Protein AF-A0A5D6YB92-F1 (afdb_monomer_lite)

Structure (mmCIF, N/CA/C/O backbone):
data_AF-A0A5D6YB92-F1
#
_entry.id   AF-A0A5D6YB92-F1
#
loop_
_atom_site.group_PDB
_atom_site.id
_atom_site.type_symbol
_atom_site.label_atom_id
_atom_site.label_alt_id
_atom_site.label_comp_id
_atom_site.label_asym_id
_atom_site.label_entity_id
_atom_site.label_seq_id
_atom_site.pdbx_PDB_ins_code
_atom_site.Cartn_x
_atom_site.Cartn_y
_atom_site.Cartn_z
_atom_site.occupancy
_atom_site.B_iso_or_equiv
_atom_site.auth_seq_id
_atom_site.auth_comp_id
_atom_site.auth_asym_id
_atom_site.auth_atom_id
_atom_site.pdbx_PDB_model_num
ATOM 1 N N . MET A 1 1 ? -19.979 48.975 42.101 1.00 33.28 1 MET A N 1
ATOM 2 C CA . MET A 1 1 ? -19.046 49.931 41.466 1.00 33.28 1 MET A CA 1
ATOM 3 C C . MET A 1 1 ? -17.731 49.217 41.198 1.00 33.28 1 MET A C 1
ATOM 5 O O . MET A 1 1 ? -17.312 48.410 42.012 1.00 33.28 1 MET A O 1
ATOM 9 N N . HIS A 1 2 ? -17.197 49.434 40.001 1.00 32.84 2 HIS A N 1
ATOM 10 C CA . HIS A 1 2 ? -16.216 48.621 39.282 1.00 32.84 2 HIS A CA 1
ATOM 11 C C . HIS A 1 2 ? -14.925 48.273 40.039 1.00 32.84 2 HIS A C 1
ATOM 13 O O . HIS A 1 2 ? -14.210 49.169 40.472 1.00 32.84 2 HIS A O 1
ATOM 19 N N . HIS A 1 3 ? -14.543 46.991 40.016 1.00 29.27 3 HIS A N 1
ATOM 20 C CA . HIS A 1 3 ? -13.142 46.583 40.130 1.00 29.27 3 HIS A CA 1
ATOM 21 C C . HIS A 1 3 ? -12.729 45.758 38.905 1.00 29.27 3 HIS A C 1
ATOM 23 O O . HIS A 1 3 ? -13.091 44.598 38.737 1.00 29.27 3 HIS A O 1
ATOM 29 N N . LEU A 1 4 ? -11.978 46.429 38.031 1.00 31.05 4 LEU A N 1
ATOM 30 C CA . LEU A 1 4 ? -11.206 45.879 36.923 1.00 31.05 4 LEU A CA 1
ATOM 31 C C . LEU A 1 4 ? -9.976 45.149 37.480 1.00 31.05 4 LEU A C 1
ATOM 33 O O . LEU A 1 4 ? -9.083 45.793 38.030 1.00 31.05 4 LEU A O 1
ATOM 37 N N . LEU A 1 5 ? -9.891 43.834 37.282 1.00 30.42 5 LEU A N 1
ATOM 38 C CA . LEU A 1 5 ? -8.661 43.066 37.479 1.00 30.42 5 LEU A CA 1
ATOM 39 C C . LEU A 1 5 ? -8.076 42.703 36.111 1.00 30.42 5 LEU A C 1
ATOM 41 O O . LEU A 1 5 ? -8.604 41.886 35.363 1.00 30.42 5 LEU A O 1
ATOM 45 N N . LYS A 1 6 ? -6.986 43.403 35.780 1.00 30.27 6 LYS A N 1
ATOM 46 C CA . LYS A 1 6 ? -6.134 43.188 34.609 1.00 30.27 6 LYS A CA 1
ATOM 47 C C . LYS A 1 6 ? -5.392 41.858 34.752 1.00 30.27 6 LYS A C 1
ATOM 49 O O . LYS A 1 6 ? -4.572 41.709 35.653 1.00 30.27 6 LYS A O 1
ATOM 54 N N . ILE A 1 7 ? -5.615 40.943 33.815 1.00 27.52 7 ILE A N 1
ATOM 55 C CA . ILE A 1 7 ? -4.796 39.743 33.620 1.00 27.52 7 ILE A CA 1
ATOM 56 C C . ILE A 1 7 ? -3.554 40.151 32.813 1.00 27.52 7 ILE A C 1
ATOM 58 O O . ILE A 1 7 ? -3.664 40.618 31.679 1.00 27.52 7 ILE A O 1
ATOM 62 N N . ARG A 1 8 ? -2.365 40.020 33.414 1.00 27.73 8 ARG A N 1
ATOM 63 C CA . ARG A 1 8 ? -1.066 40.137 32.732 1.00 27.73 8 ARG A CA 1
ATOM 64 C C . ARG A 1 8 ? -0.670 38.767 32.183 1.00 27.73 8 ARG A C 1
ATOM 66 O O . ARG A 1 8 ? -0.572 37.806 32.937 1.00 27.73 8 ARG A O 1
ATOM 73 N N . ALA A 1 9 ? -0.422 38.714 30.878 1.00 28.08 9 ALA A N 1
ATOM 74 C CA . ALA A 1 9 ? 0.137 37.563 30.183 1.00 28.08 9 ALA A CA 1
ATOM 75 C C . ALA A 1 9 ? 1.601 37.328 30.598 1.00 28.08 9 ALA A C 1
ATOM 77 O O . ALA A 1 9 ? 2.413 38.255 30.583 1.00 28.08 9 ALA A O 1
ATOM 78 N N . PHE A 1 10 ? 1.923 36.084 30.951 1.00 27.12 10 PHE A N 1
ATOM 79 C CA . PHE A 1 10 ? 3.283 35.589 31.149 1.00 27.12 10 PHE A CA 1
ATOM 80 C C . PHE A 1 10 ? 3.826 35.096 29.800 1.00 27.12 10 PHE A C 1
ATOM 82 O O . PHE A 1 10 ? 3.267 34.180 29.202 1.00 27.12 10 PHE A O 1
ATOM 89 N N . ALA A 1 11 ? 4.913 35.702 29.326 1.00 28.14 11 ALA A N 1
ATOM 90 C CA . ALA A 1 11 ? 5.728 35.195 28.226 1.00 28.14 11 ALA A CA 1
ATOM 91 C C . ALA A 1 11 ? 7.007 34.576 28.819 1.00 28.14 11 ALA A C 1
ATOM 93 O O . ALA A 1 11 ? 7.645 35.234 29.644 1.00 28.14 11 ALA A O 1
ATOM 94 N N . PRO A 1 12 ? 7.409 33.347 28.449 1.00 33.25 12 PRO A N 1
ATOM 95 C CA . PRO A 1 12 ? 8.676 32.797 28.904 1.00 33.25 12 PRO A CA 1
ATOM 96 C C . PRO A 1 12 ? 9.845 33.325 28.060 1.00 33.25 12 PRO A C 1
ATOM 98 O O . PRO A 1 12 ? 9.917 33.139 26.846 1.00 33.25 12 PRO A O 1
ATOM 101 N N . THR A 1 13 ? 10.777 33.978 28.750 1.00 27.92 13 THR A N 1
ATOM 102 C CA . THR A 1 13 ? 12.072 34.453 28.259 1.00 27.92 13 THR A CA 1
ATOM 103 C C . THR A 1 13 ? 13.011 33.266 28.021 1.00 27.92 13 THR A C 1
ATOM 105 O O . THR A 1 13 ? 13.392 32.576 28.964 1.00 27.92 13 THR A O 1
ATOM 108 N N . VAL A 1 14 ? 13.419 33.032 26.771 1.00 31.03 14 VAL A N 1
ATOM 109 C CA . VAL A 1 14 ? 14.484 32.074 26.430 1.00 31.03 14 VAL A CA 1
ATOM 110 C C . VAL A 1 14 ? 15.836 32.767 26.587 1.00 31.03 14 VAL A C 1
ATOM 112 O O . VAL A 1 14 ? 16.148 33.726 25.883 1.00 31.03 14 VAL A O 1
ATOM 115 N N . ALA A 1 15 ? 16.631 32.283 27.540 1.00 29.89 15 ALA A N 1
ATOM 116 C CA . ALA A 1 15 ? 17.977 32.757 27.822 1.00 29.89 15 ALA A CA 1
ATOM 117 C C . ALA A 1 15 ? 18.975 32.278 26.752 1.00 29.89 15 ALA A C 1
ATOM 119 O O . ALA A 1 15 ? 19.185 31.082 26.553 1.00 29.89 15 ALA A O 1
ATOM 120 N N . THR A 1 16 ? 19.635 33.226 26.091 1.00 31.61 16 THR A N 1
ATOM 121 C CA . THR A 1 16 ? 20.783 32.995 25.208 1.00 31.61 16 THR A CA 1
ATOM 122 C C . THR A 1 16 ? 22.060 32.838 26.035 1.00 31.61 16 THR A C 1
ATOM 124 O O . THR A 1 16 ? 22.584 33.814 26.573 1.00 31.61 16 THR A O 1
ATOM 127 N N . ALA A 1 17 ? 22.584 31.614 26.126 1.00 30.95 17 ALA A N 1
ATOM 128 C CA . ALA A 1 17 ? 23.875 31.334 26.748 1.00 30.95 17 ALA A CA 1
ATOM 129 C C . ALA A 1 17 ? 25.024 31.532 25.741 1.00 30.95 17 ALA A C 1
ATOM 131 O O . ALA A 1 17 ? 25.275 30.705 24.867 1.00 30.95 17 ALA A O 1
ATOM 132 N N . SER A 1 18 ? 25.735 32.649 25.895 1.00 29.27 18 SER A N 1
ATOM 133 C CA . SER A 1 18 ? 27.003 32.969 25.233 1.00 29.27 18 SER A CA 1
ATOM 134 C C . SER A 1 18 ? 28.140 32.117 25.821 1.00 29.27 18 SER A C 1
ATOM 136 O O . SER A 1 18 ? 28.524 32.315 26.975 1.00 29.27 18 SER A O 1
ATOM 138 N N . LYS A 1 19 ? 28.725 31.203 25.034 1.00 33.53 19 LYS A N 1
ATOM 139 C CA . LYS A 1 19 ? 29.966 30.497 25.398 1.00 33.53 19 LYS A CA 1
ATOM 140 C C . LYS A 1 19 ? 31.186 31.235 24.850 1.00 33.53 19 LYS A C 1
ATOM 142 O O . LYS A 1 19 ? 31.377 31.359 23.643 1.00 33.53 19 LYS A O 1
ATOM 147 N N . ARG A 1 20 ? 32.003 31.718 25.789 1.00 32.09 20 ARG A N 1
ATOM 148 C CA . ARG A 1 20 ? 33.309 32.344 25.577 1.00 32.09 20 ARG A CA 1
ATOM 149 C C . ARG A 1 20 ? 34.333 31.354 25.021 1.00 32.09 20 ARG A C 1
ATOM 151 O O . ARG A 1 20 ? 34.437 30.217 25.469 1.00 32.09 20 ARG A O 1
ATOM 158 N N . SER A 1 21 ? 35.120 31.897 24.102 1.00 32.88 21 SER A N 1
ATOM 159 C CA . SER A 1 21 ? 36.403 31.430 23.585 1.00 32.88 21 SER A CA 1
ATOM 160 C C . SER A 1 21 ? 37.400 31.075 24.697 1.00 32.88 21 SER A C 1
ATOM 162 O O . SER A 1 21 ? 37.706 31.922 25.538 1.00 32.88 21 SER A O 1
ATOM 164 N N . SER A 1 22 ? 38.010 29.894 24.607 1.00 33.44 22 SER A N 1
ATOM 165 C CA . SER A 1 22 ? 39.361 29.647 25.111 1.00 33.44 22 SER A CA 1
ATOM 166 C C . SER A 1 22 ? 40.194 28.974 24.018 1.00 33.44 22 SER A C 1
ATOM 168 O O . SER A 1 22 ? 39.778 28.032 23.347 1.00 33.44 22 SER A O 1
ATOM 170 N N . ARG A 1 23 ? 41.361 29.571 23.796 1.00 31.78 23 ARG A N 1
ATOM 171 C CA . ARG A 1 23 ? 42.332 29.308 22.740 1.00 31.78 23 ARG A CA 1
ATOM 172 C C . ARG A 1 23 ? 43.436 28.467 23.380 1.00 31.78 23 ARG A C 1
ATOM 174 O O . ARG A 1 23 ? 44.082 28.949 24.304 1.00 31.78 23 ARG A O 1
ATOM 181 N N . ALA A 1 24 ? 43.647 27.244 22.909 1.00 32.22 24 ALA A N 1
ATOM 182 C CA . ALA A 1 24 ? 44.823 26.449 23.246 1.00 32.22 24 ALA A CA 1
ATOM 183 C C . ALA A 1 24 ? 45.403 25.879 21.950 1.00 32.22 24 ALA A C 1
ATOM 185 O O . ALA A 1 24 ? 44.712 25.215 21.181 1.00 32.22 24 ALA A O 1
ATOM 186 N N . ALA A 1 25 ? 46.656 26.240 21.690 1.00 33.16 25 ALA A N 1
ATOM 187 C CA . ALA A 1 25 ? 47.432 25.836 20.534 1.00 33.16 25 ALA A CA 1
ATOM 188 C C . ALA A 1 25 ? 48.014 24.435 20.750 1.00 33.16 25 ALA A C 1
ATOM 190 O O . ALA A 1 25 ? 48.689 24.212 21.751 1.00 33.16 25 ALA A O 1
ATOM 191 N N . LEU A 1 26 ? 47.805 23.536 19.787 1.00 31.77 26 LEU A N 1
ATOM 192 C CA . LEU A 1 26 ? 48.601 22.327 19.587 1.00 31.77 26 LEU A CA 1
ATOM 193 C C . LEU A 1 26 ? 48.827 22.124 18.080 1.00 31.77 26 LEU A C 1
ATOM 195 O O . LEU A 1 26 ? 48.019 22.520 17.242 1.00 31.77 26 LEU A O 1
ATOM 199 N N . THR A 1 27 ? 50.005 21.599 17.784 1.00 33.66 27 THR A N 1
ATOM 200 C CA . THR A 1 27 ? 50.770 21.596 16.533 1.00 33.66 27 THR A CA 1
ATOM 201 C C . THR A 1 27 ? 50.223 20.683 15.418 1.00 33.66 27 THR A C 1
ATOM 203 O O . THR A 1 27 ? 49.410 19.799 15.685 1.00 33.66 27 THR A O 1
ATOM 206 N N . PRO A 1 28 ? 50.668 20.871 14.153 1.00 34.72 28 PRO A N 1
ATOM 207 C CA . PRO A 1 28 ? 50.115 20.199 12.982 1.00 34.72 28 PRO A CA 1
ATOM 208 C C . PRO A 1 28 ? 50.954 18.979 12.572 1.00 34.72 28 PRO A C 1
ATOM 210 O O . PRO A 1 28 ? 52.122 19.121 12.218 1.00 34.72 28 PRO A O 1
ATOM 213 N N . ALA A 1 29 ? 50.363 17.783 12.542 1.00 27.64 29 ALA A N 1
ATOM 214 C CA . ALA A 1 29 ? 50.931 16.651 11.809 1.00 27.64 29 ALA A CA 1
ATOM 215 C C . ALA A 1 29 ? 49.851 15.623 11.432 1.00 27.64 29 ALA A C 1
ATOM 217 O O . ALA A 1 29 ? 49.089 15.164 12.274 1.00 27.64 29 ALA A O 1
ATOM 218 N N . ALA A 1 30 ? 49.854 15.250 10.150 1.00 29.44 30 ALA A N 1
ATOM 219 C CA . ALA A 1 30 ? 49.153 14.119 9.537 1.00 29.44 30 ALA A CA 1
ATOM 220 C C . ALA A 1 30 ? 47.618 14.214 9.379 1.00 29.44 30 ALA A C 1
ATOM 222 O O . ALA A 1 30 ? 46.857 13.369 9.846 1.00 29.44 30 ALA A O 1
ATOM 223 N N . HIS A 1 31 ? 47.171 15.158 8.544 1.00 28.14 31 HIS A N 1
ATOM 224 C CA . HIS A 1 31 ? 45.963 14.958 7.738 1.00 28.14 31 HIS A CA 1
ATOM 225 C C . HIS A 1 31 ? 46.176 13.770 6.785 1.00 28.14 31 HIS A C 1
ATOM 227 O O . HIS A 1 31 ? 46.683 13.928 5.675 1.00 28.14 31 HIS A O 1
ATOM 233 N N . ARG A 1 32 ? 45.775 12.565 7.199 1.00 25.86 32 ARG A N 1
ATOM 234 C CA . ARG A 1 32 ? 45.549 11.463 6.260 1.00 25.86 32 ARG A CA 1
ATOM 235 C C . ARG A 1 32 ? 44.182 11.696 5.627 1.00 25.86 32 ARG A C 1
ATOM 237 O O . ARG A 1 32 ? 43.145 11.466 6.242 1.00 25.86 32 ARG A O 1
ATOM 244 N N . ALA A 1 33 ? 44.199 12.248 4.419 1.00 28.14 33 ALA A N 1
ATOM 245 C CA . ALA A 1 33 ? 43.015 12.466 3.609 1.00 28.14 33 ALA A CA 1
ATOM 246 C C . ALA A 1 33 ? 42.283 11.133 3.380 1.00 28.14 33 ALA A C 1
ATOM 248 O O . ALA A 1 33 ? 42.715 10.309 2.577 1.00 28.14 33 ALA A O 1
ATOM 249 N N . PHE A 1 34 ? 41.149 10.935 4.051 1.00 24.70 34 PHE A N 1
ATOM 250 C CA . PHE A 1 34 ? 40.120 10.023 3.566 1.00 24.70 34 PHE A CA 1
ATOM 251 C C . PHE A 1 34 ? 39.493 10.664 2.322 1.00 24.70 34 PHE A C 1
ATOM 253 O O . PHE A 1 34 ? 38.492 11.371 2.392 1.00 24.70 34 PHE A O 1
ATOM 260 N N . ARG A 1 35 ? 40.119 10.452 1.161 1.00 25.50 35 ARG A N 1
ATOM 261 C CA . ARG A 1 35 ? 39.416 10.524 -0.122 1.00 25.50 35 ARG A CA 1
ATOM 262 C C . ARG A 1 35 ? 38.588 9.247 -0.231 1.00 25.50 35 ARG A C 1
ATOM 264 O O . ARG A 1 35 ? 39.077 8.237 -0.725 1.00 25.50 35 ARG A O 1
ATOM 271 N N . SER A 1 36 ? 37.346 9.276 0.244 1.00 23.30 36 SER A N 1
ATOM 272 C CA . SER A 1 36 ? 36.347 8.335 -0.254 1.00 23.30 36 SER A CA 1
ATOM 273 C C . SER A 1 36 ? 35.934 8.814 -1.646 1.00 23.30 36 SER A C 1
ATOM 275 O O . SER A 1 36 ? 35.133 9.731 -1.817 1.00 23.30 36 SER A O 1
ATOM 277 N N . THR A 1 37 ? 36.543 8.244 -2.681 1.00 26.25 37 THR A N 1
ATOM 278 C CA . THR A 1 37 ? 35.993 8.314 -4.034 1.00 26.25 37 THR A CA 1
ATOM 279 C C . THR A 1 37 ? 34.676 7.549 -4.003 1.00 26.25 37 THR A C 1
ATOM 281 O O . THR A 1 37 ? 34.669 6.323 -3.990 1.00 26.25 37 THR A O 1
ATOM 284 N N . VAL A 1 38 ? 33.554 8.267 -3.924 1.00 28.75 38 VAL A N 1
ATOM 285 C CA . VAL A 1 38 ? 32.231 7.687 -4.160 1.00 28.75 38 VAL A CA 1
ATOM 286 C C . VAL A 1 38 ? 32.221 7.247 -5.620 1.00 28.75 38 VAL A C 1
ATOM 288 O O . VAL A 1 38 ? 32.067 8.076 -6.514 1.00 28.75 38 VAL A O 1
ATOM 291 N N . GLN A 1 39 ? 32.461 5.960 -5.872 1.00 36.59 39 GLN A N 1
ATOM 292 C CA . GLN A 1 39 ? 32.213 5.383 -7.185 1.00 36.59 39 GLN A CA 1
ATOM 293 C C . GLN A 1 39 ? 30.698 5.367 -7.382 1.00 36.59 39 GLN A C 1
ATOM 295 O O . GLN A 1 39 ? 29.976 4.560 -6.803 1.00 36.59 39 GLN A O 1
ATOM 300 N N . GLN A 1 40 ? 30.202 6.346 -8.132 1.00 45.66 40 GLN A N 1
ATOM 301 C CA . GLN A 1 40 ? 28.852 6.315 -8.667 1.00 45.66 40 GLN A CA 1
ATOM 302 C C . GLN A 1 40 ? 28.778 5.099 -9.600 1.00 45.66 40 GLN A C 1
ATOM 304 O O . GLN A 1 40 ? 29.592 4.997 -10.516 1.00 45.66 40 GLN A O 1
ATOM 309 N N . GLY A 1 41 ? 27.875 4.155 -9.311 1.00 53.25 41 GLY A N 1
ATOM 310 C CA . GLY A 1 41 ? 27.734 2.916 -10.080 1.00 53.25 41 GLY A CA 1
ATOM 311 C C . GLY A 1 41 ? 27.608 3.199 -11.576 1.00 53.25 41 GLY A C 1
ATOM 312 O O . GLY A 1 41 ? 26.923 4.150 -11.972 1.00 53.25 41 GLY A O 1
ATOM 313 N N . ALA A 1 42 ? 28.311 2.423 -12.400 1.00 70.50 42 ALA A N 1
ATOM 314 C CA . ALA A 1 42 ? 28.321 2.642 -13.836 1.00 70.50 42 ALA A CA 1
ATOM 315 C C . ALA A 1 42 ? 26.968 2.224 -14.428 1.00 70.50 42 ALA A C 1
ATOM 317 O O . ALA A 1 42 ? 26.436 1.156 -14.131 1.00 70.50 42 ALA A O 1
ATOM 318 N N . ILE A 1 43 ? 26.397 3.087 -15.267 1.00 74.06 43 ILE A N 1
ATOM 319 C CA . ILE A 1 43 ? 25.197 2.776 -16.043 1.00 74.06 43 ILE A CA 1
ATOM 320 C C . ILE A 1 43 ? 25.657 2.450 -17.457 1.00 74.06 43 ILE A C 1
ATOM 322 O O . ILE A 1 43 ? 26.169 3.324 -18.160 1.00 74.06 43 ILE A O 1
ATOM 326 N N . ARG A 1 44 ? 25.462 1.207 -17.892 1.00 74.38 44 ARG A N 1
ATOM 327 C CA . ARG A 1 44 ? 25.712 0.808 -19.280 1.00 74.38 44 ARG A CA 1
ATOM 328 C C . ARG A 1 44 ? 24.390 0.777 -20.031 1.00 74.38 44 ARG A C 1
ATOM 330 O O . ARG A 1 44 ? 23.513 0.002 -19.674 1.00 74.38 44 ARG A O 1
ATOM 337 N N . ALA A 1 45 ? 24.243 1.616 -21.052 1.00 72.44 45 ALA A N 1
ATOM 338 C CA . ALA A 1 45 ? 23.062 1.620 -21.911 1.00 72.44 45 ALA A CA 1
ATOM 339 C C . ALA A 1 45 ? 23.339 0.864 -23.217 1.00 72.44 45 ALA A C 1
ATOM 341 O O . ALA A 1 45 ? 24.394 1.046 -23.827 1.00 72.44 45 ALA A O 1
ATOM 342 N N . SER A 1 46 ? 22.377 0.067 -23.674 1.00 73.19 46 SER A N 1
ATOM 343 C CA . SER A 1 46 ? 22.355 -0.509 -25.021 1.00 73.19 46 SER A CA 1
ATOM 344 C C . SER A 1 46 ? 20.989 -0.316 -25.669 1.00 73.19 46 SER A C 1
ATOM 346 O O . SER A 1 46 ? 19.975 -0.182 -24.988 1.00 73.19 46 SER A O 1
ATOM 348 N N . GLN A 1 47 ? 20.958 -0.260 -26.998 1.00 75.94 47 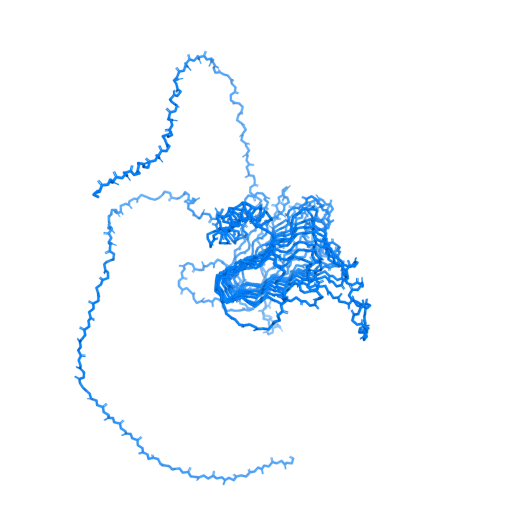GLN A N 1
ATOM 349 C CA . GLN A 1 47 ? 19.733 -0.066 -27.765 1.00 75.94 47 GLN A CA 1
ATOM 350 C C . GLN A 1 47 ? 19.691 -1.079 -28.905 1.00 75.94 47 GLN A C 1
ATOM 352 O O . GLN A 1 47 ? 20.670 -1.218 -29.642 1.00 75.94 47 GLN A O 1
ATOM 357 N N . ARG A 1 48 ? 18.567 -1.788 -29.041 1.00 70.44 48 ARG A N 1
ATOM 358 C CA . ARG A 1 48 ? 18.323 -2.741 -30.127 1.00 70.44 48 ARG A CA 1
ATOM 359 C C . ARG A 1 48 ? 17.202 -2.197 -31.009 1.00 70.44 48 ARG A C 1
ATOM 361 O O . ARG A 1 48 ? 16.131 -1.834 -30.526 1.00 70.44 48 ARG A O 1
ATOM 368 N N . TYR A 1 49 ? 17.470 -2.124 -32.309 1.00 66.94 49 TYR A N 1
ATOM 369 C CA . TYR A 1 49 ? 16.483 -1.740 -33.314 1.00 66.94 49 TYR A CA 1
ATOM 370 C C . TYR A 1 49 ? 15.963 -3.001 -34.014 1.00 66.94 49 TYR A C 1
ATOM 372 O O . TYR A 1 49 ? 16.776 -3.864 -34.364 1.00 66.94 49 TYR A O 1
ATOM 380 N N . PRO A 1 50 ? 14.644 -3.126 -34.240 1.00 59.44 50 PRO A N 1
ATOM 381 C CA . PRO A 1 50 ? 14.098 -4.250 -34.987 1.00 59.44 50 PRO A CA 1
ATOM 382 C C . PRO A 1 50 ? 14.663 -4.255 -36.413 1.00 59.44 50 PRO A C 1
ATOM 384 O O . PRO A 1 50 ? 14.819 -3.200 -37.039 1.00 59.44 50 PRO A O 1
ATOM 387 N N . ARG A 1 51 ? 14.973 -5.447 -36.943 1.00 54.81 51 ARG A N 1
ATOM 388 C CA . ARG A 1 51 ? 15.376 -5.587 -38.349 1.00 54.81 51 ARG A CA 1
ATOM 389 C C . ARG A 1 51 ? 14.201 -5.187 -39.257 1.00 54.81 51 ARG A C 1
ATOM 391 O O . ARG A 1 51 ? 13.067 -5.568 -38.975 1.00 54.81 51 ARG A O 1
ATOM 398 N N . PRO A 1 52 ? 14.445 -4.433 -40.340 1.00 50.56 52 PRO A N 1
ATOM 399 C CA . PRO A 1 52 ? 13.388 -3.732 -41.066 1.00 50.56 52 PRO A CA 1
ATOM 400 C C . PRO A 1 52 ? 12.377 -4.599 -41.847 1.00 50.56 52 PRO A C 1
ATOM 402 O O . PRO A 1 52 ? 11.409 -4.025 -42.342 1.00 50.56 52 PRO A O 1
ATOM 405 N N . GLU A 1 53 ? 12.527 -5.923 -41.956 1.00 51.72 53 GLU A N 1
ATOM 406 C CA . GLU A 1 53 ? 11.938 -6.664 -43.089 1.00 51.72 53 GLU A CA 1
ATOM 407 C C . GLU A 1 53 ? 10.740 -7.603 -42.853 1.00 51.72 53 GLU A C 1
ATOM 409 O O . GLU A 1 53 ? 10.207 -8.069 -43.855 1.00 51.72 53 GLU A O 1
ATOM 414 N N . SER A 1 54 ? 10.227 -7.871 -41.641 1.00 51.53 54 SER A N 1
ATOM 415 C CA . SER A 1 54 ? 9.115 -8.853 -41.552 1.00 51.53 54 SER A CA 1
ATOM 416 C C . SER A 1 54 ? 8.015 -8.673 -40.504 1.00 51.53 54 SER A C 1
ATOM 418 O O . SER A 1 54 ? 7.011 -9.374 -40.620 1.00 51.53 54 SER A O 1
ATOM 420 N N . ASP A 1 55 ? 8.109 -7.746 -39.543 1.00 60.56 55 ASP A N 1
ATOM 421 C CA . ASP A 1 55 ? 7.071 -7.618 -38.505 1.00 60.56 55 ASP A CA 1
ATOM 422 C C . ASP A 1 55 ? 6.323 -6.267 -38.571 1.00 60.56 55 ASP A C 1
ATOM 424 O O . ASP A 1 55 ? 6.940 -5.210 -38.379 1.00 60.56 55 ASP A O 1
ATOM 428 N N . PRO A 1 56 ? 4.999 -6.256 -38.840 1.00 60.19 56 PRO A N 1
ATOM 429 C CA . PRO A 1 56 ? 4.180 -5.042 -38.826 1.00 60.19 56 PRO A CA 1
ATOM 430 C C . PRO A 1 56 ? 4.048 -4.400 -37.434 1.00 60.19 56 PRO A C 1
ATOM 432 O O . PRO A 1 56 ? 3.552 -3.277 -37.337 1.00 60.19 56 PRO A O 1
ATOM 435 N N . ARG A 1 57 ? 4.502 -5.057 -36.356 1.00 62.84 57 ARG A N 1
ATOM 436 C CA . ARG A 1 57 ? 4.600 -4.473 -35.010 1.00 62.84 57 ARG A CA 1
ATOM 437 C C . ARG A 1 57 ? 6.064 -4.232 -34.646 1.00 62.84 57 ARG A C 1
ATOM 439 O O . ARG A 1 57 ? 6.689 -5.006 -33.930 1.00 62.84 57 ARG A O 1
ATOM 446 N N . ARG A 1 58 ? 6.630 -3.138 -35.157 1.00 75.25 58 ARG A N 1
ATOM 447 C CA . ARG A 1 58 ? 8.001 -2.729 -34.821 1.00 75.25 58 ARG A CA 1
ATOM 448 C C . ARG A 1 58 ? 8.057 -2.231 -33.376 1.00 75.25 58 ARG A C 1
ATOM 450 O O . ARG A 1 58 ? 7.654 -1.106 -33.100 1.00 75.25 58 ARG A O 1
ATOM 457 N N . PHE A 1 59 ? 8.586 -3.057 -32.480 1.00 85.94 59 PHE A N 1
ATOM 458 C CA . PHE A 1 59 ? 8.948 -2.644 -31.128 1.00 85.94 59 PHE A CA 1
ATOM 459 C C . PHE A 1 59 ? 10.423 -2.245 -31.077 1.00 85.94 59 PHE A C 1
ATOM 461 O O . PHE A 1 59 ? 11.291 -2.918 -31.630 1.00 85.94 59 PHE A O 1
ATOM 468 N N . PHE A 1 60 ? 10.699 -1.132 -30.418 1.00 90.44 60 PHE A N 1
ATOM 469 C CA . PHE A 1 60 ? 12.025 -0.633 -30.098 1.00 90.44 60 PHE A CA 1
ATOM 470 C C . PHE A 1 60 ? 12.364 -1.025 -28.667 1.00 90.44 60 PHE A C 1
ATOM 472 O O . PHE A 1 60 ? 11.512 -0.924 -27.786 1.00 90.44 60 PHE A O 1
ATOM 479 N N . GLU A 1 61 ? 13.613 -1.415 -28.429 1.00 92.75 61 GLU A N 1
ATOM 480 C CA . GLU A 1 61 ? 14.085 -1.798 -27.103 1.00 92.75 61 GLU A CA 1
ATOM 481 C C . GLU A 1 61 ? 15.307 -0.972 -26.702 1.00 92.75 61 GLU A C 1
ATOM 483 O O . GLU A 1 61 ? 16.258 -0.786 -27.472 1.00 92.75 61 GLU A O 1
ATOM 488 N N . ARG A 1 62 ? 15.293 -0.487 -25.461 1.00 92.94 62 ARG A N 1
ATOM 489 C CA . ARG A 1 62 ? 16.444 0.135 -24.814 1.00 92.94 62 ARG A CA 1
ATOM 490 C C . ARG A 1 62 ? 16.645 -0.503 -23.455 1.00 92.94 62 ARG A C 1
ATOM 492 O O . ARG A 1 62 ? 15.694 -0.646 -22.694 1.00 92.94 62 ARG A O 1
ATOM 499 N N . SER A 1 63 ? 17.883 -0.858 -23.152 1.00 92.69 63 SER A N 1
ATOM 500 C CA . SER A 1 63 ? 18.242 -1.474 -21.887 1.00 92.69 63 SER A CA 1
ATOM 501 C C . SER A 1 63 ? 19.333 -0.688 -21.170 1.00 92.69 63 SER A C 1
ATOM 503 O O . SER A 1 63 ? 20.194 -0.057 -21.789 1.00 92.69 63 SER A O 1
ATOM 505 N N . TRP A 1 64 ? 19.288 -0.731 -19.844 1.00 93.25 64 TRP A N 1
ATOM 506 C CA . TRP A 1 64 ? 20.292 -0.193 -18.943 1.00 93.25 64 TRP A CA 1
ATOM 507 C C . TRP A 1 64 ? 20.712 -1.284 -17.967 1.00 93.25 64 TRP A C 1
ATOM 509 O O . TRP A 1 64 ? 19.875 -1.975 -17.395 1.00 93.25 64 TRP A O 1
ATOM 519 N N . THR A 1 65 ? 22.009 -1.424 -17.749 1.00 91.12 65 THR A N 1
ATOM 520 C CA . THR A 1 65 ? 22.570 -2.259 -16.687 1.00 91.12 65 THR A CA 1
ATOM 521 C C . THR A 1 65 ? 23.162 -1.342 -15.635 1.00 91.12 65 THR A C 1
ATOM 523 O O . THR A 1 65 ? 24.021 -0.513 -15.948 1.00 91.12 65 THR A O 1
ATOM 526 N N . LEU A 1 66 ? 22.668 -1.462 -14.406 1.00 90.06 66 LEU A N 1
ATOM 527 C CA . LEU A 1 66 ? 23.207 -0.782 -13.239 1.00 90.06 66 LEU A CA 1
ATOM 528 C C . LEU A 1 66 ? 24.253 -1.696 -12.609 1.00 90.06 66 LEU A C 1
ATOM 530 O O . LEU A 1 66 ? 23.898 -2.790 -12.177 1.00 90.06 66 LEU A O 1
ATOM 534 N N . SER A 1 67 ? 25.509 -1.261 -12.543 1.00 87.94 67 SER A N 1
ATOM 535 C CA . SER A 1 67 ? 26.577 -1.999 -11.862 1.00 87.94 67 SER A CA 1
ATOM 536 C C . SER A 1 67 ? 27.124 -1.261 -10.646 1.00 87.94 67 SER A C 1
ATOM 538 O O . SER A 1 67 ? 27.032 -0.032 -10.544 1.00 87.94 67 SER A O 1
ATOM 540 N N . GLY A 1 68 ? 27.684 -2.020 -9.706 1.00 80.75 68 GLY A N 1
ATOM 541 C CA . GLY A 1 68 ? 28.333 -1.489 -8.516 1.00 80.75 68 GLY A CA 1
ATOM 542 C C . GLY A 1 68 ? 28.319 -2.450 -7.330 1.00 80.75 68 GLY A C 1
ATOM 543 O O . GLY A 1 68 ? 27.521 -3.375 -7.246 1.00 80.75 68 GLY A O 1
ATOM 544 N N . GLN A 1 69 ? 29.159 -2.145 -6.343 1.00 70.38 69 GLN A N 1
ATOM 545 C CA . GLN A 1 69 ? 29.369 -2.979 -5.150 1.00 70.38 69 GLN A CA 1
ATOM 546 C C . GLN A 1 69 ? 28.225 -2.915 -4.124 1.00 70.38 69 GLN A C 1
ATOM 548 O O . GLN A 1 69 ? 28.303 -3.505 -3.049 1.00 70.38 69 GLN A O 1
ATOM 553 N N . SER A 1 70 ? 27.199 -2.117 -4.395 1.00 77.38 70 SER A N 1
ATOM 554 C CA . SER A 1 70 ? 26.214 -1.687 -3.415 1.00 77.38 70 SER A CA 1
ATOM 555 C C . SER A 1 70 ? 24.810 -2.089 -3.828 1.00 77.38 70 SER A C 1
ATOM 557 O O . SER A 1 70 ? 24.366 -1.796 -4.929 1.00 77.38 70 SER A O 1
ATOM 559 N N . GLN A 1 71 ? 24.075 -2.703 -2.907 1.00 84.12 71 GLN A N 1
ATOM 560 C CA . GLN A 1 71 ? 22.719 -3.170 -3.171 1.00 84.12 71 GLN A CA 1
ATOM 561 C C . GLN A 1 71 ? 21.755 -1.999 -3.401 1.00 84.12 71 GLN A C 1
ATOM 563 O O . GLN A 1 71 ? 21.802 -0.976 -2.709 1.00 84.12 71 GLN A O 1
ATOM 568 N N . LEU A 1 72 ? 20.866 -2.153 -4.378 1.00 89.81 72 LEU A N 1
ATOM 569 C CA . LEU A 1 72 ? 19.747 -1.253 -4.630 1.00 89.81 72 LEU A CA 1
ATOM 570 C C . LEU A 1 72 ? 18.695 -1.412 -3.523 1.00 89.81 72 LEU A C 1
ATOM 572 O O . LEU A 1 72 ? 17.919 -2.353 -3.518 1.00 89.81 72 LEU A O 1
ATOM 576 N N . GLU A 1 73 ? 18.624 -0.462 -2.595 1.00 92.00 73 GLU A N 1
ATOM 577 C CA . GLU A 1 73 ? 17.616 -0.492 -1.526 1.00 92.00 73 GLU A CA 1
ATOM 578 C C . GLU A 1 73 ? 16.343 0.282 -1.889 1.00 92.00 73 GLU A C 1
ATOM 580 O O . GLU A 1 73 ? 15.282 0.069 -1.292 1.00 92.00 73 GLU A O 1
ATO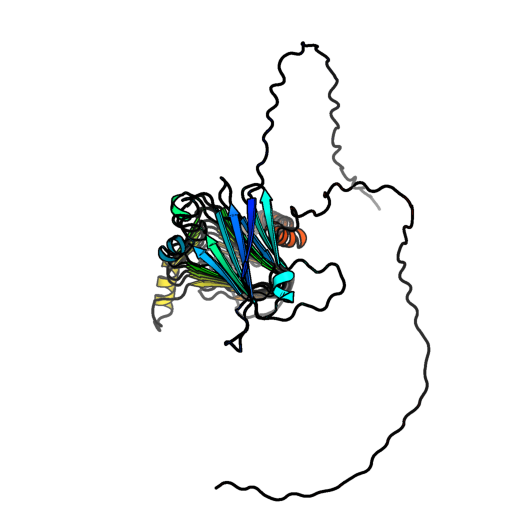M 585 N N . ARG A 1 74 ? 16.447 1.256 -2.806 1.00 93.94 74 ARG A N 1
ATOM 586 C CA . ARG A 1 74 ? 15.352 2.180 -3.129 1.00 93.94 74 ARG A CA 1
ATOM 587 C C . ARG A 1 74 ? 15.174 2.357 -4.625 1.00 93.94 74 ARG A C 1
ATOM 589 O O . ARG A 1 74 ? 16.096 2.806 -5.306 1.00 93.94 74 ARG A O 1
ATOM 596 N N . LEU A 1 75 ? 13.955 2.129 -5.093 1.00 95.44 75 LEU A N 1
ATOM 597 C CA . LEU A 1 75 ? 13.562 2.298 -6.482 1.00 95.44 75 LEU A CA 1
ATOM 598 C C . LEU A 1 75 ? 12.445 3.341 -6.595 1.00 95.44 75 LEU A C 1
ATOM 600 O O . LEU A 1 75 ? 11.413 3.253 -5.927 1.00 95.44 75 LEU A O 1
ATOM 604 N N . LYS A 1 76 ? 12.657 4.351 -7.440 1.00 95.56 76 LYS A N 1
ATOM 605 C CA . LYS A 1 76 ? 11.647 5.358 -7.781 1.00 95.56 76 LYS A CA 1
ATOM 606 C C . LYS A 1 76 ? 11.299 5.250 -9.259 1.00 95.56 76 LYS A C 1
ATOM 608 O O . LYS A 1 76 ? 12.181 5.363 -10.101 1.00 95.56 76 LYS A O 1
ATOM 613 N N . LEU A 1 77 ? 10.021 5.091 -9.563 1.00 95.25 77 LEU A N 1
ATOM 614 C CA . LEU A 1 77 ? 9.501 4.987 -10.919 1.00 95.25 77 LEU A CA 1
ATOM 615 C C . LEU A 1 77 ? 8.627 6.207 -11.215 1.00 95.25 77 LEU A C 1
ATOM 617 O O . LEU A 1 77 ? 7.730 6.560 -10.449 1.00 95.25 77 LEU A O 1
ATOM 621 N N . ARG A 1 78 ? 8.904 6.898 -12.314 1.00 93.81 78 ARG A N 1
ATOM 622 C CA . ARG A 1 78 ? 8.063 7.977 -12.837 1.00 93.81 78 ARG A CA 1
ATOM 623 C C . ARG A 1 78 ? 7.818 7.729 -14.312 1.00 93.81 78 ARG A C 1
ATOM 625 O O . ARG A 1 78 ? 8.522 8.275 -15.158 1.00 93.81 78 ARG A O 1
ATOM 632 N N . MET A 1 79 ? 6.854 6.873 -14.613 1.00 88.31 79 MET A N 1
ATOM 633 C CA . MET A 1 79 ? 6.607 6.446 -15.983 1.00 88.31 79 MET A CA 1
ATOM 634 C C . MET A 1 79 ? 5.135 6.151 -16.256 1.00 88.31 79 MET A C 1
ATOM 636 O O . MET A 1 79 ? 4.435 5.692 -15.351 1.00 88.31 79 MET A O 1
ATOM 640 N N . PRO A 1 80 ? 4.654 6.432 -17.478 1.00 90.94 80 PRO A N 1
ATOM 641 C CA . PRO A 1 80 ? 3.418 5.856 -17.981 1.00 90.94 80 PRO A CA 1
ATOM 642 C C . PRO A 1 80 ? 3.645 4.393 -18.398 1.00 90.94 80 PRO A C 1
ATOM 644 O O . PRO A 1 80 ? 4.781 3.920 -18.466 1.00 90.94 80 PRO A O 1
ATOM 647 N N . GLY A 1 81 ? 2.559 3.688 -18.711 1.00 92.62 81 GLY A N 1
ATOM 648 C CA . GLY A 1 81 ? 2.612 2.303 -19.184 1.00 92.62 81 GLY A CA 1
ATOM 649 C C . GLY A 1 81 ? 2.655 1.277 -18.054 1.00 92.62 81 GLY A C 1
ATOM 650 O O . GLY A 1 81 ? 2.146 1.526 -16.960 1.00 92.62 81 GLY A O 1
ATOM 651 N N . VAL A 1 82 ? 3.222 0.104 -18.335 1.00 95.94 82 VAL A N 1
ATOM 652 C CA . VAL A 1 82 ? 3.327 -1.003 -17.375 1.00 95.94 82 VAL A CA 1
ATOM 653 C C . VAL A 1 82 ? 4.793 -1.245 -17.041 1.00 95.94 82 VAL A C 1
ATOM 655 O O . VAL A 1 82 ? 5.633 -1.282 -17.935 1.00 95.94 82 VAL A O 1
ATOM 658 N N . ALA A 1 83 ? 5.098 -1.416 -15.760 1.00 96.81 83 ALA A N 1
ATOM 659 C CA . ALA A 1 83 ? 6.406 -1.811 -15.278 1.00 96.81 83 ALA A CA 1
ATOM 660 C C . ALA A 1 83 ? 6.304 -3.096 -14.454 1.00 96.81 83 ALA A C 1
ATOM 662 O O . ALA A 1 83 ? 5.457 -3.184 -13.567 1.00 96.81 83 ALA A O 1
ATOM 663 N N . PHE A 1 84 ? 7.186 -4.051 -14.711 1.00 97.12 84 PHE A N 1
ATOM 664 C CA . PHE A 1 84 ? 7.397 -5.232 -13.887 1.00 97.12 84 PHE A CA 1
ATOM 665 C C . PHE A 1 84 ? 8.710 -5.073 -13.135 1.00 97.12 84 PHE A C 1
ATOM 667 O O . PHE A 1 84 ? 9.700 -4.604 -13.698 1.00 97.12 84 PHE A O 1
ATOM 674 N N . VAL A 1 85 ? 8.709 -5.427 -11.856 1.00 96.31 85 VAL A N 1
ATOM 675 C CA . VAL A 1 85 ? 9.925 -5.569 -11.060 1.00 96.31 85 VAL A CA 1
ATOM 676 C C . VAL A 1 85 ? 9.983 -7.017 -10.609 1.00 96.31 85 VAL A C 1
ATOM 678 O O . VAL A 1 85 ? 9.065 -7.457 -9.918 1.00 96.31 85 VAL A O 1
ATOM 681 N N . SER A 1 86 ? 11.031 -7.724 -11.015 1.00 94.38 86 SER A N 1
ATOM 682 C CA . SER A 1 86 ? 11.203 -9.163 -10.821 1.00 94.38 86 SER A CA 1
ATOM 683 C C . SER A 1 86 ? 12.643 -9.508 -10.443 1.00 94.38 86 SER A C 1
ATOM 685 O O . SER A 1 86 ? 13.549 -8.671 -10.518 1.00 94.38 86 SER A O 1
ATOM 687 N N . VAL A 1 87 ? 12.857 -10.744 -10.002 1.00 91.31 87 VAL A N 1
ATOM 688 C CA . VAL A 1 87 ? 14.188 -11.338 -9.827 1.00 91.31 87 VAL A CA 1
ATOM 689 C C . VAL A 1 87 ? 14.496 -12.177 -11.069 1.00 91.31 87 VAL A C 1
ATOM 691 O O . VAL A 1 87 ? 13.592 -12.791 -11.623 1.00 91.31 87 VAL A O 1
ATOM 694 N N . ALA A 1 88 ? 15.748 -12.174 -11.525 1.00 89.69 88 ALA A N 1
ATOM 695 C CA . ALA A 1 88 ? 16.179 -12.873 -12.731 1.00 89.69 88 ALA A CA 1
ATOM 696 C C . ALA A 1 88 ? 15.901 -14.375 -12.645 1.00 89.69 88 ALA A C 1
ATOM 698 O O . ALA A 1 88 ? 16.266 -15.032 -11.661 1.00 89.69 88 ALA A O 1
ATOM 699 N N . ASP A 1 89 ? 15.332 -14.916 -13.721 1.00 85.69 89 ASP A N 1
ATOM 700 C CA . ASP A 1 89 ? 15.223 -16.355 -13.901 1.00 85.69 89 ASP A CA 1
ATOM 701 C C . ASP A 1 89 ? 16.594 -16.967 -14.231 1.00 85.69 89 ASP A C 1
ATOM 703 O O . ASP A 1 89 ? 17.425 -16.330 -14.886 1.00 85.69 89 ASP A O 1
ATOM 707 N N . PRO A 1 90 ? 16.840 -18.240 -13.859 1.00 75.06 90 PRO A N 1
ATOM 708 C CA . PRO A 1 90 ? 18.103 -18.925 -14.140 1.00 75.06 90 PRO A CA 1
ATOM 709 C C . PRO A 1 90 ? 18.526 -18.886 -15.615 1.00 75.06 90 PRO A C 1
ATOM 711 O O . PRO A 1 90 ? 19.713 -18.847 -15.911 1.00 75.06 90 PRO A O 1
ATOM 714 N N . GLN A 1 91 ? 17.557 -18.907 -16.534 1.00 72.44 91 GLN A N 1
ATOM 715 C CA . GLN A 1 91 ? 17.811 -18.934 -17.976 1.00 72.44 91 GLN A CA 1
ATOM 716 C C . GLN A 1 91 ? 18.201 -17.553 -18.531 1.00 72.44 91 GLN A C 1
ATOM 718 O O . GLN A 1 91 ? 19.013 -17.470 -19.450 1.00 72.44 91 GLN A O 1
ATOM 723 N N . GLU A 1 92 ? 17.687 -16.464 -17.947 1.00 71.25 92 GLU A N 1
ATOM 724 C CA . GLU A 1 92 ? 18.004 -15.095 -18.384 1.00 71.25 92 GLU A CA 1
ATOM 725 C C . GLU A 1 92 ? 19.442 -14.673 -18.038 1.00 71.25 92 GLU A C 1
ATOM 727 O O . GLU A 1 92 ? 19.993 -13.751 -18.647 1.00 71.25 92 GLU A O 1
ATOM 732 N N . GLU A 1 93 ? 20.066 -15.330 -17.056 1.00 66.62 93 GLU A N 1
ATOM 733 C CA . GLU A 1 93 ? 21.475 -15.110 -16.715 1.00 66.62 93 GLU A CA 1
ATOM 734 C C . GLU A 1 93 ? 22.431 -15.772 -17.726 1.00 66.62 93 GLU A C 1
ATOM 736 O O . GLU A 1 93 ? 23.545 -15.280 -17.920 1.00 66.62 93 GLU A O 1
ATOM 741 N N . GLU A 1 94 ? 21.999 -16.837 -18.413 1.00 66.75 94 GLU A N 1
ATOM 742 C CA . GLU A 1 94 ? 22.822 -17.579 -19.379 1.00 66.75 94 GLU A CA 1
ATOM 743 C C . GLU A 1 94 ? 22.848 -16.927 -20.775 1.00 66.75 94 GLU A C 1
ATOM 745 O O . GLU A 1 94 ? 23.906 -16.871 -21.409 1.00 66.75 94 GLU A O 1
ATOM 750 N N . GLU A 1 95 ? 21.718 -16.389 -21.254 1.00 66.94 95 GLU A N 1
ATOM 751 C CA . GLU A 1 95 ? 21.601 -15.821 -22.612 1.00 66.94 95 GLU A CA 1
ATOM 752 C C . GLU A 1 95 ? 22.423 -14.541 -22.831 1.00 66.94 95 GLU A C 1
ATOM 754 O O . GLU A 1 95 ? 22.842 -14.247 -23.953 1.00 66.94 95 GLU A O 1
ATOM 759 N N . ASP A 1 96 ? 22.721 -13.794 -21.767 1.00 59.22 96 ASP A N 1
ATOM 760 C CA . ASP A 1 96 ? 23.443 -12.520 -21.855 1.00 59.22 96 ASP A CA 1
ATOM 761 C C . ASP A 1 96 ? 24.978 -12.669 -21.940 1.00 59.22 96 ASP A C 1
ATOM 763 O O . ASP A 1 96 ? 25.730 -11.694 -21.831 1.00 59.22 96 ASP A O 1
ATOM 767 N N . GLY A 1 97 ? 25.460 -13.883 -22.222 1.00 52.09 97 GLY A N 1
ATOM 768 C CA . GLY A 1 97 ? 26.790 -14.094 -22.789 1.00 52.09 97 GLY A CA 1
ATOM 769 C C . GLY A 1 97 ? 27.943 -13.866 -21.817 1.00 52.09 97 GLY A C 1
ATOM 770 O O . GLY A 1 97 ? 28.949 -13.263 -22.192 1.00 52.09 97 GLY A O 1
ATOM 771 N N . GLY A 1 98 ? 27.825 -14.356 -20.580 1.00 49.25 98 GLY A N 1
ATOM 772 C CA . GLY A 1 98 ? 28.979 -14.534 -19.693 1.00 49.25 98 GLY A CA 1
ATOM 773 C C . GLY A 1 98 ? 29.765 -13.254 -19.391 1.00 49.25 98 GLY A C 1
ATOM 774 O O . GLY A 1 98 ? 30.966 -13.321 -19.117 1.00 49.25 98 GLY A O 1
ATOM 775 N N . VAL A 1 99 ? 29.122 -12.080 -19.438 1.00 51.28 99 VAL A N 1
ATOM 776 C CA . VAL A 1 99 ? 29.714 -10.837 -18.931 1.00 51.28 99 VAL A CA 1
ATOM 777 C C . VAL A 1 99 ? 29.781 -10.952 -17.411 1.00 51.28 99 VAL A C 1
ATOM 779 O O . VAL A 1 99 ? 28.872 -10.523 -16.717 1.00 51.28 99 VAL A O 1
ATOM 782 N N . GLY A 1 100 ? 30.855 -11.583 -16.933 1.00 51.66 100 GLY A N 1
ATOM 783 C CA . GLY A 1 100 ? 31.360 -11.550 -15.564 1.00 51.66 100 GLY A CA 1
ATOM 784 C C . GLY A 1 100 ? 30.304 -11.726 -14.479 1.00 51.66 100 GLY A C 1
ATOM 785 O O . GLY A 1 100 ? 29.693 -10.756 -14.046 1.00 51.66 100 GLY A O 1
ATOM 786 N N . ASN A 1 101 ? 30.180 -12.960 -14.000 1.00 55.12 101 ASN A N 1
ATOM 787 C CA . ASN A 1 101 ? 29.537 -13.347 -12.747 1.00 55.12 101 ASN A CA 1
ATOM 788 C C . ASN A 1 101 ? 29.608 -12.222 -11.674 1.00 55.12 101 ASN A C 1
ATOM 790 O O . ASN A 1 101 ? 30.650 -12.035 -11.048 1.00 55.12 101 ASN A O 1
ATOM 794 N N . GLY A 1 102 ? 28.521 -11.460 -11.485 1.00 62.34 102 GLY A N 1
ATOM 795 C CA . GLY A 1 102 ? 28.200 -10.857 -10.185 1.00 62.34 102 GLY A CA 1
ATOM 796 C C . GLY A 1 102 ? 28.329 -9.344 -9.930 1.00 62.34 102 GLY A C 1
ATOM 797 O O . GLY A 1 102 ? 28.170 -8.984 -8.770 1.00 62.34 102 GLY A O 1
ATOM 798 N N . ASP A 1 103 ? 28.574 -8.445 -10.897 1.00 79.50 103 ASP A N 1
ATOM 799 C CA . ASP A 1 103 ? 28.730 -6.996 -10.568 1.00 79.50 103 ASP A CA 1
ATOM 800 C C . ASP A 1 103 ? 27.553 -6.084 -10.972 1.00 79.50 103 ASP A C 1
ATOM 802 O O . ASP A 1 103 ? 27.630 -4.856 -10.870 1.00 79.50 103 ASP A O 1
ATOM 806 N N . TRP A 1 104 ? 26.441 -6.647 -11.449 1.00 86.75 104 TRP A N 1
ATOM 807 C CA . TRP A 1 104 ? 25.241 -5.861 -11.743 1.00 86.75 104 TRP A CA 1
ATOM 808 C C . TRP A 1 104 ? 24.208 -5.963 -10.615 1.00 86.75 104 TRP A C 1
ATOM 810 O O . TRP A 1 104 ? 24.041 -7.000 -9.983 1.00 86.75 104 TRP A O 1
ATOM 820 N N . ILE A 1 105 ? 23.522 -4.851 -10.357 1.00 89.00 105 ILE A N 1
ATOM 821 C CA . ILE A 1 105 ? 22.570 -4.681 -9.252 1.00 89.00 105 ILE A CA 1
ATOM 822 C C . ILE A 1 105 ? 21.127 -4.662 -9.770 1.00 89.00 105 ILE A C 1
ATOM 824 O O . ILE A 1 105 ? 20.210 -5.092 -9.079 1.00 89.00 105 ILE A O 1
ATOM 828 N N . ALA A 1 106 ? 20.907 -4.122 -10.971 1.00 91.88 106 ALA A N 1
ATOM 829 C CA . ALA A 1 106 ? 19.623 -4.194 -11.661 1.00 91.88 106 ALA A CA 1
ATOM 830 C C . ALA A 1 106 ? 19.809 -4.066 -13.178 1.00 91.88 106 ALA A C 1
ATOM 832 O O . ALA A 1 106 ? 20.672 -3.315 -13.647 1.00 91.88 106 ALA A O 1
ATOM 833 N N . ARG A 1 107 ? 18.956 -4.738 -13.946 1.00 92.44 107 ARG A N 1
ATOM 834 C CA . ARG A 1 107 ? 18.815 -4.573 -15.391 1.00 92.44 107 ARG A CA 1
ATOM 835 C C . ARG A 1 107 ? 17.445 -3.977 -15.666 1.00 92.44 107 ARG A C 1
ATOM 837 O O . ARG A 1 107 ? 16.439 -4.466 -15.178 1.00 92.44 107 ARG A O 1
ATOM 844 N N . ILE A 1 108 ? 17.408 -2.899 -16.432 1.00 94.62 108 ILE A N 1
ATOM 845 C CA . ILE A 1 108 ? 16.177 -2.209 -16.804 1.00 94.62 108 ILE A CA 1
ATOM 846 C C . ILE A 1 108 ? 16.040 -2.347 -18.312 1.00 94.62 108 ILE A C 1
ATOM 848 O O . ILE A 1 108 ? 16.865 -1.805 -19.041 1.00 94.62 108 ILE A O 1
ATOM 852 N N . ARG A 1 109 ? 15.025 -3.061 -18.787 1.00 94.44 109 ARG A N 1
ATOM 853 C CA . ARG A 1 109 ? 14.651 -3.158 -20.200 1.00 94.44 109 ARG A CA 1
ATOM 854 C C . ARG A 1 109 ? 13.384 -2.345 -20.410 1.00 94.44 109 ARG A C 1
ATOM 856 O O . ARG A 1 109 ? 12.448 -2.446 -19.628 1.00 94.44 109 ARG A O 1
ATOM 863 N N . VAL A 1 110 ? 13.353 -1.513 -21.441 1.00 94.25 110 VAL A N 1
ATOM 864 C CA . VAL A 1 110 ? 12.137 -0.812 -21.845 1.00 94.25 110 VAL A CA 1
ATOM 865 C C . VAL A 1 110 ? 11.867 -1.085 -23.307 1.00 94.25 110 VAL A C 1
ATOM 867 O O . VAL A 1 110 ? 12.725 -0.849 -24.158 1.00 94.25 110 VAL A O 1
ATOM 870 N N . THR A 1 111 ? 10.662 -1.565 -23.584 1.00 93.81 111 THR A N 1
ATOM 871 C CA . THR A 1 111 ? 10.149 -1.792 -24.928 1.00 93.81 111 THR A CA 1
ATOM 872 C C . THR A 1 111 ? 9.032 -0.798 -25.236 1.00 93.81 111 THR A C 1
ATOM 874 O O . THR A 1 111 ? 8.223 -0.438 -24.374 1.00 93.81 111 THR A O 1
ATOM 877 N N . SER A 1 112 ? 9.013 -0.299 -26.471 1.00 93.38 112 SER A N 1
ATOM 878 C CA . SER A 1 112 ? 7.990 0.631 -26.945 1.00 93.38 112 SER A CA 1
ATOM 879 C C . SER A 1 112 ? 7.701 0.453 -28.425 1.00 93.38 112 SER A C 1
ATOM 881 O O . SER A 1 112 ? 8.597 0.136 -29.195 1.00 93.38 112 SER A O 1
ATOM 883 N N . ASP A 1 113 ? 6.473 0.725 -28.851 1.00 91.56 113 ASP A N 1
ATOM 884 C CA . ASP A 1 113 ? 6.131 0.897 -30.271 1.00 91.56 113 ASP A CA 1
ATOM 885 C C . ASP A 1 113 ? 6.519 2.291 -30.811 1.00 91.56 113 ASP A C 1
ATOM 887 O O . ASP A 1 113 ? 6.402 2.554 -32.008 1.00 91.56 113 ASP A O 1
ATOM 891 N N . SER A 1 114 ? 7.014 3.179 -29.941 1.00 90.75 114 SER A N 1
ATOM 892 C CA . SER A 1 114 ? 7.376 4.554 -30.267 1.00 90.75 114 SER A CA 1
ATOM 893 C C . SER A 1 114 ? 8.834 4.854 -29.908 1.00 90.75 114 SER A C 1
ATOM 895 O O . SER A 1 114 ? 9.209 4.849 -28.729 1.00 90.75 114 SER A O 1
ATOM 897 N N . PRO A 1 115 ? 9.686 5.171 -30.900 1.00 88.88 115 PRO A N 1
ATOM 898 C CA . PRO A 1 115 ? 11.085 5.490 -30.641 1.00 88.88 115 PRO A CA 1
ATOM 899 C C . PRO A 1 115 ? 11.229 6.827 -29.899 1.00 88.88 115 PRO A C 1
ATOM 901 O O . PRO A 1 115 ? 12.169 6.995 -29.127 1.00 88.88 115 PRO A O 1
ATOM 904 N N . GLU A 1 116 ? 10.285 7.756 -30.079 1.00 88.25 116 GLU A N 1
ATOM 905 C CA . GLU A 1 116 ? 10.238 9.031 -29.354 1.00 88.25 116 GLU A CA 1
ATOM 906 C C . GLU A 1 116 ? 9.931 8.812 -27.868 1.00 88.25 116 GLU A C 1
ATOM 908 O O . GLU A 1 116 ? 10.602 9.379 -27.002 1.00 88.25 116 GLU A O 1
ATOM 913 N N . ALA A 1 117 ? 8.967 7.933 -27.563 1.00 88.12 117 ALA A N 1
ATOM 914 C CA . ALA A 1 117 ? 8.651 7.564 -26.186 1.00 88.12 117 ALA A CA 1
ATOM 915 C C . ALA A 1 117 ? 9.860 6.906 -25.514 1.00 88.12 117 ALA A C 1
ATOM 917 O O . ALA A 1 117 ? 10.242 7.298 -24.413 1.00 88.12 117 ALA A O 1
ATOM 918 N N . LEU A 1 118 ? 10.534 5.988 -26.209 1.00 89.75 118 LEU A N 1
ATOM 919 C CA . LEU A 1 118 ? 11.737 5.323 -25.712 1.00 89.75 118 LEU A CA 1
ATOM 920 C C . LEU A 1 118 ? 12.929 6.281 -25.517 1.00 89.75 118 LEU A C 1
ATOM 922 O O . LEU A 1 118 ? 13.707 6.135 -24.569 1.00 89.75 118 LEU A O 1
ATOM 926 N N . ALA A 1 119 ? 13.078 7.280 -26.393 1.00 89.56 119 ALA A N 1
ATOM 927 C CA . ALA A 1 119 ? 14.126 8.295 -26.293 1.00 89.56 119 ALA A CA 1
ATOM 928 C C . ALA A 1 119 ? 13.942 9.212 -25.073 1.00 89.56 119 ALA A C 1
ATOM 930 O O . ALA A 1 119 ? 14.933 9.678 -24.510 1.00 89.56 119 ALA A O 1
ATOM 931 N N . SER A 1 120 ? 12.697 9.421 -24.634 1.00 88.75 120 SER A N 1
ATOM 932 C CA . SER A 1 120 ? 12.368 10.254 -23.469 1.00 88.75 120 SER A CA 1
ATOM 933 C C . SER A 1 120 ? 12.672 9.600 -22.113 1.00 88.75 120 SER A C 1
ATOM 935 O O . SER A 1 120 ? 12.592 10.256 -21.074 1.00 88.75 120 SER A O 1
ATOM 937 N N . ILE A 1 121 ? 13.049 8.320 -22.093 1.00 90.50 121 ILE A N 1
ATOM 938 C CA . ILE A 1 121 ? 13.344 7.595 -20.856 1.00 90.50 121 ILE A CA 1
ATOM 939 C C . ILE A 1 121 ? 14.763 7.887 -20.391 1.00 90.50 121 ILE A C 1
ATOM 941 O O . ILE A 1 121 ? 15.735 7.735 -21.140 1.00 90.50 121 ILE A O 1
ATOM 945 N N . ALA A 1 122 ? 14.872 8.235 -19.114 1.00 90.62 122 ALA A N 1
ATOM 946 C CA . ALA A 1 122 ? 16.122 8.382 -18.402 1.00 90.62 122 ALA A CA 1
ATOM 947 C C . ALA A 1 122 ? 16.165 7.438 -17.194 1.00 90.62 122 ALA A C 1
ATOM 949 O O . ALA A 1 122 ? 15.180 7.231 -16.480 1.00 90.62 122 ALA A O 1
ATOM 950 N N . VAL A 1 123 ? 17.348 6.878 -16.961 1.00 91.31 123 VAL A N 1
ATOM 951 C CA . VAL A 1 123 ? 17.664 6.089 -15.773 1.00 91.31 123 VAL A CA 1
ATOM 952 C C . VAL A 1 123 ? 18.791 6.809 -15.051 1.00 91.31 123 VAL A C 1
ATOM 954 O O . VAL A 1 123 ? 19.871 6.991 -15.609 1.00 91.31 123 VAL A O 1
ATOM 957 N N . GLU A 1 124 ? 18.535 7.227 -13.816 1.00 90.38 124 GLU A N 1
ATOM 958 C CA . GLU A 1 124 ? 19.534 7.833 -12.941 1.00 90.38 124 GLU A CA 1
ATOM 959 C C . GLU A 1 124 ? 19.797 6.941 -11.732 1.00 90.38 124 GLU A C 1
ATOM 961 O O . GLU A 1 124 ? 18.877 6.451 -11.075 1.00 90.38 124 GLU A O 1
ATOM 966 N N . THR A 1 125 ? 21.065 6.817 -11.363 1.00 87.56 125 THR A N 1
ATOM 967 C CA . THR A 1 125 ? 21.474 6.319 -10.050 1.00 87.56 125 THR A CA 1
ATOM 968 C C . THR A 1 125 ? 21.872 7.506 -9.179 1.00 87.56 125 THR A C 1
ATOM 970 O O . THR A 1 125 ? 22.636 8.385 -9.588 1.00 87.56 125 THR A O 1
ATOM 973 N N . ARG A 1 126 ? 21.331 7.570 -7.958 1.00 77.00 126 ARG A N 1
ATOM 974 C CA . ARG A 1 126 ? 21.656 8.619 -6.981 1.00 77.00 126 ARG A CA 1
ATOM 975 C C . ARG A 1 126 ? 22.166 7.979 -5.703 1.00 77.00 126 ARG A C 1
ATOM 977 O O . ARG A 1 126 ? 21.404 7.342 -4.981 1.00 77.00 126 ARG A O 1
ATOM 984 N N . ARG A 1 127 ? 23.436 8.233 -5.369 1.00 73.31 127 ARG A N 1
ATOM 985 C CA . ARG A 1 127 ? 24.165 7.511 -4.307 1.00 73.31 127 ARG A CA 1
ATOM 986 C C . ARG A 1 127 ? 24.237 6.000 -4.621 1.00 73.31 127 ARG A C 1
ATOM 988 O O . ARG A 1 127 ? 23.634 5.515 -5.569 1.00 73.31 127 ARG A O 1
ATOM 995 N N . CYS A 1 128 ? 24.981 5.255 -3.820 1.00 66.69 128 CYS A N 1
ATOM 996 C CA . CYS A 1 128 ? 25.244 3.827 -4.015 1.00 66.69 128 CYS A CA 1
ATOM 997 C C . CYS A 1 128 ? 24.006 2.899 -3.889 1.00 66.69 128 CYS A C 1
ATOM 999 O O . CYS A 1 128 ? 24.071 1.752 -4.302 1.00 66.69 128 CYS A O 1
ATOM 1001 N N . HIS A 1 129 ? 22.850 3.365 -3.396 1.00 77.69 129 HIS A N 1
ATOM 1002 C CA . HIS A 1 129 ? 21.714 2.476 -3.062 1.00 77.69 129 HIS A CA 1
ATOM 1003 C C . HIS A 1 129 ? 20.351 2.920 -3.611 1.00 77.69 129 HIS A C 1
ATOM 1005 O O . HIS A 1 129 ? 19.313 2.437 -3.151 1.00 77.69 129 HIS A O 1
ATOM 1011 N N . ARG A 1 130 ? 20.310 3.895 -4.529 1.00 83.38 130 ARG A N 1
ATOM 1012 C CA . ARG A 1 130 ? 19.043 4.403 -5.076 1.00 83.38 130 ARG A CA 1
ATOM 1013 C C . ARG A 1 130 ? 19.089 4.466 -6.597 1.00 83.38 130 ARG A C 1
ATOM 1015 O O . ARG A 1 130 ? 19.999 5.072 -7.165 1.00 83.38 130 ARG A O 1
ATOM 1022 N N . ALA A 1 131 ? 18.058 3.925 -7.231 1.00 85.06 131 ALA A N 1
ATOM 1023 C CA . ALA A 1 131 ? 17.804 4.073 -8.657 1.00 85.06 131 ALA A CA 1
ATOM 1024 C C . ALA A 1 131 ? 16.484 4.810 -8.876 1.00 85.06 131 ALA A C 1
ATOM 1026 O O . ALA A 1 131 ? 15.510 4.640 -8.135 1.00 85.06 131 ALA A O 1
ATOM 1027 N N . ALA A 1 132 ? 16.465 5.647 -9.902 1.00 86.25 132 ALA A N 1
ATOM 1028 C CA . ALA A 1 132 ? 15.283 6.323 -10.382 1.00 86.25 132 ALA A CA 1
ATOM 1029 C C . ALA A 1 132 ? 15.151 6.083 -11.884 1.00 86.25 132 ALA A C 1
ATOM 1031 O O . ALA A 1 132 ? 16.043 6.434 -12.653 1.00 86.25 132 ALA A O 1
ATOM 1032 N N . VAL A 1 133 ? 14.025 5.511 -12.294 1.00 84.75 133 VAL A N 1
ATOM 1033 C CA . VAL A 1 133 ? 13.625 5.431 -13.699 1.00 84.75 133 VAL A CA 1
ATOM 1034 C C . VAL A 1 133 ? 12.550 6.475 -13.895 1.00 84.75 133 VAL A C 1
ATOM 1036 O O . VAL A 1 133 ? 11.526 6.455 -13.208 1.00 84.75 133 VAL A O 1
ATOM 1039 N N . PHE A 1 134 ? 12.776 7.421 -14.792 1.00 87.06 134 PHE A N 1
ATOM 1040 C CA . PHE A 1 134 ? 11.790 8.447 -15.061 1.00 87.06 134 PHE A CA 1
ATOM 1041 C C . PHE A 1 134 ? 11.749 8.804 -16.534 1.00 87.06 134 PHE A C 1
ATOM 1043 O O . PHE A 1 134 ? 12.750 8.795 -17.245 1.00 87.06 134 PHE A O 1
ATOM 1050 N N . PHE A 1 135 ? 10.559 9.168 -16.980 1.00 79.06 135 PHE A N 1
ATOM 1051 C CA . PHE A 1 135 ? 10.390 9.886 -18.225 1.00 79.06 135 PHE A CA 1
ATOM 1052 C C . PHE A 1 135 ? 10.920 11.285 -17.989 1.00 79.06 135 PHE A C 1
ATOM 1054 O O . PHE A 1 135 ? 10.372 12.022 -17.160 1.00 79.06 135 PHE A O 1
ATOM 1061 N N . ALA A 1 136 ? 12.029 11.614 -18.652 1.00 70.88 136 ALA A N 1
ATOM 1062 C CA . ALA A 1 136 ? 12.543 12.964 -18.649 1.00 70.88 136 ALA A CA 1
ATOM 1063 C C . ALA A 1 136 ? 11.393 13.846 -19.140 1.00 70.88 136 ALA A C 1
ATOM 1065 O O . ALA A 1 136 ? 10.917 13.645 -20.262 1.00 70.88 136 ALA A O 1
ATOM 1066 N N . PRO A 1 137 ? 10.881 14.779 -18.317 1.00 56.31 137 PRO A N 1
ATOM 1067 C CA . PRO A 1 137 ? 10.005 15.789 -18.863 1.00 56.31 137 PRO A CA 1
ATOM 1068 C C . PRO A 1 137 ? 10.843 16.471 -19.936 1.00 56.31 137 PRO A C 1
ATOM 1070 O O . PRO A 1 137 ? 11.898 17.025 -19.625 1.00 56.31 137 PRO A O 1
ATOM 1073 N N . ALA A 1 138 ? 10.430 16.370 -21.198 1.00 48.91 138 ALA A N 1
ATOM 1074 C CA . ALA A 1 138 ? 10.967 17.248 -22.213 1.00 48.91 138 ALA A CA 1
ATOM 1075 C C . ALA A 1 138 ? 10.713 18.660 -21.670 1.00 48.91 138 ALA A C 1
ATOM 1077 O O . ALA A 1 138 ? 9.579 19.118 -21.596 1.00 48.91 138 ALA A O 1
ATOM 1078 N N . TRP A 1 139 ? 11.751 19.314 -21.145 1.00 44.97 139 TRP A N 1
ATOM 1079 C CA . TRP A 1 139 ? 11.656 20.695 -20.664 1.00 44.97 139 TRP A CA 1
ATOM 1080 C C . TRP A 1 139 ? 11.365 21.660 -21.824 1.00 44.97 139 TRP A C 1
ATOM 1082 O O . TRP A 1 139 ? 11.115 22.841 -21.611 1.00 44.97 139 TRP A O 1
ATOM 1092 N N . SER A 1 140 ? 11.363 21.158 -23.057 1.00 45.69 140 SER A N 1
ATOM 1093 C CA . SER A 1 140 ? 10.822 21.810 -24.234 1.00 45.69 140 SER A CA 1
ATOM 1094 C C . SER A 1 140 ? 9.366 21.388 -24.447 1.00 45.69 140 SER A C 1
ATOM 1096 O O . SER A 1 140 ? 8.992 20.255 -24.183 1.00 45.69 140 SER A O 1
ATOM 1098 N N . HIS A 1 141 ? 8.549 22.301 -24.966 1.00 47.16 141 HIS A N 1
ATOM 1099 C CA . HIS A 1 141 ? 7.134 22.164 -25.342 1.00 47.16 141 HIS A CA 1
ATOM 1100 C C . HIS A 1 141 ? 6.808 21.057 -26.378 1.00 47.16 141 HIS A C 1
ATOM 1102 O O . HIS A 1 141 ? 5.916 21.225 -27.210 1.00 47.16 141 HIS A O 1
ATOM 1108 N N . GLN A 1 142 ? 7.539 19.944 -26.399 1.00 53.84 142 GLN A N 1
ATOM 1109 C CA . GLN A 1 142 ? 7.304 18.846 -27.314 1.00 53.84 142 GLN A CA 1
ATOM 1110 C C . GLN A 1 142 ? 6.093 18.023 -26.885 1.00 53.84 142 GLN A C 1
ATOM 1112 O O . GLN A 1 142 ? 5.829 17.784 -25.706 1.00 53.84 142 GLN A O 1
ATOM 1117 N N . VAL A 1 143 ? 5.342 17.645 -27.915 1.00 57.91 143 VAL A N 1
ATOM 1118 C CA . VAL A 1 143 ? 4.147 16.808 -27.888 1.00 57.91 143 VAL A CA 1
ATOM 1119 C C . VAL A 1 143 ? 4.383 15.606 -26.964 1.00 57.91 143 VAL A C 1
ATOM 1121 O O . VAL A 1 143 ? 5.450 14.997 -27.056 1.00 57.91 143 VAL A O 1
ATOM 1124 N N . PRO A 1 144 ? 3.429 15.246 -26.080 1.00 65.56 144 PRO A N 1
ATOM 1125 C CA . PRO A 1 144 ? 3.562 14.058 -25.246 1.00 65.56 144 PRO A CA 1
ATOM 1126 C C . PRO A 1 144 ? 3.845 12.862 -26.150 1.00 65.56 144 PRO A C 1
ATOM 1128 O O . PRO A 1 144 ? 3.039 12.555 -27.033 1.00 65.56 144 PRO A O 1
ATOM 1131 N N . ALA A 1 145 ? 5.006 12.235 -25.955 1.00 71.00 145 ALA A N 1
ATOM 1132 C CA . ALA A 1 145 ? 5.405 11.082 -26.738 1.00 71.00 145 ALA A CA 1
ATOM 1133 C C . ALA A 1 145 ? 4.317 10.011 -26.599 1.00 71.00 145 ALA A C 1
ATOM 1135 O O . ALA A 1 145 ? 4.031 9.527 -25.503 1.00 71.00 145 ALA A O 1
ATOM 1136 N N . ARG A 1 146 ? 3.642 9.709 -27.711 1.00 81.75 146 ARG A N 1
ATOM 1137 C CA . ARG A 1 146 ? 2.597 8.685 -27.762 1.00 81.75 146 ARG A CA 1
ATOM 1138 C C . ARG A 1 146 ? 3.257 7.338 -27.986 1.00 81.75 146 ARG A C 1
ATOM 1140 O O . ARG A 1 146 ? 4.201 7.254 -28.766 1.00 81.75 146 ARG A O 1
ATOM 1147 N N . GLY A 1 147 ? 2.737 6.307 -27.339 1.00 85.00 147 GLY A N 1
ATOM 1148 C CA . GLY A 1 147 ? 3.186 4.935 -27.520 1.00 85.00 147 GLY A CA 1
ATOM 1149 C C . GLY A 1 147 ? 2.841 4.066 -26.322 1.00 85.00 147 GLY A C 1
ATOM 1150 O O . GLY A 1 147 ? 2.576 4.567 -25.226 1.00 85.00 147 GLY A O 1
ATOM 1151 N N . ASN A 1 148 ? 2.843 2.762 -26.546 1.00 89.62 148 ASN A N 1
ATOM 1152 C CA . ASN A 1 148 ? 2.784 1.769 -25.490 1.00 89.62 148 ASN A CA 1
ATOM 1153 C C . ASN A 1 148 ? 4.186 1.559 -24.923 1.00 89.62 148 ASN A C 1
ATOM 1155 O O . ASN A 1 148 ? 5.179 1.578 -25.654 1.00 89.62 148 ASN A O 1
ATOM 1159 N N . LEU A 1 149 ? 4.262 1.382 -23.607 1.00 92.50 149 LEU A N 1
ATOM 1160 C CA . LEU A 1 149 ? 5.514 1.254 -22.875 1.00 92.50 149 LEU A CA 1
ATOM 1161 C C . LEU A 1 149 ? 5.421 0.094 -21.900 1.00 92.50 149 LEU A C 1
ATOM 1163 O O . LEU A 1 149 ? 4.527 0.061 -21.049 1.00 92.50 149 LEU A O 1
ATOM 1167 N N . LEU A 1 150 ? 6.371 -0.823 -22.030 1.00 95.12 150 LEU A N 1
ATOM 1168 C CA . LEU A 1 150 ? 6.593 -1.917 -21.104 1.00 95.12 150 LEU A CA 1
ATOM 1169 C C . LEU A 1 150 ? 8.007 -1.782 -20.547 1.00 95.12 150 LEU A C 1
ATOM 1171 O O . LEU A 1 150 ? 8.978 -1.726 -21.295 1.00 95.12 150 LEU A O 1
ATOM 1175 N N . THR A 1 151 ? 8.108 -1.689 -19.230 1.00 95.62 151 THR A N 1
ATOM 1176 C CA . THR A 1 151 ? 9.376 -1.633 -18.504 1.00 95.62 151 THR A CA 1
ATOM 1177 C C . THR A 1 151 ? 9.541 -2.897 -17.687 1.00 95.62 151 THR A C 1
ATOM 1179 O O . THR A 1 151 ? 8.637 -3.293 -16.966 1.00 95.62 151 THR A O 1
ATOM 1182 N N . GLU A 1 152 ? 10.701 -3.513 -17.756 1.00 95.56 152 GLU A N 1
ATOM 1183 C CA . GLU A 1 152 ? 11.042 -4.702 -16.990 1.00 95.56 152 GLU A CA 1
ATOM 1184 C C . GLU A 1 152 ? 12.308 -4.386 -16.208 1.00 95.56 152 GLU A C 1
ATOM 1186 O O . GLU A 1 152 ? 13.327 -3.987 -16.774 1.00 95.56 152 GLU A O 1
ATOM 1191 N N . ILE A 1 153 ? 12.216 -4.480 -14.889 1.00 95.44 153 ILE A N 1
ATOM 1192 C CA . ILE A 1 153 ? 13.308 -4.223 -13.961 1.00 95.44 153 ILE A CA 1
ATOM 1193 C C . ILE A 1 153 ? 13.633 -5.546 -13.299 1.00 95.44 153 ILE A C 1
ATOM 1195 O O . ILE A 1 153 ? 12.941 -5.978 -12.383 1.00 95.44 153 ILE A O 1
ATOM 1199 N N . VAL A 1 154 ? 14.696 -6.164 -13.782 1.00 93.88 154 VAL A N 1
ATOM 1200 C CA . VAL A 1 154 ? 15.165 -7.460 -13.319 1.00 93.88 154 VAL A CA 1
ATOM 1201 C C . VAL A 1 154 ? 16.280 -7.229 -12.305 1.00 93.88 154 VAL A C 1
ATOM 1203 O O . VAL A 1 154 ? 17.182 -6.419 -12.538 1.00 93.88 154 VAL A O 1
ATOM 1206 N N . LEU A 1 155 ? 16.206 -7.906 -11.166 1.00 92.31 155 LEU A N 1
ATOM 1207 C CA . LEU A 1 155 ? 17.206 -7.906 -10.094 1.00 92.31 155 LEU A CA 1
ATOM 1208 C C . LEU A 1 155 ? 18.002 -9.219 -10.141 1.00 92.31 155 LEU A C 1
ATOM 1210 O O . LEU A 1 155 ? 17.458 -10.221 -10.594 1.00 92.31 155 LEU A O 1
ATOM 1214 N N . PRO A 1 156 ? 19.278 -9.250 -9.726 1.00 89.25 156 PRO A N 1
ATOM 1215 C CA . PRO A 1 156 ? 20.116 -10.440 -9.878 1.00 89.25 156 PRO A CA 1
ATOM 1216 C C . PRO A 1 156 ? 19.601 -11.609 -9.042 1.00 89.25 156 PRO A C 1
ATOM 1218 O O . PRO A 1 156 ? 18.979 -11.415 -7.995 1.00 89.25 156 PRO A O 1
ATOM 1221 N N . ARG A 1 157 ? 19.887 -12.839 -9.469 1.00 83.69 157 ARG A N 1
ATOM 1222 C CA . ARG A 1 157 ? 19.507 -14.020 -8.698 1.00 83.69 157 ARG A CA 1
ATOM 1223 C C . ARG A 1 157 ? 20.158 -14.008 -7.313 1.00 83.69 157 ARG A C 1
ATOM 1225 O O . ARG A 1 157 ? 21.258 -13.497 -7.116 1.00 83.69 157 ARG A O 1
ATOM 1232 N N . GLY A 1 158 ? 19.453 -14.551 -6.322 1.00 76.75 158 GLY A N 1
ATOM 1233 C CA . GLY A 1 158 ? 19.920 -14.525 -4.935 1.00 76.75 158 GLY A CA 1
ATOM 1234 C C . GLY A 1 158 ? 19.857 -13.135 -4.299 1.00 76.75 158 GLY A C 1
ATOM 1235 O O . GLY A 1 158 ? 20.403 -12.960 -3.215 1.00 76.75 158 GLY A O 1
ATOM 1236 N N . TRP A 1 159 ? 19.165 -12.174 -4.933 1.00 78.94 159 TRP A N 1
ATOM 1237 C CA . TRP A 1 159 ? 18.842 -10.849 -4.391 1.00 78.94 159 TRP A CA 1
ATOM 1238 C C . TRP A 1 159 ? 18.508 -10.923 -2.894 1.00 78.94 159 TRP A C 1
ATOM 1240 O O . TRP A 1 159 ? 19.261 -10.423 -2.056 1.00 78.94 159 TRP A O 1
ATOM 1250 N N . GLY A 1 160 ? 17.470 -11.691 -2.546 1.00 71.38 160 GLY A N 1
ATOM 1251 C CA . GLY A 1 160 ? 17.056 -11.889 -1.159 1.00 71.38 160 GLY A CA 1
ATOM 1252 C C . GLY A 1 160 ? 18.082 -12.613 -0.273 1.00 71.38 160 GLY A C 1
ATOM 1253 O O . GLY A 1 160 ? 18.222 -12.284 0.898 1.00 71.38 160 GLY A O 1
ATOM 1254 N N . GLU A 1 161 ? 18.850 -13.567 -0.790 1.00 72.38 161 GLU A N 1
ATOM 1255 C CA . GLU A 1 161 ? 19.808 -14.328 0.033 1.00 72.38 161 GLU A CA 1
ATOM 1256 C C . GLU A 1 161 ? 21.073 -13.522 0.351 1.00 72.38 161 GLU A C 1
ATOM 1258 O O . GLU A 1 161 ? 21.615 -13.606 1.451 1.00 72.38 161 GLU A O 1
ATOM 1263 N N . ALA A 1 162 ? 21.512 -12.678 -0.584 1.00 65.12 162 ALA A N 1
ATOM 1264 C CA . ALA A 1 162 ? 22.673 -11.810 -0.427 1.00 65.12 162 ALA A CA 1
ATOM 1265 C C . ALA A 1 162 ? 22.391 -10.575 0.453 1.00 65.12 162 ALA A C 1
ATOM 1267 O O . ALA A 1 162 ? 23.277 -9.742 0.651 1.00 65.12 162 ALA A O 1
ATOM 1268 N N . GLY A 1 163 ? 21.161 -10.418 0.957 1.00 69.25 163 GLY A N 1
ATOM 1269 C CA . GLY A 1 163 ? 20.710 -9.239 1.702 1.00 69.25 163 GLY A CA 1
ATOM 1270 C C . GLY A 1 163 ? 20.334 -8.044 0.820 1.00 69.25 163 GLY A C 1
ATOM 1271 O O . GLY A 1 163 ? 19.933 -7.004 1.344 1.00 69.25 163 GLY A O 1
ATOM 1272 N N . GLY A 1 164 ? 20.422 -8.186 -0.507 1.00 69.94 164 GLY A N 1
ATOM 1273 C CA . GLY A 1 164 ? 19.989 -7.173 -1.457 1.00 69.94 164 GLY A CA 1
ATOM 1274 C C . GLY A 1 164 ? 18.481 -7.195 -1.526 1.00 69.94 164 GLY A C 1
ATOM 1275 O O . GLY A 1 164 ? 17.908 -8.073 -2.139 1.00 69.94 164 GLY A O 1
ATOM 1276 N N . MET A 1 165 ? 17.805 -6.268 -0.860 1.00 82.81 165 MET A N 1
ATOM 1277 C CA . MET A 1 165 ? 16.350 -6.219 -0.929 1.00 82.81 165 MET A CA 1
ATOM 1278 C C . MET A 1 165 ? 15.859 -4.796 -1.077 1.00 82.81 165 MET A C 1
ATOM 1280 O O . MET A 1 165 ? 16.334 -3.871 -0.408 1.00 82.81 165 MET A O 1
ATOM 1284 N N . LEU A 1 166 ? 14.840 -4.621 -1.920 1.00 91.94 166 LEU A N 1
ATOM 1285 C CA . LEU A 1 166 ? 14.179 -3.335 -2.040 1.00 91.94 166 LEU A CA 1
ATOM 1286 C C . LEU A 1 166 ? 13.397 -3.060 -0.755 1.00 91.94 166 LEU A C 1
ATOM 1288 O O . LEU A 1 166 ? 12.392 -3.696 -0.440 1.00 91.94 166 LEU A O 1
ATOM 1292 N N . ARG A 1 167 ? 13.865 -2.062 -0.012 1.00 94.38 167 ARG A N 1
ATOM 1293 C CA . ARG A 1 167 ? 13.212 -1.536 1.191 1.00 94.38 167 ARG A CA 1
ATOM 1294 C C . ARG A 1 167 ? 12.247 -0.415 0.853 1.00 94.38 167 ARG A C 1
ATOM 1296 O O . ARG A 1 167 ? 11.354 -0.101 1.631 1.00 94.38 167 ARG A O 1
ATOM 1303 N N . SER A 1 168 ? 12.419 0.235 -0.293 1.00 95.62 168 SER A N 1
ATOM 1304 C CA . SER A 1 168 ? 11.533 1.313 -0.700 1.00 95.62 168 SER A CA 1
ATOM 1305 C C . SER A 1 168 ? 11.231 1.283 -2.184 1.00 95.62 168 SER A C 1
ATOM 1307 O O . SER A 1 168 ? 12.141 1.316 -3.009 1.00 95.62 168 SER A O 1
ATOM 1309 N N . LEU A 1 169 ? 9.943 1.315 -2.503 1.00 96.94 169 LEU A N 1
ATOM 1310 C CA . LEU A 1 169 ? 9.441 1.446 -3.856 1.00 96.94 169 LEU A CA 1
ATOM 1311 C C . LEU A 1 169 ? 8.418 2.576 -3.914 1.00 96.94 169 LEU A C 1
ATOM 1313 O O . LEU A 1 169 ? 7.439 2.591 -3.168 1.00 96.94 169 LEU A O 1
ATOM 1317 N N . ALA A 1 170 ? 8.649 3.528 -4.808 1.00 96.69 170 ALA A N 1
ATOM 1318 C CA . ALA A 1 170 ? 7.732 4.632 -5.044 1.00 96.69 170 ALA A CA 1
ATOM 1319 C C . ALA A 1 170 ? 7.447 4.767 -6.534 1.00 96.69 170 ALA A C 1
ATOM 1321 O O . ALA A 1 170 ? 8.377 4.813 -7.333 1.00 96.69 170 ALA A O 1
ATOM 1322 N N . THR A 1 171 ? 6.177 4.896 -6.902 1.00 96.19 171 THR A N 1
ATOM 1323 C CA . THR A 1 171 ? 5.756 5.138 -8.282 1.00 96.19 171 THR A CA 1
ATOM 1324 C C . THR A 1 171 ? 4.940 6.417 -8.407 1.00 96.19 171 THR A C 1
ATOM 1326 O O . THR A 1 171 ? 4.116 6.744 -7.554 1.00 96.19 171 THR A O 1
ATOM 1329 N N . THR A 1 172 ? 5.159 7.165 -9.481 1.00 95.00 172 THR A N 1
ATOM 1330 C CA . THR A 1 172 ? 4.452 8.410 -9.797 1.00 95.00 172 THR A CA 1
ATOM 1331 C C . THR A 1 172 ? 4.122 8.477 -11.288 1.00 95.00 172 THR A C 1
ATOM 1333 O O . THR A 1 172 ? 4.835 7.893 -12.099 1.00 95.00 172 THR A O 1
ATOM 1336 N N . GLY A 1 173 ? 3.081 9.219 -11.662 1.00 89.69 173 GLY A N 1
ATOM 1337 C CA . GLY A 1 173 ? 2.617 9.318 -13.053 1.00 89.69 173 GLY A CA 1
ATOM 1338 C C . GLY A 1 173 ? 1.385 8.450 -13.274 1.00 89.69 173 GLY A C 1
ATOM 1339 O O . GLY A 1 173 ? 0.678 8.178 -12.318 1.00 89.69 173 GLY A O 1
ATOM 1340 N N . GLU A 1 174 ? 1.137 7.999 -14.500 1.00 90.50 174 GLU A N 1
ATOM 1341 C CA . GLU A 1 174 ? -0.115 7.316 -14.882 1.00 90.50 174 GLU A CA 1
ATOM 1342 C C . GLU A 1 174 ? 0.087 5.825 -15.219 1.00 90.50 174 GLU A C 1
ATOM 1344 O O . GLU A 1 174 ? -0.691 5.229 -15.959 1.00 90.50 174 GLU A O 1
ATOM 1349 N N . GLY A 1 175 ? 1.165 5.216 -14.716 1.00 93.31 175 GLY A N 1
ATOM 1350 C CA . GLY A 1 175 ? 1.523 3.824 -14.997 1.00 93.31 175 GLY A CA 1
ATOM 1351 C C . GLY A 1 175 ? 1.089 2.812 -13.932 1.00 93.31 175 GLY A C 1
ATOM 1352 O O . GLY A 1 175 ? 0.797 3.160 -12.785 1.00 93.31 175 GLY A O 1
ATOM 1353 N N . LEU A 1 176 ? 1.108 1.535 -14.312 1.00 96.94 176 LEU A N 1
ATOM 1354 C CA . LEU A 1 176 ? 0.974 0.379 -13.427 1.00 96.94 176 LEU A CA 1
ATOM 1355 C C . LEU A 1 176 ? 2.355 -0.219 -13.153 1.00 96.94 176 LEU A C 1
ATOM 1357 O O . LEU A 1 176 ? 3.076 -0.548 -14.083 1.00 96.94 176 LEU A O 1
ATOM 1361 N N . VAL A 1 177 ? 2.695 -0.414 -11.887 1.00 97.94 177 VAL A N 1
ATOM 1362 C CA . VAL A 1 177 ? 3.886 -1.137 -11.442 1.00 97.94 177 VAL A CA 1
ATOM 1363 C C . VAL A 1 177 ? 3.432 -2.425 -10.776 1.00 97.94 177 VAL A C 1
ATOM 1365 O O . VAL A 1 177 ? 2.697 -2.376 -9.790 1.00 97.94 177 VAL A O 1
ATOM 1368 N N . VAL A 1 178 ? 3.868 -3.556 -11.310 1.00 97.88 178 VAL A N 1
ATOM 1369 C CA . VAL A 1 178 ? 3.675 -4.887 -10.740 1.00 97.88 178 VAL A CA 1
ATOM 1370 C C . VAL A 1 178 ? 4.996 -5.327 -10.133 1.00 97.88 178 VAL A C 1
ATOM 1372 O O . VAL A 1 178 ? 6.038 -5.260 -10.780 1.00 97.88 178 VAL A O 1
ATOM 1375 N N . VAL A 1 179 ? 4.953 -5.732 -8.872 1.00 96.69 179 VAL A N 1
ATOM 1376 C CA . VAL A 1 179 ? 6.108 -6.261 -8.154 1.00 96.69 179 VAL A CA 1
ATOM 1377 C C . VAL A 1 179 ? 5.870 -7.736 -7.920 1.00 96.69 179 VAL A C 1
ATOM 1379 O O . VAL A 1 179 ? 4.857 -8.100 -7.314 1.00 96.69 179 VAL A O 1
ATOM 1382 N N . GLU A 1 180 ? 6.788 -8.545 -8.427 1.00 92.56 180 GLU A N 1
ATOM 1383 C CA . GLU A 1 180 ? 6.798 -9.986 -8.229 1.00 92.56 180 GLU A CA 1
ATOM 1384 C C . GLU A 1 180 ? 7.408 -10.360 -6.877 1.00 92.56 180 GLU A C 1
ATOM 1386 O O . GLU A 1 180 ? 7.841 -9.510 -6.085 1.00 92.56 180 GLU A O 1
ATOM 1391 N N . ASP A 1 181 ? 7.409 -11.658 -6.607 1.00 89.06 181 ASP A N 1
ATOM 1392 C CA . ASP A 1 181 ? 7.923 -12.216 -5.371 1.00 89.06 181 ASP A CA 1
ATOM 1393 C C . ASP A 1 181 ? 9.412 -11.929 -5.181 1.00 89.06 181 ASP A C 1
ATOM 1395 O O . ASP A 1 181 ? 10.176 -11.751 -6.126 1.00 89.06 181 ASP A O 1
ATOM 1399 N N . ASP A 1 182 ? 9.829 -11.883 -3.917 1.00 87.44 182 ASP A N 1
ATOM 1400 C CA . ASP A 1 182 ? 11.237 -11.852 -3.495 1.00 87.44 182 ASP A CA 1
ATOM 1401 C C . ASP A 1 182 ? 12.040 -10.611 -3.909 1.00 87.44 182 ASP A C 1
ATOM 1403 O O . ASP A 1 182 ? 13.220 -10.476 -3.590 1.00 87.44 182 ASP A O 1
ATOM 1407 N N . VAL A 1 183 ? 11.368 -9.642 -4.522 1.00 90.00 183 VAL A N 1
ATOM 1408 C CA . VAL A 1 183 ? 11.915 -8.333 -4.873 1.00 90.00 183 VAL A CA 1
ATOM 1409 C C . VAL A 1 183 ? 12.075 -7.434 -3.641 1.00 90.00 183 VAL A C 1
ATOM 1411 O O . VAL A 1 183 ? 13.077 -6.724 -3.479 1.00 90.00 183 VAL A O 1
ATOM 1414 N N . LEU A 1 184 ? 11.055 -7.422 -2.780 1.00 89.06 184 LEU A N 1
ATOM 1415 C CA . LEU A 1 184 ? 10.977 -6.552 -1.607 1.00 89.06 184 LEU A CA 1
ATOM 1416 C C . LEU A 1 184 ? 11.558 -7.235 -0.370 1.00 89.06 184 LEU A C 1
ATOM 1418 O O . LEU A 1 184 ? 11.489 -8.453 -0.225 1.00 89.06 184 LEU A O 1
ATOM 1422 N N . ALA A 1 185 ? 12.027 -6.424 0.582 1.00 85.00 185 ALA A N 1
ATOM 1423 C CA . ALA A 1 185 ? 12.543 -6.873 1.879 1.00 85.00 185 ALA A CA 1
ATOM 1424 C C . ALA A 1 185 ? 11.451 -7.379 2.836 1.00 85.00 185 ALA A C 1
ATOM 1426 O O . ALA A 1 185 ? 11.467 -7.072 4.022 1.00 85.00 185 ALA A O 1
ATOM 1427 N N . MET A 1 186 ? 10.445 -8.064 2.299 1.00 82.69 186 MET A N 1
ATOM 1428 C CA . MET A 1 186 ? 9.223 -8.407 3.006 1.00 82.69 186 MET A CA 1
ATOM 1429 C C . MET A 1 186 ? 9.309 -9.720 3.761 1.00 82.69 186 MET A C 1
ATOM 1431 O O . MET A 1 186 ? 8.588 -9.849 4.727 1.00 82.69 186 MET A O 1
ATOM 1435 N N . HIS A 1 187 ? 10.130 -10.680 3.342 1.00 82.94 187 HIS A N 1
ATOM 1436 C CA . HIS A 1 187 ? 10.166 -12.004 3.975 1.00 82.94 187 HIS A CA 1
ATOM 1437 C C . HIS A 1 187 ? 11.479 -12.289 4.707 1.00 82.94 187 HIS A C 1
ATOM 1439 O O . HIS A 1 187 ? 11.514 -13.024 5.686 1.00 82.94 187 HIS A O 1
ATOM 1445 N N . ALA A 1 188 ? 12.582 -11.741 4.210 1.00 79.38 188 ALA A N 1
ATOM 1446 C CA . ALA A 1 188 ? 13.901 -12.243 4.565 1.00 79.38 188 ALA A CA 1
ATOM 1447 C C . ALA A 1 188 ? 14.656 -11.372 5.586 1.00 79.38 188 ALA A C 1
ATOM 1449 O O . ALA A 1 188 ? 15.692 -11.795 6.090 1.00 79.38 188 ALA A O 1
ATOM 1450 N N . ASP A 1 189 ? 14.121 -10.203 5.952 1.00 86.25 189 ASP A N 1
ATOM 1451 C CA . ASP A 1 189 ? 14.640 -9.379 7.049 1.00 86.25 189 ASP A CA 1
ATOM 1452 C C . ASP A 1 189 ? 13.478 -8.913 7.952 1.00 86.25 189 ASP A C 1
ATOM 1454 O O . ASP A 1 189 ? 12.856 -7.886 7.668 1.00 86.25 189 ASP A O 1
ATOM 1458 N N . PRO A 1 190 ? 13.195 -9.606 9.075 1.00 88.50 190 PRO A N 1
ATOM 1459 C CA . PRO A 1 190 ? 12.124 -9.223 10.002 1.00 88.50 190 PRO A CA 1
ATOM 1460 C C . PRO A 1 190 ? 12.392 -7.883 10.700 1.00 88.50 190 PRO A C 1
ATOM 1462 O O . PRO A 1 190 ? 11.501 -7.310 11.330 1.00 88.50 190 PRO A O 1
ATOM 1465 N N . ASN A 1 191 ? 13.612 -7.345 10.587 1.00 92.25 191 ASN A N 1
ATOM 1466 C CA . ASN A 1 191 ? 13.962 -6.021 11.082 1.00 92.25 191 ASN A CA 1
ATOM 1467 C C . ASN A 1 191 ? 13.798 -4.930 10.010 1.00 92.25 191 ASN A C 1
ATOM 1469 O O . ASN A 1 191 ? 13.930 -3.741 10.324 1.00 92.25 191 ASN A O 1
ATOM 1473 N N . ALA A 1 192 ? 13.457 -5.285 8.768 1.00 93.00 192 ALA A N 1
ATOM 1474 C CA . ALA A 1 192 ? 13.365 -4.340 7.667 1.00 93.00 192 ALA A CA 1
ATOM 1475 C C . ALA A 1 192 ? 12.240 -3.316 7.848 1.00 93.00 192 ALA A C 1
ATOM 1477 O O . ALA A 1 192 ? 11.147 -3.603 8.339 1.00 93.00 192 ALA A O 1
ATOM 1478 N N . VAL A 1 193 ? 12.512 -2.101 7.371 1.00 95.38 193 VAL A N 1
ATOM 1479 C CA . VAL A 1 193 ? 11.513 -1.045 7.206 1.00 95.38 193 VAL A CA 1
ATOM 1480 C C . VAL A 1 193 ? 11.168 -0.948 5.727 1.00 95.38 193 VAL A C 1
ATOM 1482 O O . VAL A 1 193 ? 11.972 -0.443 4.940 1.00 95.38 193 VAL A O 1
ATOM 1485 N N . VAL A 1 194 ? 9.969 -1.397 5.359 1.00 96.88 194 VAL A N 1
ATOM 1486 C CA . VAL A 1 194 ? 9.490 -1.407 3.973 1.00 96.88 194 VAL A CA 1
ATOM 1487 C C . VAL A 1 194 ? 8.556 -0.226 3.715 1.00 96.88 194 VAL A C 1
ATOM 1489 O O . VAL A 1 194 ? 7.642 0.044 4.495 1.00 96.88 194 VAL A O 1
ATOM 1492 N N . LYS A 1 195 ? 8.787 0.496 2.612 1.00 97.75 195 LYS A N 1
ATOM 1493 C CA . LYS A 1 195 ? 8.011 1.676 2.203 1.00 97.75 195 LYS A CA 1
ATOM 1494 C C . LYS A 1 195 ? 7.481 1.537 0.782 1.00 97.75 195 LYS A C 1
ATOM 1496 O O . LYS A 1 195 ? 8.269 1.467 -0.159 1.00 97.75 195 LYS A O 1
ATOM 1501 N N . LEU A 1 196 ? 6.165 1.593 0.632 1.00 98.31 196 LEU A N 1
ATOM 1502 C CA . LEU A 1 196 ? 5.460 1.540 -0.643 1.00 98.31 196 LEU A CA 1
ATOM 1503 C C . LEU A 1 196 ? 4.696 2.843 -0.870 1.00 98.31 196 LEU A C 1
ATOM 1505 O O . LEU A 1 196 ? 3.972 3.302 0.015 1.00 98.31 196 LEU A O 1
ATOM 1509 N N . ALA A 1 197 ? 4.844 3.442 -2.049 1.00 98.06 197 ALA A N 1
ATOM 1510 C CA . ALA A 1 197 ? 4.178 4.698 -2.372 1.00 98.06 197 ALA A CA 1
ATOM 1511 C C . ALA A 1 197 ? 3.670 4.744 -3.817 1.00 98.06 197 ALA A C 1
ATOM 1513 O O . ALA A 1 197 ? 4.408 4.402 -4.740 1.00 98.06 197 ALA A O 1
ATOM 1514 N N . ALA A 1 198 ? 2.452 5.248 -4.020 1.00 97.88 198 ALA A N 1
ATOM 1515 C CA . ALA A 1 198 ? 1.906 5.575 -5.339 1.00 97.88 198 ALA A CA 1
ATOM 1516 C C . ALA A 1 198 ? 1.316 6.995 -5.363 1.00 97.88 198 ALA A C 1
ATOM 1518 O O . ALA A 1 198 ? 0.680 7.424 -4.398 1.00 97.88 198 ALA A O 1
ATOM 1519 N N . ALA A 1 199 ? 1.508 7.748 -6.449 1.00 96.56 199 ALA A N 1
ATOM 1520 C CA . ALA A 1 199 ? 0.983 9.106 -6.588 1.00 96.56 199 ALA A CA 1
ATOM 1521 C C . ALA A 1 199 ? 0.675 9.504 -8.042 1.00 96.56 199 ALA A C 1
ATOM 1523 O O . ALA A 1 199 ? 1.239 8.958 -8.983 1.00 96.56 199 ALA A O 1
ATOM 1524 N N . HIS A 1 200 ? -0.147 10.542 -8.221 1.00 92.88 200 HIS A N 1
ATOM 1525 C CA . HIS A 1 200 ? -0.464 11.151 -9.529 1.00 92.88 200 HIS A CA 1
ATOM 1526 C C . HIS A 1 200 ? -1.148 10.215 -10.548 1.00 92.88 200 HIS A C 1
ATOM 1528 O O . HIS A 1 200 ? -0.993 10.420 -11.743 1.00 92.88 200 HIS A O 1
ATOM 1534 N N . GLY A 1 201 ? -1.922 9.227 -10.084 1.00 93.56 201 GLY A N 1
ATOM 1535 C CA . GLY A 1 201 ? -2.642 8.282 -10.953 1.00 93.56 201 GLY A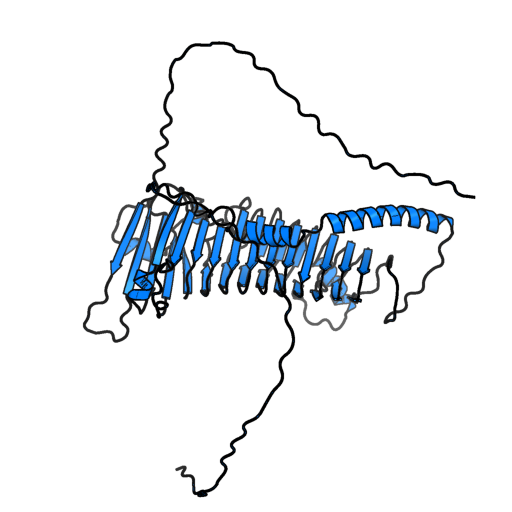 CA 1
ATOM 1536 C C . GLY A 1 201 ? -1.961 6.923 -11.109 1.00 93.56 201 GLY A C 1
ATOM 1537 O O . GLY A 1 201 ? -2.516 6.037 -11.753 1.00 93.56 201 GLY A O 1
ATOM 1538 N N . SER A 1 202 ? -0.788 6.733 -10.500 1.00 96.50 202 SER A N 1
ATOM 1539 C CA . SER A 1 202 ? -0.042 5.489 -10.629 1.00 96.50 202 SER A CA 1
ATOM 1540 C C . SER A 1 202 ? -0.674 4.386 -9.796 1.00 96.50 202 SER A C 1
ATOM 1542 O O . SER A 1 202 ? -1.247 4.629 -8.730 1.00 96.50 202 SER A O 1
ATOM 1544 N N . ARG A 1 203 ? -0.532 3.148 -10.256 1.00 98.00 203 ARG A N 1
ATOM 1545 C CA . ARG A 1 203 ? -0.955 1.964 -9.517 1.00 98.00 203 ARG A CA 1
ATOM 1546 C C . ARG A 1 203 ? 0.258 1.118 -9.175 1.00 98.00 203 ARG A C 1
ATOM 1548 O O . ARG A 1 203 ? 1.061 0.821 -10.047 1.00 98.00 203 ARG A O 1
ATOM 1555 N N . LEU A 1 204 ? 0.378 0.724 -7.917 1.00 98.31 204 LEU A N 1
ATOM 1556 C CA . LEU A 1 204 ? 1.384 -0.207 -7.430 1.00 98.31 204 LEU A CA 1
ATOM 1557 C C . LEU A 1 204 ? 0.678 -1.472 -6.952 1.00 98.31 204 LEU A C 1
ATOM 1559 O O . LEU A 1 204 ? -0.083 -1.415 -5.991 1.00 98.31 204 LEU A O 1
ATOM 1563 N N . ALA A 1 205 ? 0.917 -2.588 -7.626 1.00 98.19 205 ALA A N 1
ATOM 1564 C CA . ALA A 1 205 ? 0.410 -3.897 -7.255 1.00 98.19 205 ALA A CA 1
ATOM 1565 C C . ALA A 1 205 ? 1.574 -4.755 -6.755 1.00 98.19 205 ALA A C 1
ATOM 1567 O O . ALA A 1 205 ? 2.491 -5.066 -7.511 1.00 98.19 205 ALA A O 1
ATOM 1568 N N . VAL A 1 206 ? 1.531 -5.124 -5.480 1.00 97.62 206 VAL A N 1
ATOM 1569 C CA . VAL A 1 206 ? 2.487 -6.029 -4.845 1.00 97.62 206 VAL A CA 1
ATOM 1570 C C . VAL A 1 206 ? 1.736 -7.298 -4.486 1.00 97.62 206 VAL A C 1
ATOM 1572 O O . VAL A 1 206 ? 0.826 -7.267 -3.653 1.00 97.62 206 VAL A O 1
ATOM 1575 N N . THR A 1 207 ? 2.103 -8.404 -5.124 1.00 94.69 207 THR A N 1
ATOM 1576 C CA . THR A 1 207 ? 1.597 -9.729 -4.762 1.00 94.69 207 THR A CA 1
ATOM 1577 C C . THR A 1 207 ? 2.768 -10.514 -4.213 1.00 94.69 207 THR A C 1
ATOM 1579 O O . THR A 1 207 ? 3.733 -10.718 -4.932 1.00 94.69 207 THR A O 1
ATOM 1582 N N . ALA A 1 208 ? 2.681 -10.898 -2.945 1.00 93.38 208 ALA A N 1
ATOM 1583 C CA . ALA A 1 208 ? 3.617 -11.803 -2.307 1.00 93.38 208 ALA A CA 1
ATOM 1584 C C . ALA A 1 208 ? 2.986 -13.201 -2.239 1.00 93.38 208 ALA A C 1
ATOM 1586 O O . ALA A 1 208 ? 1.833 -13.348 -1.822 1.00 93.38 208 ALA A O 1
ATOM 1587 N N . THR A 1 209 ? 3.732 -14.229 -2.626 1.00 92.88 209 THR A N 1
ATOM 1588 C CA . THR A 1 209 ? 3.403 -15.645 -2.410 1.00 92.88 209 THR A CA 1
ATOM 1589 C C . THR A 1 209 ? 3.907 -16.156 -1.069 1.00 92.88 209 THR A C 1
ATOM 1591 O O . THR A 1 209 ? 3.406 -17.165 -0.575 1.00 92.88 209 THR A O 1
ATOM 1594 N N . ARG A 1 210 ? 4.856 -15.441 -0.453 1.00 92.75 210 ARG A N 1
ATOM 1595 C CA . ARG A 1 210 ? 5.386 -15.704 0.889 1.00 92.75 210 ARG A CA 1
ATOM 1596 C C . ARG A 1 210 ? 4.848 -14.711 1.909 1.00 92.75 210 ARG A C 1
ATOM 1598 O O . ARG A 1 210 ? 4.358 -13.635 1.566 1.00 92.75 210 ARG A O 1
ATOM 1605 N N . ASP A 1 211 ? 4.964 -15.086 3.176 1.00 94.19 211 ASP A N 1
ATOM 1606 C CA . ASP A 1 211 ? 4.581 -14.231 4.292 1.00 94.19 211 ASP A CA 1
ATOM 1607 C C . ASP A 1 211 ? 5.416 -12.953 4.322 1.00 94.19 211 ASP A C 1
ATOM 1609 O O . ASP A 1 211 ? 6.639 -12.985 4.164 1.00 94.19 211 ASP A O 1
ATOM 1613 N N . VAL A 1 212 ? 4.737 -11.834 4.563 1.00 96.00 212 VAL A N 1
ATOM 1614 C CA . VAL A 1 212 ? 5.372 -10.548 4.837 1.00 96.00 212 VAL A CA 1
ATOM 1615 C C . VAL A 1 212 ? 5.685 -10.502 6.330 1.00 96.00 212 VAL A C 1
ATOM 1617 O O . VAL A 1 212 ? 4.761 -10.388 7.124 1.00 96.00 212 VAL A O 1
ATOM 1620 N N . ASP A 1 213 ? 6.954 -10.577 6.711 1.00 95.69 213 ASP A N 1
ATOM 1621 C CA . ASP A 1 213 ? 7.480 -10.402 8.064 1.00 95.69 213 ASP A CA 1
ATOM 1622 C C . ASP A 1 213 ? 8.515 -9.264 8.091 1.00 95.69 213 ASP A C 1
ATOM 1624 O O . ASP A 1 213 ? 9.622 -9.386 7.568 1.00 95.69 213 ASP A O 1
ATOM 1628 N N . VAL A 1 214 ? 8.130 -8.118 8.661 1.00 96.75 214 VAL A N 1
ATOM 1629 C CA . VAL A 1 214 ? 8.943 -6.889 8.687 1.00 96.75 214 VAL A CA 1
ATOM 1630 C C . VAL A 1 214 ? 8.796 -6.144 10.010 1.00 96.75 214 VAL A C 1
ATOM 1632 O O . VAL A 1 214 ? 7.805 -6.296 10.725 1.00 96.75 214 VAL A O 1
ATOM 1635 N N . SER A 1 215 ? 9.723 -5.237 10.331 1.00 96.81 215 SER A N 1
ATOM 1636 C CA . SER A 1 215 ? 9.600 -4.428 11.552 1.00 96.81 215 SER A CA 1
ATOM 1637 C C . SER A 1 215 ? 8.603 -3.298 11.389 1.00 96.81 215 SER A C 1
ATOM 1639 O O . SER A 1 215 ? 7.804 -2.996 12.281 1.00 96.81 215 SER A O 1
ATOM 1641 N N . LYS A 1 216 ? 8.624 -2.663 10.221 1.00 97.19 216 LYS A N 1
ATOM 1642 C CA . LYS A 1 216 ? 7.746 -1.547 9.915 1.00 97.19 216 LYS A CA 1
ATOM 1643 C C . LYS A 1 216 ? 7.344 -1.593 8.457 1.00 97.19 216 LYS A C 1
ATOM 1645 O O . LYS A 1 216 ? 8.195 -1.629 7.573 1.00 97.19 216 LYS A O 1
ATOM 1650 N N . LEU A 1 217 ? 6.045 -1.497 8.218 1.00 98.25 217 LEU A N 1
ATOM 1651 C CA . LEU A 1 217 ? 5.478 -1.426 6.881 1.00 98.25 217 LEU A CA 1
ATOM 1652 C C . LEU A 1 217 ? 4.758 -0.092 6.729 1.00 98.25 217 LEU A C 1
ATOM 1654 O O . LEU A 1 217 ? 3.848 0.216 7.494 1.00 98.25 217 LEU A O 1
ATOM 1658 N N . GLN A 1 218 ? 5.197 0.716 5.769 1.00 98.38 218 GLN A N 1
ATOM 1659 C CA . GLN A 1 218 ? 4.596 2.007 5.457 1.00 98.38 218 GLN A CA 1
ATOM 1660 C C . GLN A 1 218 ? 4.055 1.984 4.036 1.00 98.38 218 GLN A C 1
ATOM 1662 O O . GLN A 1 218 ? 4.807 1.763 3.091 1.00 98.38 218 GLN A O 1
ATOM 1667 N N . ILE A 1 219 ? 2.764 2.242 3.881 1.00 98.56 219 ILE A N 1
ATOM 1668 C CA . ILE A 1 219 ? 2.092 2.242 2.587 1.00 98.56 219 ILE A CA 1
ATOM 1669 C C . ILE A 1 219 ? 1.357 3.564 2.438 1.00 98.56 219 ILE A C 1
ATOM 1671 O O . ILE A 1 219 ? 0.553 3.917 3.300 1.00 98.56 219 ILE A O 1
ATOM 1675 N N . ALA A 1 220 ? 1.605 4.296 1.353 1.00 98.19 220 ALA A N 1
ATOM 1676 C CA . ALA A 1 220 ? 0.826 5.489 1.062 1.00 98.19 220 ALA A CA 1
ATOM 1677 C C . ALA A 1 220 ? 0.397 5.616 -0.394 1.00 98.19 220 ALA A C 1
ATOM 1679 O O . ALA A 1 220 ? 1.121 5.266 -1.324 1.00 98.19 220 ALA A O 1
ATOM 1680 N N . ALA A 1 221 ? -0.772 6.215 -0.574 1.00 98.19 221 ALA A N 1
ATOM 1681 C CA . ALA A 1 221 ? -1.284 6.631 -1.863 1.00 98.19 221 ALA A CA 1
ATOM 1682 C C . ALA A 1 221 ? -1.658 8.116 -1.827 1.00 98.19 221 ALA A C 1
ATOM 1684 O O . ALA A 1 221 ? -2.291 8.572 -0.877 1.00 98.19 221 ALA A O 1
ATOM 1685 N N . ALA A 1 222 ? -1.289 8.877 -2.857 1.00 97.38 222 ALA A N 1
ATOM 1686 C CA . ALA A 1 222 ? -1.574 10.308 -2.949 1.00 97.38 222 ALA A CA 1
ATOM 1687 C C . ALA A 1 222 ? -2.198 10.700 -4.298 1.00 97.38 222 ALA A C 1
ATOM 1689 O O . ALA A 1 222 ? -1.943 10.071 -5.325 1.00 97.38 222 ALA A O 1
ATOM 1690 N N . ALA A 1 223 ? -2.973 11.787 -4.317 1.00 96.00 223 ALA A N 1
ATOM 1691 C CA . ALA A 1 223 ? -3.716 12.253 -5.490 1.00 96.00 223 ALA A CA 1
ATOM 1692 C C . ALA A 1 223 ? -4.662 11.166 -6.028 1.00 96.00 223 ALA A C 1
ATOM 1694 O O . ALA A 1 223 ? -5.629 10.868 -5.353 1.00 96.00 223 ALA A O 1
ATOM 1695 N N . LEU A 1 224 ? -4.402 10.577 -7.196 1.00 97.19 224 LEU A N 1
ATOM 1696 C CA . LEU A 1 224 ? -5.166 9.443 -7.747 1.00 97.19 224 LEU A CA 1
ATOM 1697 C C . LEU A 1 224 ? -4.394 8.114 -7.659 1.00 97.19 224 LEU A C 1
ATOM 1699 O O . LEU A 1 224 ? -4.754 7.138 -8.308 1.00 97.19 224 LEU A O 1
ATOM 1703 N N . GLY A 1 225 ? -3.290 8.090 -6.907 1.00 97.81 225 GLY A N 1
ATOM 1704 C CA . GLY A 1 225 ? -2.455 6.904 -6.759 1.00 97.81 225 GLY A CA 1
ATOM 1705 C C . GLY A 1 225 ? -3.194 5.755 -6.074 1.00 97.81 225 GLY A C 1
ATOM 1706 O O . GLY A 1 225 ? -4.083 5.976 -5.246 1.00 97.81 225 GLY A O 1
ATOM 1707 N N . ARG A 1 226 ? -2.797 4.523 -6.387 1.00 98.50 226 ARG A N 1
ATOM 1708 C CA . ARG A 1 226 ? -3.340 3.312 -5.776 1.00 98.50 226 ARG A CA 1
ATOM 1709 C C . ARG A 1 226 ? -2.234 2.346 -5.379 1.00 98.50 226 ARG A C 1
ATOM 1711 O O . ARG A 1 226 ? -1.359 2.069 -6.191 1.00 98.50 226 ARG A O 1
ATOM 1718 N N . VAL A 1 227 ? -2.300 1.797 -4.169 1.00 98.62 227 VAL A N 1
ATOM 1719 C CA . VAL A 1 227 ? -1.425 0.698 -3.737 1.00 98.62 227 VAL A CA 1
ATOM 1720 C C . VAL A 1 227 ? -2.272 -0.504 -3.343 1.00 98.62 227 VAL A C 1
ATOM 1722 O O . VAL A 1 227 ? -3.107 -0.397 -2.452 1.00 98.62 227 VAL A O 1
ATOM 1725 N N . ASP A 1 228 ? -2.051 -1.639 -3.996 1.00 98.38 228 ASP A N 1
ATOM 1726 C CA . ASP A 1 228 ? -2.642 -2.928 -3.655 1.00 98.38 228 ASP A CA 1
ATOM 1727 C C . ASP A 1 228 ? -1.510 -3.844 -3.146 1.00 98.38 228 ASP A C 1
ATOM 1729 O O . ASP A 1 228 ? -0.594 -4.163 -3.900 1.00 98.38 228 ASP A O 1
ATOM 1733 N N . LEU A 1 229 ? -1.554 -4.251 -1.875 1.00 98.19 229 LEU A N 1
ATOM 1734 C CA . LEU A 1 229 ? -0.666 -5.259 -1.288 1.00 98.19 229 LEU A CA 1
ATOM 1735 C C . LEU A 1 229 ? -1.478 -6.511 -0.971 1.00 98.19 229 LEU A C 1
ATOM 1737 O O . LEU A 1 229 ? -2.444 -6.441 -0.208 1.00 98.19 229 LEU A O 1
ATOM 1741 N N . ARG A 1 230 ? -1.064 -7.654 -1.514 1.00 97.69 230 ARG A N 1
ATOM 1742 C CA . ARG A 1 230 ? -1.652 -8.963 -1.232 1.00 97.69 230 ARG A CA 1
ATOM 1743 C C . ARG A 1 230 ? -0.565 -9.933 -0.785 1.00 97.69 230 ARG A C 1
ATOM 1745 O O . ARG A 1 230 ? 0.429 -10.068 -1.483 1.00 97.69 230 ARG A O 1
ATOM 1752 N N . ALA A 1 231 ? -0.774 -10.609 0.339 1.00 96.75 231 ALA A N 1
ATOM 1753 C CA . ALA A 1 231 ? 0.145 -11.616 0.874 1.00 96.75 231 ALA A CA 1
ATOM 1754 C C . ALA A 1 231 ? -0.627 -12.753 1.569 1.00 96.75 231 ALA A C 1
ATOM 1756 O O . ALA A 1 231 ? -1.790 -12.544 1.938 1.00 96.75 231 ALA A O 1
ATOM 1757 N N . PRO A 1 232 ? -0.025 -13.941 1.781 1.00 96.38 232 PRO A N 1
ATOM 1758 C CA . PRO A 1 232 ? -0.639 -15.004 2.562 1.00 96.38 232 PRO A CA 1
ATOM 1759 C C . PRO A 1 232 ? -0.822 -14.547 4.006 1.00 96.38 232 PRO A C 1
ATOM 1761 O O . PRO A 1 232 ? -1.959 -14.446 4.451 1.00 96.38 232 PRO A O 1
ATOM 1764 N N . ASN A 1 233 ? 0.258 -14.152 4.685 1.00 96.50 233 ASN A N 1
ATOM 1765 C CA . ASN A 1 233 ? 0.205 -13.523 6.002 1.00 96.50 233 ASN A CA 1
ATOM 1766 C C . ASN A 1 233 ? 0.974 -12.196 6.026 1.00 96.50 233 ASN A C 1
ATOM 1768 O O . ASN A 1 233 ? 1.925 -11.994 5.270 1.00 96.50 233 ASN A O 1
ATOM 1772 N N . VAL A 1 234 ? 0.557 -11.287 6.912 1.00 97.38 234 VAL A N 1
ATOM 1773 C CA . VAL A 1 234 ? 1.220 -9.993 7.133 1.00 97.38 234 VAL A CA 1
ATOM 1774 C C . VAL A 1 234 ? 1.541 -9.837 8.616 1.00 97.38 234 VAL A C 1
ATOM 1776 O O . VAL A 1 234 ? 0.659 -9.594 9.440 1.00 97.38 234 VAL A O 1
ATOM 1779 N N . VAL A 1 235 ? 2.815 -9.966 8.954 1.00 97.38 235 VAL A N 1
ATOM 1780 C CA . VAL A 1 235 ? 3.393 -9.832 10.287 1.00 97.38 235 VAL A CA 1
ATOM 1781 C C . VAL A 1 235 ? 4.258 -8.583 10.313 1.00 97.38 235 VAL A C 1
ATOM 1783 O O . VAL A 1 235 ? 5.238 -8.449 9.589 1.00 97.38 235 VAL A O 1
ATOM 1786 N N . VAL A 1 236 ? 3.868 -7.625 11.147 1.00 97.81 236 VAL A N 1
ATOM 1787 C CA . VAL A 1 236 ? 4.615 -6.384 11.330 1.00 97.81 236 VAL A CA 1
ATOM 1788 C C . VAL A 1 236 ? 4.975 -6.259 12.798 1.00 97.81 236 VAL A C 1
ATOM 1790 O O . VAL A 1 236 ? 4.109 -5.930 13.609 1.00 97.81 236 VAL A O 1
ATOM 1793 N N . SER A 1 237 ? 6.231 -6.524 13.158 1.00 96.88 237 SER A N 1
ATOM 1794 C CA . SER A 1 237 ? 6.656 -6.617 14.563 1.00 96.88 237 SER A CA 1
ATOM 1795 C C . SER A 1 237 ? 6.635 -5.277 15.308 1.00 96.88 237 SER A C 1
ATOM 1797 O O . SER A 1 237 ? 6.553 -5.262 16.533 1.00 96.88 237 SER A O 1
ATOM 1799 N N . GLY A 1 238 ? 6.647 -4.152 14.589 1.00 96.69 238 GLY A N 1
ATOM 1800 C CA . GLY A 1 238 ? 6.531 -2.802 15.138 1.00 96.69 238 GLY A CA 1
ATOM 1801 C C . GLY A 1 238 ? 5.217 -2.120 14.762 1.00 96.69 238 GLY A C 1
ATOM 1802 O O . GLY A 1 238 ? 4.250 -2.144 15.526 1.00 96.69 238 GLY A O 1
ATOM 1803 N N . LYS A 1 239 ? 5.197 -1.447 13.605 1.00 97.00 239 LYS A N 1
ATOM 1804 C CA . LYS A 1 239 ? 4.085 -0.569 13.201 1.00 97.00 239 LYS A CA 1
ATOM 1805 C C . LYS A 1 239 ? 3.714 -0.716 11.727 1.00 97.00 239 LYS A C 1
ATOM 1807 O O . LYS A 1 239 ? 4.574 -0.581 10.856 1.00 97.00 239 LYS A O 1
ATOM 1812 N N . LEU A 1 240 ? 2.424 -0.904 11.463 1.00 98.31 240 LEU A N 1
ATOM 1813 C CA . LEU A 1 240 ? 1.817 -0.824 10.138 1.00 98.31 240 LEU A CA 1
ATOM 1814 C C . LEU A 1 240 ? 1.189 0.565 9.940 1.00 98.31 240 LEU A C 1
ATOM 1816 O O . LEU A 1 240 ? 0.182 0.899 10.563 1.00 98.31 240 LEU A O 1
ATOM 1820 N N . ASP A 1 241 ? 1.800 1.379 9.079 1.00 98.44 241 ASP A N 1
ATOM 1821 C CA . ASP A 1 241 ? 1.320 2.707 8.688 1.00 98.44 241 ASP A CA 1
ATOM 1822 C C . ASP A 1 241 ? 0.666 2.636 7.303 1.00 98.44 241 ASP A C 1
ATOM 1824 O O . ASP A 1 241 ? 1.329 2.298 6.322 1.00 98.44 241 ASP A O 1
ATOM 1828 N N . VAL A 1 242 ? -0.609 3.009 7.201 1.00 98.50 242 VAL A N 1
ATOM 1829 C CA . VAL A 1 242 ? -1.345 3.058 5.932 1.00 98.50 242 VAL A CA 1
ATOM 1830 C C . VAL A 1 242 ? -1.969 4.437 5.748 1.00 98.50 242 VAL A C 1
ATOM 1832 O O . VAL A 1 242 ? -2.750 4.885 6.586 1.00 98.50 242 VAL A O 1
ATOM 1835 N N . ALA A 1 243 ? -1.629 5.130 4.663 1.00 97.94 243 ALA A N 1
ATOM 1836 C CA . ALA A 1 243 ? -2.043 6.512 4.446 1.00 97.94 243 ALA A CA 1
ATOM 1837 C C . ALA A 1 243 ? -2.633 6.770 3.051 1.00 97.94 243 ALA A C 1
ATOM 1839 O O . ALA A 1 243 ? -2.099 6.329 2.037 1.00 97.94 243 ALA A O 1
ATOM 1840 N N . GLY A 1 244 ? -3.711 7.548 2.994 1.00 97.75 244 GLY A N 1
ATOM 1841 C CA . GLY A 1 244 ? -4.285 8.096 1.766 1.00 97.75 244 GLY A CA 1
ATOM 1842 C C . GLY A 1 244 ? -4.264 9.625 1.780 1.00 97.75 244 GLY A C 1
ATOM 1843 O O . GLY A 1 244 ? -4.585 10.241 2.794 1.00 97.75 244 GLY A O 1
ATOM 1844 N N . ALA A 1 245 ? -3.916 10.259 0.664 1.00 97.44 245 ALA A N 1
ATOM 1845 C CA . ALA A 1 245 ? -3.992 11.708 0.489 1.00 97.44 245 ALA A CA 1
ATOM 1846 C C . ALA A 1 245 ? -4.678 12.074 -0.837 1.00 97.44 245 ALA A C 1
ATOM 1848 O O . ALA A 1 245 ? -4.470 11.416 -1.857 1.00 97.44 245 ALA A O 1
ATOM 1849 N N . GLY A 1 246 ? -5.482 13.139 -0.854 1.00 96.81 246 GLY A N 1
ATOM 1850 C CA . GLY A 1 246 ? -6.341 13.452 -1.999 1.00 96.81 246 GLY A CA 1
ATOM 1851 C C . GLY A 1 246 ? -7.374 12.342 -2.206 1.00 96.81 246 GLY A C 1
ATOM 1852 O O . GLY A 1 246 ? -8.025 11.945 -1.249 1.00 96.81 246 GLY A O 1
ATOM 1853 N N . ALA A 1 247 ? -7.480 11.808 -3.419 1.00 97.44 247 ALA A N 1
ATOM 1854 C CA . ALA A 1 247 ? -8.320 10.658 -3.767 1.00 97.44 247 ALA A CA 1
ATOM 1855 C C . ALA A 1 247 ? -7.535 9.321 -3.778 1.00 97.44 247 ALA A C 1
ATOM 1857 O O . ALA A 1 247 ? -7.957 8.349 -4.405 1.00 97.44 247 ALA A O 1
ATOM 1858 N N . GLY A 1 248 ? -6.374 9.269 -3.110 1.00 97.44 248 GLY A N 1
ATOM 1859 C CA . GLY A 1 248 ? -5.497 8.101 -3.116 1.00 97.44 248 GLY A CA 1
ATOM 1860 C C . GLY A 1 248 ? -6.147 6.892 -2.445 1.00 97.44 248 GLY A C 1
ATOM 1861 O O . GLY A 1 248 ? -6.865 7.035 -1.450 1.00 97.44 248 GLY A O 1
ATOM 1862 N N . SER A 1 249 ? -5.884 5.695 -2.969 1.00 97.81 249 SER A N 1
ATOM 1863 C CA . SER A 1 249 ? -6.442 4.454 -2.431 1.00 97.81 249 SER A CA 1
ATOM 1864 C C . SER A 1 249 ? -5.374 3.449 -2.014 1.00 97.81 249 SER A C 1
ATOM 1866 O O . SER A 1 249 ? -4.412 3.214 -2.740 1.00 97.81 249 SER A O 1
ATOM 1868 N N . VAL A 1 250 ? -5.551 2.825 -0.851 1.00 98.62 250 VAL A N 1
ATOM 1869 C CA . VAL A 1 250 ? -4.695 1.728 -0.396 1.00 98.62 250 VAL A CA 1
ATOM 1870 C C . VAL A 1 250 ? -5.542 0.518 -0.031 1.00 98.62 250 VAL A C 1
ATOM 1872 O O . VAL A 1 250 ? -6.516 0.641 0.709 1.00 98.62 250 VAL A O 1
ATOM 1875 N N . HIS A 1 251 ? -5.148 -0.649 -0.522 1.00 98.44 251 HIS A N 1
ATOM 1876 C CA . HIS A 1 251 ? -5.750 -1.931 -0.201 1.00 98.44 251 HIS A CA 1
ATOM 1877 C C . HIS A 1 251 ? -4.667 -2.884 0.310 1.00 98.44 251 HIS A C 1
ATOM 1879 O O . HIS A 1 251 ? -3.719 -3.189 -0.409 1.00 98.44 251 HIS A O 1
ATOM 1885 N N . VAL A 1 252 ? -4.803 -3.344 1.552 1.00 98.25 252 VAL A N 1
ATOM 1886 C CA . VAL A 1 252 ? -3.932 -4.350 2.168 1.00 98.25 252 VAL A CA 1
ATOM 1887 C C . VAL A 1 252 ? -4.764 -5.594 2.423 1.00 98.25 252 VAL A C 1
ATOM 1889 O O . VAL A 1 252 ? -5.730 -5.535 3.181 1.00 98.25 252 VAL A O 1
ATOM 1892 N N . GLN A 1 253 ? -4.389 -6.708 1.804 1.00 97.25 253 GLN A N 1
ATOM 1893 C CA . GLN A 1 253 ? -5.090 -7.979 1.909 1.00 97.25 253 GLN A CA 1
ATOM 1894 C C . GLN A 1 253 ? -4.148 -9.078 2.401 1.00 97.25 253 GLN A C 1
ATOM 1896 O O . GLN A 1 253 ? -3.211 -9.462 1.703 1.00 97.25 253 GLN A O 1
ATOM 1901 N N . SER A 1 254 ? -4.446 -9.616 3.581 1.00 96.62 254 SER A N 1
ATOM 1902 C CA . SER A 1 254 ? -3.874 -10.866 4.077 1.00 96.62 254 SER A CA 1
ATOM 1903 C C . SER A 1 254 ? -4.857 -12.016 3.834 1.00 96.62 254 SER A C 1
ATOM 1905 O O . SER A 1 254 ? -6.040 -11.892 4.160 1.00 96.62 254 SER A O 1
ATOM 1907 N N . LEU A 1 255 ? -4.398 -13.118 3.236 1.00 94.88 255 LEU A N 1
ATOM 1908 C CA . LEU A 1 255 ? -5.224 -14.305 2.945 1.00 94.88 255 LEU A CA 1
ATOM 1909 C C . LEU A 1 255 ? -5.367 -15.261 4.140 1.00 94.88 255 LEU A C 1
ATOM 1911 O O . LEU A 1 255 ? -6.233 -16.138 4.115 1.00 94.88 255 LEU A O 1
ATOM 1915 N N . GLY A 1 256 ? -4.529 -15.087 5.153 1.00 93.81 256 GLY A N 1
ATOM 1916 C CA . GLY A 1 256 ? -4.570 -15.747 6.444 1.00 93.81 256 GLY A CA 1
ATOM 1917 C C . GLY A 1 256 ? -4.724 -14.688 7.525 1.00 93.81 256 GLY A C 1
ATOM 1918 O O . GLY A 1 256 ? -5.799 -14.099 7.685 1.00 93.81 256 GLY A O 1
ATOM 1919 N N . TYR A 1 257 ? -3.649 -14.408 8.258 1.00 94.31 257 TYR A N 1
ATOM 1920 C CA . TYR A 1 257 ? -3.684 -13.471 9.378 1.00 94.31 257 TYR A CA 1
ATOM 1921 C C . TYR A 1 257 ? -2.893 -12.182 9.144 1.00 94.31 257 TYR A C 1
ATOM 1923 O O . TYR A 1 257 ? -1.905 -12.133 8.407 1.00 94.31 257 TYR A O 1
ATOM 1931 N N . LEU A 1 258 ? -3.330 -11.109 9.800 1.00 96.75 258 LEU A N 1
ATOM 1932 C CA . LEU A 1 258 ? -2.594 -9.855 9.914 1.00 96.75 258 LEU A CA 1
ATOM 1933 C C . LEU A 1 258 ? -2.286 -9.598 11.389 1.00 96.75 258 LEU A C 1
ATOM 1935 O O . LEU A 1 258 ? -3.196 -9.504 12.214 1.00 96.75 258 LEU A O 1
ATOM 1939 N N . ARG A 1 259 ? -1.002 -9.471 11.729 1.00 96.69 259 ARG A N 1
ATOM 1940 C CA . ARG A 1 259 ? -0.533 -9.194 13.090 1.00 96.69 259 ARG A CA 1
ATOM 1941 C C . ARG A 1 259 ? 0.321 -7.937 13.105 1.00 96.69 259 ARG A C 1
ATOM 1943 O O . ARG A 1 259 ? 1.331 -7.872 12.413 1.00 96.69 259 ARG A O 1
ATOM 1950 N N . SER A 1 260 ? -0.035 -6.969 13.942 1.00 97.06 260 SER A N 1
ATOM 1951 C CA . SER A 1 260 ? 0.830 -5.818 14.210 1.00 97.06 260 SER A CA 1
ATOM 1952 C C . SER A 1 260 ? 0.558 -5.218 15.584 1.00 97.06 260 SER A C 1
ATOM 1954 O O . SER A 1 260 ? -0.600 -4.966 15.885 1.00 97.06 260 SER A O 1
ATOM 1956 N N . PRO A 1 261 ? 1.561 -4.913 16.427 1.00 97.44 261 PRO A N 1
ATOM 1957 C CA . PRO A 1 261 ? 1.304 -4.218 17.689 1.00 97.44 261 PRO A CA 1
ATOM 1958 C C . PRO A 1 261 ? 0.603 -2.870 17.500 1.00 97.44 261 PRO A C 1
ATOM 1960 O O . PRO A 1 261 ? -0.186 -2.455 18.348 1.00 97.44 261 PRO A O 1
ATOM 1963 N N . GLN A 1 262 ? 0.876 -2.183 16.388 1.00 97.38 262 GLN A N 1
ATOM 1964 C CA . GLN A 1 262 ? 0.312 -0.871 16.097 1.00 97.38 262 GLN A CA 1
ATOM 1965 C C . GLN A 1 262 ? -0.143 -0.759 14.641 1.00 97.38 262 GLN A C 1
ATOM 1967 O O . GLN A 1 262 ? 0.681 -0.791 13.728 1.00 97.38 262 GLN A O 1
ATOM 1972 N N . LEU A 1 263 ? -1.439 -0.521 14.432 1.00 98.06 263 LEU A N 1
ATOM 1973 C CA . LEU A 1 263 ? -2.016 -0.188 13.128 1.00 98.06 263 LEU A CA 1
ATOM 1974 C C . LEU A 1 263 ? -2.427 1.285 13.105 1.00 98.06 263 LEU A C 1
ATOM 1976 O O . LEU A 1 263 ? -3.292 1.708 13.868 1.00 98.06 263 LEU A O 1
ATOM 1980 N N . SER A 1 264 ? -1.835 2.070 12.212 1.00 98.19 264 SER A N 1
ATOM 1981 C CA . SER A 1 264 ? -2.176 3.477 12.012 1.00 98.19 264 SER A CA 1
ATOM 1982 C C . SER A 1 264 ? -2.701 3.684 10.601 1.00 98.19 264 SER A C 1
ATOM 1984 O O . SER A 1 264 ? -1.947 3.577 9.638 1.00 98.19 264 SER A O 1
ATOM 1986 N N . VAL A 1 265 ? -3.977 4.038 10.485 1.00 98.31 265 VAL A N 1
ATOM 1987 C CA . VAL A 1 265 ? -4.640 4.347 9.221 1.00 98.31 265 VAL A CA 1
ATOM 1988 C C . VAL A 1 265 ? -5.007 5.826 9.182 1.00 98.31 265 VAL A C 1
ATOM 1990 O O . VAL A 1 265 ? -5.676 6.323 10.086 1.00 98.31 265 VAL A O 1
ATOM 1993 N N . ALA A 1 266 ? -4.578 6.540 8.145 1.00 98.06 266 ALA A N 1
ATOM 1994 C CA . ALA A 1 266 ? -4.847 7.968 8.000 1.00 98.06 266 ALA A CA 1
ATOM 1995 C C . ALA A 1 266 ? -5.324 8.320 6.588 1.00 98.06 266 ALA A C 1
ATOM 1997 O O . ALA A 1 266 ? -4.765 7.842 5.606 1.00 98.06 266 ALA A O 1
ATOM 1998 N N . ILE A 1 267 ? -6.321 9.194 6.473 1.00 98.19 267 ILE A N 1
ATOM 1999 C CA . ILE A 1 267 ? -6.768 9.755 5.196 1.00 98.19 267 ILE A CA 1
ATOM 2000 C C . ILE A 1 267 ? -6.849 11.273 5.304 1.00 98.19 267 ILE A C 1
ATOM 2002 O O . ILE A 1 267 ? -7.480 11.795 6.218 1.00 98.19 267 ILE A O 1
ATOM 2006 N N . ALA A 1 268 ? -6.246 11.980 4.351 1.00 97.94 268 ALA A N 1
ATOM 2007 C CA . ALA A 1 268 ? -6.397 13.419 4.173 1.00 97.94 268 ALA A CA 1
ATOM 2008 C C . ALA A 1 268 ? -6.976 13.720 2.783 1.00 97.94 268 ALA A C 1
ATOM 2010 O O . ALA A 1 268 ? -6.252 13.698 1.790 1.00 97.94 268 ALA A O 1
ATOM 2011 N N . GLY A 1 269 ? -8.275 14.003 2.708 1.00 97.06 269 GLY A N 1
ATOM 2012 C CA . GLY A 1 269 ? -9.034 14.136 1.462 1.00 97.06 269 GLY A CA 1
ATOM 2013 C C . GLY A 1 269 ? -10.135 13.085 1.345 1.00 97.06 269 GLY A C 1
ATOM 2014 O O . GLY A 1 269 ? -10.739 12.708 2.349 1.00 97.06 269 GLY A O 1
ATOM 2015 N N . ASP A 1 270 ? -10.361 12.607 0.125 1.00 97.19 270 ASP A N 1
ATOM 2016 C CA . ASP A 1 270 ? -11.537 11.830 -0.296 1.00 97.19 270 ASP A CA 1
ATOM 2017 C C . ASP A 1 270 ? -11.165 10.377 -0.656 1.00 97.19 270 ASP A C 1
ATOM 2019 O O . ASP A 1 270 ? -11.925 9.640 -1.281 1.00 97.19 270 ASP A O 1
ATOM 2023 N N . GLY A 1 271 ? -9.947 9.972 -0.290 1.00 97.31 271 GLY A N 1
ATOM 2024 C CA . GLY A 1 271 ? -9.380 8.664 -0.577 1.00 97.31 271 GLY A CA 1
ATOM 2025 C C . GLY A 1 271 ? -10.042 7.508 0.173 1.00 97.31 271 GLY A C 1
ATOM 2026 O O . GLY A 1 271 ? -10.948 7.674 0.998 1.00 97.31 271 GLY A O 1
ATOM 2027 N N . ARG A 1 272 ? -9.545 6.299 -0.091 1.00 98.19 272 ARG A N 1
ATOM 2028 C CA . ARG A 1 272 ? -10.046 5.065 0.527 1.00 98.19 272 ARG A CA 1
ATOM 2029 C C . ARG A 1 272 ? -8.913 4.183 1.016 1.00 98.19 272 ARG A C 1
ATOM 2031 O O . ARG A 1 272 ? -8.046 3.813 0.229 1.00 98.19 272 ARG A O 1
ATOM 2038 N N . VAL A 1 273 ? -8.979 3.764 2.273 1.00 98.44 273 VAL A N 1
ATOM 2039 C CA . VAL A 1 273 ? -8.078 2.750 2.820 1.00 98.44 273 VAL A CA 1
ATOM 2040 C C . VAL A 1 273 ? -8.871 1.528 3.263 1.00 98.44 273 VAL A C 1
ATOM 2042 O O . VAL A 1 273 ? -9.829 1.628 4.030 1.00 98.44 273 VAL A O 1
ATOM 2045 N N . CYS A 1 274 ? -8.448 0.370 2.779 1.00 97.94 274 CYS A N 1
ATOM 2046 C CA . CYS A 1 274 ? -9.018 -0.929 3.088 1.00 97.94 274 CYS A CA 1
ATOM 2047 C C . CYS A 1 274 ? -7.916 -1.829 3.649 1.00 97.94 274 CYS A C 1
ATOM 2049 O O . CYS A 1 274 ? -6.914 -2.070 2.978 1.00 97.94 274 CYS A O 1
ATOM 2051 N N . VAL A 1 275 ? -8.107 -2.329 4.866 1.00 97.81 275 VAL A N 1
ATOM 2052 C CA . VAL A 1 275 ? -7.252 -3.349 5.479 1.00 97.81 275 VAL A CA 1
ATOM 2053 C C . VAL A 1 275 ? -8.117 -4.572 5.743 1.00 97.81 275 VAL A C 1
ATOM 2055 O O . VAL A 1 275 ? -9.125 -4.491 6.444 1.00 97.81 275 VAL A O 1
ATOM 2058 N N . HIS A 1 276 ? -7.745 -5.695 5.145 1.00 96.12 276 HIS A N 1
ATOM 2059 C CA . HIS A 1 276 ? -8.519 -6.922 5.179 1.00 96.12 276 HIS A CA 1
ATOM 2060 C C . HIS A 1 276 ? -7.630 -8.107 5.552 1.00 96.12 276 HIS A C 1
ATOM 2062 O O . HIS A 1 276 ? -6.572 -8.302 4.954 1.00 96.12 276 HIS A O 1
ATOM 2068 N N . ALA A 1 277 ? -8.070 -8.909 6.518 1.00 95.25 277 ALA A N 1
ATOM 2069 C CA . ALA A 1 277 ? -7.461 -10.195 6.844 1.00 95.25 277 ALA A CA 1
ATOM 2070 C C . ALA A 1 277 ? -8.510 -11.296 6.693 1.00 95.25 277 ALA A C 1
ATOM 2072 O O . ALA A 1 277 ? -9.617 -11.151 7.192 1.00 95.25 277 ALA A O 1
ATOM 2073 N N . ALA A 1 278 ? -8.209 -12.388 6.000 1.00 91.75 278 ALA A N 1
ATOM 2074 C CA . ALA A 1 278 ? -9.244 -13.376 5.710 1.00 91.75 278 ALA A CA 1
ATOM 2075 C C . ALA A 1 278 ? -9.526 -14.346 6.869 1.00 91.75 278 ALA A C 1
ATOM 2077 O O . ALA A 1 278 ? -10.582 -14.964 6.890 1.00 91.75 278 ALA A O 1
ATOM 2078 N N . GLU A 1 279 ? -8.589 -14.526 7.800 1.00 89.69 279 GLU A N 1
ATOM 2079 C CA . GLU A 1 279 ? -8.759 -15.443 8.932 1.00 89.69 279 GLU A CA 1
ATOM 2080 C C . GLU A 1 279 ? -8.700 -14.733 10.271 1.00 89.69 279 GLU A C 1
ATOM 2082 O O . GLU A 1 279 ? -9.544 -14.997 11.114 1.00 89.69 279 GLU A O 1
ATOM 2087 N N . ARG A 1 280 ? -7.696 -13.877 10.503 1.00 91.56 280 ARG A N 1
ATOM 2088 C CA . ARG A 1 280 ? -7.444 -13.298 11.830 1.00 91.56 280 ARG A CA 1
ATOM 2089 C C . ARG A 1 280 ? -6.790 -11.925 11.738 1.00 91.56 280 ARG A C 1
ATOM 2091 O O . ARG A 1 280 ? -5.829 -11.747 10.996 1.00 91.56 280 ARG A O 1
ATOM 2098 N N . LEU A 1 281 ? -7.228 -10.978 12.563 1.00 94.25 281 LEU A N 1
ATOM 2099 C CA . LEU A 1 281 ? -6.566 -9.682 12.738 1.00 94.25 281 LEU A CA 1
ATOM 2100 C C . LEU A 1 281 ? -6.182 -9.510 14.207 1.00 94.25 281 LEU A C 1
ATOM 2102 O O . LEU A 1 281 ? -7.032 -9.531 15.087 1.00 94.25 281 LEU A O 1
ATOM 2106 N N . THR A 1 282 ? -4.893 -9.364 14.500 1.00 94.75 282 THR A N 1
ATOM 2107 C CA . THR A 1 282 ? -4.403 -9.147 15.870 1.00 94.75 282 THR A CA 1
ATOM 2108 C C . THR A 1 282 ? -3.637 -7.839 15.928 1.00 94.75 282 THR A C 1
ATOM 2110 O O . THR A 1 282 ? -2.527 -7.744 15.397 1.00 94.75 282 THR A O 1
ATOM 2113 N N . VAL A 1 283 ? -4.234 -6.833 16.568 1.00 96.06 283 VAL A N 1
ATOM 2114 C CA . VAL A 1 283 ? -3.661 -5.490 16.653 1.00 96.06 283 VAL A CA 1
ATOM 2115 C C . VAL A 1 283 ? -3.801 -4.944 18.057 1.00 96.06 283 VAL A C 1
ATOM 2117 O O . VAL A 1 283 ? -4.915 -4.717 18.486 1.00 96.06 283 VAL A O 1
ATOM 2120 N N . GLU A 1 284 ? -2.718 -4.654 18.778 1.00 95.81 284 GLU A N 1
ATOM 2121 C CA . GLU A 1 284 ? -2.877 -4.152 20.153 1.00 95.81 284 GLU A CA 1
ATOM 2122 C C . GLU A 1 284 ? -3.468 -2.742 20.192 1.00 95.81 284 GLU A C 1
ATOM 2124 O O . GLU A 1 284 ? -4.410 -2.493 20.941 1.00 95.81 284 GLU A O 1
ATOM 2129 N N . ARG A 1 285 ? -2.919 -1.828 19.385 1.00 96.94 285 ARG A N 1
ATOM 2130 C CA . ARG A 1 285 ? -3.373 -0.437 19.302 1.00 96.94 285 ARG A CA 1
ATOM 2131 C C . ARG A 1 285 ? -3.694 -0.065 17.867 1.00 96.94 285 ARG A C 1
ATOM 2133 O O . ARG A 1 285 ? -2.832 -0.146 16.991 1.00 96.94 285 ARG A O 1
ATOM 2140 N N . MET A 1 286 ? -4.910 0.406 17.640 1.00 97.62 286 MET A N 1
ATOM 2141 C CA . MET A 1 286 ? -5.362 0.897 16.349 1.00 97.62 286 MET A CA 1
ATOM 2142 C C . MET A 1 286 ? -5.623 2.405 16.409 1.00 97.62 286 MET A C 1
ATOM 2144 O O . MET A 1 286 ? -6.188 2.934 17.365 1.00 97.62 286 MET A O 1
ATOM 2148 N N . ARG A 1 287 ? -5.221 3.123 15.362 1.00 98.00 287 ARG A N 1
ATOM 2149 C CA . ARG A 1 287 ? -5.538 4.540 15.170 1.00 98.00 287 ARG A CA 1
ATOM 2150 C C . ARG A 1 287 ? -6.118 4.736 13.780 1.00 98.00 287 ARG A C 1
ATOM 2152 O O . ARG A 1 287 ? -5.489 4.348 12.802 1.00 98.00 287 ARG A O 1
ATOM 2159 N N . SER A 1 288 ? -7.277 5.374 13.689 1.00 98.19 288 SER A N 1
ATOM 2160 C CA . SER A 1 288 ? -7.936 5.710 12.426 1.00 98.19 288 SER A CA 1
ATOM 2161 C C . SER A 1 288 ? -8.221 7.203 12.392 1.00 98.19 288 SER A C 1
ATOM 2163 O O . SER A 1 288 ? -8.941 7.709 13.245 1.00 98.19 288 SER A O 1
ATOM 2165 N N . VAL A 1 289 ? -7.646 7.922 11.430 1.00 98.31 289 VAL A N 1
ATOM 2166 C CA . VAL A 1 289 ? -7.837 9.372 11.301 1.00 98.31 289 VAL A CA 1
ATOM 2167 C C . VAL A 1 289 ? -8.319 9.716 9.901 1.00 98.31 289 VAL A C 1
ATOM 2169 O O . VAL A 1 289 ? -7.682 9.341 8.922 1.00 98.31 289 VAL A O 1
ATOM 2172 N N . ILE A 1 290 ? -9.411 10.464 9.798 1.00 98.12 290 ILE A N 1
ATOM 2173 C CA . ILE A 1 290 ? -9.896 11.036 8.542 1.00 98.12 290 ILE A CA 1
ATOM 2174 C C . ILE A 1 290 ? -9.924 12.553 8.683 1.00 98.12 290 ILE A C 1
ATOM 2176 O O . ILE A 1 290 ? -10.506 13.080 9.624 1.00 98.12 290 ILE A O 1
ATOM 2180 N N . ALA A 1 291 ? -9.315 13.249 7.732 1.00 97.88 291 ALA A N 1
ATOM 2181 C CA . ALA A 1 291 ? -9.389 14.691 7.558 1.00 97.88 291 ALA A CA 1
ATOM 2182 C C . ALA A 1 291 ? -9.871 14.988 6.127 1.00 97.88 291 ALA A C 1
ATOM 2184 O O . ALA A 1 291 ? -9.058 15.124 5.214 1.00 97.88 291 ALA A O 1
ATOM 2185 N N . GLY A 1 292 ? -11.186 15.032 5.906 1.00 96.94 292 GLY A N 1
ATOM 2186 C CA . GLY A 1 292 ? -11.799 15.165 4.577 1.00 96.94 292 GLY A CA 1
ATOM 2187 C C . GLY A 1 292 ? -13.051 14.304 4.415 1.00 96.94 292 GLY A C 1
ATOM 2188 O O . GLY A 1 292 ? -13.760 14.078 5.395 1.00 96.94 292 GLY A O 1
ATOM 2189 N N . ALA A 1 293 ? -13.317 13.834 3.191 1.00 97.25 293 ALA A N 1
ATOM 2190 C CA . ALA A 1 293 ? -14.475 13.003 2.854 1.00 97.25 293 ALA A CA 1
ATOM 2191 C C . ALA A 1 293 ? -14.155 11.512 2.606 1.00 97.25 293 ALA A C 1
ATOM 2193 O O . ALA A 1 293 ? -14.903 10.798 1.941 1.00 97.25 293 ALA A O 1
ATOM 2194 N N . GLY A 1 294 ? -13.006 11.044 3.096 1.00 97.75 294 GLY A N 1
ATOM 2195 C CA . GLY A 1 294 ? -12.501 9.700 2.831 1.00 97.75 294 GLY A CA 1
ATOM 2196 C C . GLY A 1 294 ? -13.215 8.566 3.571 1.00 97.75 294 GLY A C 1
ATOM 2197 O O . GLY A 1 294 ? -14.065 8.773 4.440 1.00 97.75 294 GLY A O 1
ATOM 2198 N N . SER A 1 295 ? -12.813 7.335 3.244 1.00 98.06 295 SER A N 1
ATOM 2199 C CA . SER A 1 295 ? -13.362 6.106 3.833 1.00 98.06 295 SER A CA 1
ATOM 2200 C C . SER A 1 295 ? -12.273 5.153 4.330 1.00 98.06 295 SER A C 1
ATOM 2202 O O . SER A 1 295 ? -11.375 4.775 3.579 1.00 98.06 295 SER A O 1
ATOM 2204 N N . ILE A 1 296 ? -12.364 4.740 5.595 1.00 98.38 296 ILE A N 1
ATOM 2205 C CA . ILE A 1 296 ? -11.515 3.703 6.195 1.00 98.38 296 ILE A CA 1
ATOM 2206 C C . ILE A 1 296 ? -12.368 2.460 6.434 1.00 98.38 296 ILE A C 1
ATOM 2208 O O . ILE A 1 296 ? -13.435 2.543 7.040 1.00 98.38 296 ILE A O 1
ATOM 2212 N N . SER A 1 297 ? -11.881 1.305 5.995 1.00 97.19 297 SER A N 1
ATOM 2213 C CA . SER A 1 297 ? -12.472 0.005 6.314 1.00 97.19 297 SER A CA 1
ATOM 2214 C C . SER A 1 297 ? -11.399 -0.947 6.823 1.00 97.19 297 SER A C 1
ATOM 2216 O O . SER A 1 297 ? -10.382 -1.154 6.160 1.00 97.19 297 SER A O 1
ATOM 2218 N N . VAL A 1 298 ? -11.624 -1.508 8.006 1.00 96.69 298 VAL A N 1
ATOM 2219 C CA . VAL A 1 298 ? -10.810 -2.578 8.582 1.00 96.69 298 VAL A CA 1
ATOM 2220 C C . VAL A 1 298 ? -11.749 -3.745 8.838 1.00 96.69 298 VAL A C 1
ATOM 2222 O O . VAL A 1 298 ? -12.736 -3.595 9.553 1.00 96.69 298 VAL A O 1
ATOM 2225 N N . SER A 1 299 ? -11.486 -4.877 8.197 1.00 93.06 299 SER A N 1
ATOM 2226 C CA . SER A 1 299 ? -12.395 -6.026 8.217 1.00 93.06 299 SER A CA 1
ATOM 2227 C C . SER A 1 299 ? -11.631 -7.332 8.330 1.00 93.06 299 SER A C 1
ATOM 2229 O O . SER A 1 299 ? -10.482 -7.439 7.887 1.00 93.06 299 SER A O 1
ATOM 2231 N N . VAL A 1 300 ? -12.302 -8.331 8.888 1.00 91.62 300 VAL A N 1
ATOM 2232 C CA . VAL A 1 300 ? -11.846 -9.715 8.866 1.00 91.62 300 VAL A CA 1
ATOM 2233 C C . VAL A 1 300 ? -12.892 -10.535 8.136 1.00 91.62 300 VAL A C 1
ATOM 2235 O O . VAL A 1 300 ? -14.078 -10.390 8.425 1.00 91.62 300 VAL A O 1
ATOM 2238 N N . ALA A 1 301 ? -12.492 -11.340 7.148 1.00 81.81 301 ALA A N 1
ATOM 2239 C CA . ALA A 1 301 ? -13.454 -12.240 6.524 1.00 81.81 301 ALA A CA 1
ATOM 2240 C C . ALA A 1 301 ? -13.887 -13.276 7.558 1.00 81.81 301 ALA A C 1
ATOM 2242 O O . ALA A 1 301 ? -13.065 -13.944 8.182 1.00 81.81 301 ALA A O 1
ATOM 2243 N N . ASP A 1 302 ? -15.192 -13.430 7.722 1.00 63.81 302 ASP A N 1
ATOM 2244 C CA . ASP A 1 302 ? -15.719 -14.533 8.499 1.00 63.81 302 ASP A CA 1
ATOM 2245 C C . ASP A 1 302 ? -15.551 -15.826 7.681 1.00 63.81 302 ASP A C 1
ATOM 2247 O O . ASP A 1 302 ? -16.301 -16.087 6.737 1.00 63.81 302 ASP A O 1
ATOM 2251 N N . ARG A 1 303 ? -14.535 -16.642 7.999 1.00 49.03 303 ARG A N 1
ATOM 2252 C CA . ARG A 1 303 ? -14.375 -17.984 7.405 1.00 49.03 303 ARG A CA 1
ATOM 2253 C C . ARG A 1 303 ? -15.400 -19.004 7.925 1.00 49.03 303 ARG A C 1
ATOM 2255 O O . ARG A 1 303 ? -15.356 -20.165 7.527 1.00 49.03 303 ARG A O 1
ATOM 2262 N N . GLY A 1 304 ? -16.339 -18.609 8.781 1.00 47.31 304 GLY A N 1
ATOM 2263 C CA . GLY A 1 304 ? -17.235 -19.507 9.502 1.00 47.31 304 GLY A CA 1
ATOM 2264 C C . GLY A 1 304 ? -18.697 -19.453 9.071 1.00 47.31 304 GLY A C 1
ATOM 2265 O O . GLY A 1 304 ? -19.549 -19.315 9.937 1.00 47.31 304 GLY A O 1
ATOM 2266 N N . GLY A 1 305 ? -18.971 -19.591 7.768 1.00 46.41 305 GLY A N 1
ATOM 2267 C CA . GLY A 1 305 ? -20.252 -19.972 7.151 1.00 46.41 305 GLY A CA 1
ATOM 2268 C C . GLY A 1 305 ? -21.534 -19.625 7.904 1.00 46.41 305 GLY A C 1
ATOM 2269 O O . GLY A 1 305 ? -21.942 -20.411 8.745 1.00 46.41 305 GLY A O 1
ATOM 2270 N N . SER A 1 306 ? -22.183 -18.515 7.526 1.00 45.97 306 SER A N 1
ATOM 2271 C CA . SER A 1 306 ? -23.586 -18.151 7.803 1.00 45.97 306 SER A CA 1
ATOM 2272 C C . SER A 1 306 ? -24.261 -18.955 8.923 1.00 45.97 306 SER A C 1
ATOM 2274 O O . SER A 1 306 ? -25.269 -19.634 8.689 1.00 45.97 306 SER A O 1
ATOM 2276 N N . SER A 1 307 ? -23.715 -18.937 10.142 1.00 51.19 307 SER A N 1
ATOM 2277 C CA . SER A 1 307 ? -24.451 -19.522 11.248 1.00 51.19 307 SER A CA 1
ATOM 2278 C C . SER A 1 307 ? -25.621 -18.579 11.460 1.00 51.19 307 SER A C 1
ATOM 2280 O O . SER A 1 307 ? -25.423 -17.417 11.808 1.00 51.19 307 SER A O 1
ATOM 2282 N N . LYS A 1 308 ? -26.842 -19.057 11.195 1.00 60.56 308 LYS A N 1
ATOM 2283 C CA . LYS A 1 308 ? -28.070 -18.284 11.431 1.00 60.56 308 LYS A CA 1
ATOM 2284 C C . LYS A 1 308 ? -28.201 -17.831 12.888 1.00 60.56 308 LYS A C 1
ATOM 2286 O O . LYS A 1 308 ? -28.996 -16.939 13.149 1.00 60.56 308 LYS A O 1
ATOM 2291 N N . ASP A 1 309 ? -27.411 -18.410 13.792 1.00 63.34 309 ASP A N 1
ATOM 2292 C CA . ASP A 1 309 ? -27.292 -17.990 15.180 1.00 63.34 309 ASP A CA 1
ATOM 2293 C C . ASP A 1 309 ? -26.298 -16.822 15.335 1.00 63.34 309 ASP A C 1
ATOM 2295 O O . ASP A 1 309 ? -25.079 -17.038 15.316 1.00 63.34 309 ASP A O 1
ATOM 2299 N N . PRO A 1 310 ? -26.784 -15.583 15.547 1.00 61.03 310 PRO A N 1
ATOM 2300 C CA . PRO A 1 310 ? -25.928 -14.411 15.736 1.00 61.03 310 PRO A CA 1
ATOM 2301 C C . PRO A 1 310 ? -25.060 -14.510 17.000 1.00 61.03 310 PRO A C 1
ATOM 2303 O O . PRO A 1 310 ? -23.961 -13.962 17.037 1.00 61.03 310 PRO A O 1
ATOM 2306 N N . ALA A 1 311 ? -25.502 -15.258 18.018 1.00 61.53 311 ALA A N 1
ATOM 2307 C CA . ALA A 1 311 ? -24.742 -15.471 19.250 1.00 61.53 311 ALA A CA 1
ATOM 2308 C C . ALA A 1 311 ? -23.500 -16.361 19.037 1.00 61.53 311 ALA A C 1
ATOM 2310 O O . ALA A 1 311 ? -22.428 -16.080 19.576 1.00 61.53 311 ALA A O 1
ATOM 2311 N N . ALA A 1 312 ? -23.614 -17.405 18.207 1.00 59.16 312 ALA A N 1
ATOM 2312 C CA . ALA A 1 312 ? -22.488 -18.277 17.869 1.00 59.16 312 ALA A CA 1
ATOM 2313 C C . ALA A 1 312 ? -21.460 -17.556 16.980 1.00 59.16 312 ALA A C 1
ATOM 2315 O O . ALA A 1 312 ? -20.254 -17.734 17.162 1.00 59.16 312 ALA A O 1
ATOM 2316 N N . ALA A 1 313 ? -21.928 -16.695 16.070 1.00 60.06 313 ALA A N 1
ATOM 2317 C CA . ALA A 1 313 ? -21.070 -15.827 15.267 1.00 60.06 313 ALA A CA 1
ATOM 2318 C C . ALA A 1 313 ? -20.324 -14.797 16.138 1.00 60.06 313 ALA A C 1
ATOM 2320 O O . ALA A 1 313 ? -19.108 -14.650 16.012 1.00 60.06 313 ALA A O 1
ATOM 2321 N N . ALA A 1 314 ? -21.013 -14.150 17.088 1.00 58.22 314 ALA A N 1
ATOM 2322 C CA . ALA A 1 314 ? -20.408 -13.173 17.997 1.00 58.22 314 ALA A CA 1
ATOM 2323 C C . ALA A 1 314 ? -19.313 -13.785 18.894 1.00 58.22 314 ALA A C 1
ATOM 2325 O O . ALA A 1 314 ? -18.248 -13.188 19.062 1.00 58.22 314 ALA A O 1
ATOM 2326 N N . SER A 1 315 ? -19.533 -14.998 19.416 1.00 56.00 315 SER A N 1
ATOM 2327 C CA . SER A 1 315 ? -18.537 -15.713 20.229 1.00 56.00 315 SER A CA 1
ATOM 2328 C C . SER A 1 315 ? -17.291 -16.111 19.421 1.00 56.00 315 SER A C 1
ATOM 2330 O O . SER A 1 315 ? -16.170 -15.994 19.920 1.00 56.00 315 SER A O 1
ATOM 2332 N N . ARG A 1 316 ? -17.453 -16.505 18.147 1.00 55.97 316 ARG A N 1
ATOM 2333 C CA . ARG A 1 316 ? -16.327 -16.834 17.252 1.00 55.97 316 ARG A CA 1
ATOM 2334 C C . ARG A 1 316 ? -15.525 -15.597 16.843 1.00 55.97 316 ARG A C 1
ATOM 2336 O O . ARG A 1 316 ? -14.298 -15.642 16.874 1.00 55.97 316 ARG A O 1
ATOM 2343 N N . LEU A 1 317 ? -16.192 -14.486 16.529 1.00 55.38 317 LEU A N 1
ATOM 2344 C CA . LEU A 1 317 ? -15.543 -13.225 16.147 1.00 55.38 317 LEU A CA 1
ATOM 2345 C C . LEU A 1 317 ? -14.672 -12.648 17.276 1.00 55.38 317 LEU A C 1
ATOM 2347 O O . LEU A 1 317 ? -13.570 -12.168 17.014 1.00 55.38 317 LEU A O 1
ATOM 2351 N N . SER A 1 318 ? -15.104 -12.778 18.536 1.00 52.41 318 SER A N 1
ATOM 2352 C CA . SER A 1 318 ? -14.339 -12.295 19.696 1.00 52.41 318 SER A CA 1
ATOM 2353 C C . SER A 1 318 ? -13.031 -13.061 19.953 1.00 52.41 318 SER A C 1
ATOM 2355 O O . SER A 1 318 ? -12.122 -12.510 20.568 1.00 52.41 318 SER A O 1
ATOM 2357 N N . ALA A 1 319 ? -12.904 -14.313 19.497 1.00 51.78 319 ALA A N 1
ATOM 2358 C CA . ALA A 1 319 ? -11.656 -15.081 19.597 1.00 51.78 319 ALA A CA 1
ATOM 2359 C C . ALA A 1 319 ? -10.681 -14.785 18.439 1.00 51.78 319 ALA A C 1
ATOM 2361 O O . ALA A 1 319 ? -9.472 -15.020 18.542 1.00 51.78 319 ALA A O 1
ATOM 2362 N N . VAL A 1 320 ? -11.215 -14.273 17.328 1.00 61.00 320 VAL A N 1
ATOM 2363 C CA . VAL A 1 320 ? -10.519 -14.106 16.049 1.00 61.00 320 VAL A CA 1
ATOM 2364 C C . VAL A 1 320 ? -9.969 -12.688 15.869 1.00 61.00 320 VAL A C 1
ATOM 2366 O O . VAL A 1 320 ? -8.960 -12.502 15.186 1.00 61.00 320 VAL A O 1
ATOM 2369 N N . VAL A 1 321 ? -10.550 -11.684 16.526 1.00 62.81 321 VAL A N 1
ATOM 2370 C CA . VAL A 1 321 ? -10.073 -10.304 16.418 1.00 62.81 321 VAL A CA 1
ATOM 2371 C C . VAL A 1 321 ? -9.904 -9.688 17.792 1.00 62.81 321 VAL A C 1
ATOM 2373 O O . VAL A 1 321 ? -10.856 -9.589 18.553 1.00 62.81 321 VAL A O 1
ATOM 2376 N N . ALA A 1 322 ? -8.672 -9.298 18.114 1.00 81.75 322 ALA A N 1
ATOM 2377 C CA . ALA A 1 322 ? -8.343 -8.710 19.403 1.00 81.75 322 ALA A CA 1
ATOM 2378 C C . ALA A 1 322 ? -7.661 -7.361 19.188 1.00 81.75 322 ALA A C 1
ATOM 2380 O O . ALA A 1 322 ? -6.530 -7.311 18.687 1.00 81.75 322 ALA A O 1
ATOM 2381 N N . CYS A 1 323 ? -8.354 -6.290 19.583 1.00 92.69 323 CYS A N 1
ATOM 2382 C CA . CYS A 1 323 ? -7.776 -4.966 19.743 1.00 92.69 323 CYS A CA 1
ATOM 2383 C C . CYS A 1 323 ? -7.945 -4.450 21.171 1.00 92.69 323 CYS A C 1
ATOM 2385 O O . CYS A 1 323 ? -9.023 -4.558 21.742 1.00 92.69 323 CYS A O 1
ATOM 2387 N N . LYS A 1 324 ? -6.876 -3.920 21.782 1.00 95.00 324 LYS A N 1
ATOM 2388 C CA . LYS A 1 324 ? -6.955 -3.381 23.152 1.00 95.00 324 LYS A CA 1
ATOM 2389 C C . LYS A 1 324 ? -7.500 -1.959 23.122 1.00 95.00 324 LYS A C 1
ATOM 2391 O O . LYS A 1 324 ? -8.439 -1.646 23.841 1.00 95.00 324 LYS A O 1
ATOM 2396 N N . SER A 1 325 ? -6.947 -1.107 22.259 1.00 96.44 325 SER A N 1
ATOM 2397 C CA . SER A 1 325 ? -7.412 0.274 22.126 1.00 96.44 325 SER A CA 1
ATOM 2398 C C . SER A 1 325 ? -7.540 0.729 20.676 1.00 96.44 325 SER A C 1
ATOM 2400 O O . SER A 1 325 ? -6.643 0.511 19.857 1.00 96.44 325 SER A O 1
ATOM 2402 N N . HIS A 1 326 ? -8.639 1.418 20.367 1.00 97.19 326 HIS A N 1
ATOM 2403 C CA . HIS A 1 326 ? -8.881 2.041 19.068 1.00 97.19 326 HIS A CA 1
ATOM 2404 C C . HIS A 1 326 ? -9.244 3.514 19.222 1.00 97.19 326 HIS A C 1
ATOM 2406 O O . HIS A 1 326 ? -10.281 3.866 19.779 1.00 97.19 326 HIS A O 1
ATOM 2412 N N . HIS A 1 327 ? -8.399 4.382 18.673 1.00 97.94 327 HIS A N 1
ATOM 2413 C CA . HIS A 1 327 ? -8.675 5.813 18.594 1.00 97.94 327 HIS A CA 1
ATOM 2414 C C . HIS A 1 327 ? -9.134 6.189 17.188 1.00 97.94 327 HIS A C 1
ATOM 2416 O O . HIS A 1 327 ? -8.382 6.035 16.220 1.00 97.94 327 HIS A O 1
ATOM 2422 N N . ILE A 1 328 ? -10.342 6.731 17.087 1.00 97.81 328 ILE A N 1
ATOM 2423 C CA . ILE A 1 328 ? -10.947 7.197 15.843 1.00 97.81 328 ILE A CA 1
ATOM 2424 C C . ILE A 1 328 ? -11.074 8.714 15.897 1.00 97.81 328 ILE A C 1
ATOM 2426 O O . ILE A 1 328 ? -11.724 9.253 16.784 1.00 97.81 328 ILE A O 1
ATOM 2430 N N . GLY A 1 329 ? -10.468 9.406 14.937 1.00 97.88 329 GLY A N 1
ATOM 2431 C CA . GLY A 1 329 ? -10.612 10.846 14.749 1.00 97.88 329 GLY A CA 1
ATOM 2432 C C . GLY A 1 329 ? -11.171 11.148 13.367 1.00 97.88 329 GLY A C 1
ATOM 2433 O O . GLY A 1 329 ? -10.547 10.794 12.371 1.00 97.88 329 GLY A O 1
ATOM 2434 N N . VAL A 1 330 ? -12.315 11.816 13.276 1.00 97.69 330 VAL A N 1
ATOM 2435 C CA . VAL A 1 330 ? -12.888 12.243 11.994 1.00 97.69 330 VAL A CA 1
ATOM 2436 C C . VAL A 1 330 ? -13.078 13.749 12.003 1.00 97.69 330 VAL A C 1
ATOM 2438 O O . VAL A 1 330 ? -13.779 14.287 12.851 1.00 97.69 330 VAL A O 1
ATOM 2441 N N . VAL A 1 331 ? -12.467 14.426 11.038 1.00 97.69 331 VAL A N 1
ATOM 2442 C CA . VAL A 1 331 ? -12.624 15.855 10.775 1.00 97.69 331 VAL A CA 1
ATOM 2443 C C . VAL A 1 331 ? -13.118 16.015 9.344 1.00 97.69 331 VAL A C 1
ATOM 2445 O O . VAL A 1 331 ? -12.410 15.658 8.405 1.00 97.69 331 VAL A O 1
ATOM 2448 N N . GLY A 1 332 ? -14.324 16.546 9.157 1.00 96.25 332 GLY A N 1
ATOM 2449 C CA . GLY A 1 332 ? -14.965 16.641 7.841 1.00 96.25 332 GLY A CA 1
ATOM 2450 C C . GLY A 1 332 ? -16.111 15.648 7.663 1.00 96.25 332 GLY A C 1
ATOM 2451 O O . GLY A 1 332 ? -16.920 15.495 8.572 1.00 96.25 332 GLY A O 1
ATOM 2452 N N . SER A 1 333 ? -16.215 15.035 6.483 1.00 95.44 333 SER A N 1
ATOM 2453 C CA . SER A 1 333 ? -17.362 14.233 6.038 1.00 95.44 333 SER A CA 1
ATOM 2454 C C . SER A 1 333 ? -16.986 12.784 5.694 1.00 95.44 333 SER A C 1
ATOM 2456 O O . SER A 1 333 ? -17.089 12.384 4.539 1.00 95.44 333 SER A O 1
ATOM 2458 N N . GLY A 1 334 ? -16.474 12.020 6.664 1.00 96.62 334 GLY A N 1
ATOM 2459 C CA . GLY A 1 334 ? -15.842 10.713 6.429 1.00 96.62 334 GLY A CA 1
ATOM 2460 C C . GLY A 1 334 ? -16.584 9.510 7.014 1.00 96.62 334 GLY A C 1
ATOM 2461 O O . GLY A 1 334 ? -17.450 9.648 7.879 1.00 96.62 334 GLY A O 1
ATOM 2462 N N . SER A 1 335 ? -16.195 8.308 6.579 1.00 97.38 335 SER A N 1
ATOM 2463 C CA . SER A 1 335 ? -16.734 7.048 7.112 1.00 97.38 335 SER A CA 1
ATOM 2464 C C . SER A 1 335 ? -15.643 6.110 7.629 1.00 97.38 335 SER A C 1
ATOM 2466 O O . SER A 1 335 ? -14.673 5.847 6.915 1.00 97.38 335 SER A O 1
ATOM 2468 N N . VAL A 1 336 ? -15.828 5.538 8.818 1.00 97.69 336 VAL A N 1
ATOM 2469 C CA . VAL A 1 336 ? -14.936 4.522 9.398 1.00 97.69 336 VAL A CA 1
ATOM 2470 C C . VAL A 1 336 ? -15.742 3.263 9.691 1.00 97.69 336 VAL A C 1
ATOM 2472 O O . VAL A 1 336 ? -16.691 3.308 10.465 1.00 97.69 336 VAL A O 1
ATOM 2475 N N . ARG A 1 337 ? -15.368 2.130 9.093 1.00 96.88 337 ARG A N 1
ATOM 2476 C CA . ARG A 1 337 ? -16.013 0.832 9.323 1.00 96.88 337 ARG A CA 1
ATOM 2477 C C . ARG A 1 337 ? -15.004 -0.171 9.873 1.00 96.88 337 ARG A C 1
ATOM 2479 O O . ARG A 1 337 ? -14.150 -0.645 9.130 1.00 96.88 337 ARG A O 1
ATOM 2486 N N . CYS A 1 338 ? -15.154 -0.508 11.148 1.00 93.62 338 CYS A N 1
ATOM 2487 C CA . CYS A 1 338 ? 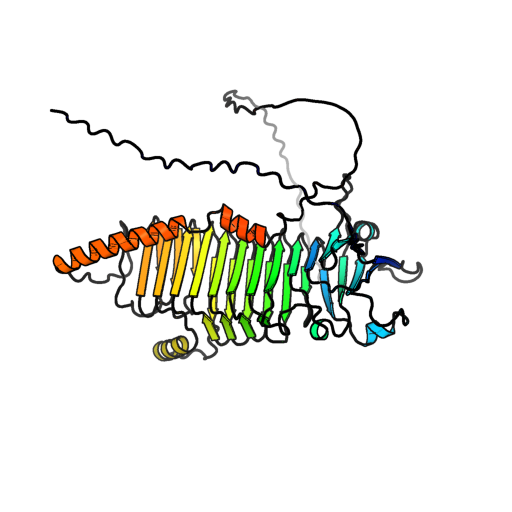-14.363 -1.499 11.880 1.00 93.62 338 CYS A CA 1
ATOM 2488 C C . CYS A 1 338 ? -15.275 -2.460 12.670 1.00 93.62 338 CYS A C 1
ATOM 2490 O O . CYS A 1 338 ? -14.935 -2.882 13.769 1.00 93.62 338 CYS A O 1
ATOM 2492 N N . ALA A 1 339 ? -16.456 -2.773 12.125 1.00 87.56 339 ALA A N 1
ATOM 2493 C CA . ALA A 1 339 ? -17.478 -3.592 12.787 1.00 87.56 339 ALA A CA 1
ATOM 2494 C C . ALA A 1 339 ? -17.028 -5.035 13.065 1.00 87.56 339 ALA A C 1
ATOM 2496 O O . ALA A 1 339 ? -17.511 -5.659 14.001 1.00 87.56 339 ALA A O 1
ATOM 2497 N N . ASP A 1 340 ? -16.100 -5.552 12.256 1.00 87.50 340 ASP A N 1
ATOM 2498 C CA . ASP A 1 340 ? -15.601 -6.926 12.371 1.00 87.50 340 ASP A CA 1
ATOM 2499 C C . ASP A 1 340 ? -14.420 -7.026 13.357 1.00 87.50 340 ASP A C 1
ATOM 2501 O O . ASP A 1 340 ? -13.795 -8.077 13.477 1.00 87.50 340 ASP A O 1
ATOM 2505 N N . VAL A 1 341 ? -14.068 -5.921 14.031 1.00 89.81 341 VAL A N 1
ATOM 2506 C CA . VAL A 1 341 ? -12.893 -5.810 14.901 1.00 89.81 341 VAL A CA 1
ATOM 2507 C C . VAL A 1 341 ? -13.321 -5.533 16.336 1.00 89.81 341 VAL A C 1
ATOM 2509 O O . VAL A 1 341 ? -13.482 -4.378 16.726 1.00 89.81 341 VAL A O 1
ATOM 2512 N N . ALA A 1 342 ? -13.448 -6.596 17.134 1.00 90.44 342 ALA A N 1
ATOM 2513 C CA . ALA A 1 342 ? -13.728 -6.477 18.560 1.00 90.44 342 ALA A CA 1
ATOM 2514 C C . ALA A 1 342 ? -12.570 -5.758 19.273 1.00 90.44 342 ALA A C 1
ATOM 2516 O O . ALA A 1 342 ? -11.419 -6.213 19.266 1.00 90.44 342 ALA A O 1
ATOM 2517 N N . THR A 1 343 ? -12.882 -4.614 19.873 1.00 93.00 343 THR A N 1
ATOM 2518 C CA . THR A 1 343 ? -11.917 -3.749 20.553 1.00 93.00 343 THR A CA 1
ATOM 2519 C C . THR A 1 343 ? -12.311 -3.570 22.013 1.00 93.00 343 THR A C 1
ATOM 2521 O O . THR A 1 343 ? -13.469 -3.315 22.283 1.00 93.00 343 THR A O 1
ATOM 2524 N N . GLN A 1 344 ? -11.394 -3.644 22.976 1.00 92.94 344 GLN A N 1
ATOM 2525 C CA . GLN A 1 344 ? -11.753 -3.423 24.385 1.00 92.94 344 GLN A CA 1
ATOM 2526 C C . GLN A 1 344 ? -12.184 -1.974 24.630 1.00 92.94 344 GLN A C 1
ATOM 2528 O O . GLN A 1 344 ? -13.304 -1.724 25.069 1.00 92.94 344 GLN A O 1
ATOM 2533 N N . GLN A 1 345 ? -11.320 -1.021 24.274 1.00 94.19 345 GLN A N 1
ATOM 2534 C CA . GLN A 1 345 ? -11.544 0.406 24.489 1.00 94.19 345 GLN A CA 1
ATOM 2535 C C . GLN A 1 345 ? -11.590 1.154 23.159 1.00 94.19 345 GLN A C 1
ATOM 2537 O O . GLN A 1 345 ? -10.613 1.163 22.405 1.00 94.19 345 GLN A O 1
ATOM 2542 N N . VAL A 1 346 ? -12.703 1.825 22.877 1.00 95.88 346 VAL A N 1
ATOM 2543 C CA . VAL A 1 346 ? -12.863 2.650 21.676 1.00 95.88 346 VAL A CA 1
ATOM 2544 C C . VAL A 1 346 ? -13.118 4.099 22.069 1.00 95.88 346 VAL A C 1
ATOM 2546 O O . VAL A 1 346 ? -14.058 4.408 22.796 1.00 95.88 346 VAL A O 1
ATOM 2549 N N . ALA A 1 347 ? -12.300 5.005 21.536 1.00 96.38 347 ALA A N 1
ATOM 2550 C CA . ALA A 1 347 ? -12.476 6.445 21.677 1.00 96.38 347 ALA A CA 1
ATOM 2551 C C . ALA A 1 347 ? -12.734 7.071 20.303 1.00 96.38 347 ALA A C 1
ATOM 2553 O O . ALA A 1 347 ? -11.878 7.025 19.418 1.00 96.38 347 ALA A O 1
ATOM 2554 N N . VAL A 1 348 ? -13.908 7.674 20.131 1.00 96.81 348 VAL A N 1
ATOM 2555 C CA . VAL A 1 348 ? -14.359 8.300 18.886 1.00 96.81 348 VAL A CA 1
ATOM 2556 C C . VAL A 1 348 ? -14.455 9.810 19.076 1.00 96.81 348 VAL A C 1
ATOM 2558 O O . VAL A 1 348 ? -15.265 10.297 19.858 1.00 96.81 348 VAL A O 1
ATOM 2561 N N . GLY A 1 349 ? -13.644 10.556 18.330 1.00 96.75 349 GLY A N 1
ATOM 2562 C CA . GLY A 1 349 ? -13.690 12.009 18.218 1.00 96.75 349 GLY A CA 1
ATOM 2563 C C . GLY A 1 349 ? -14.162 12.430 16.829 1.00 96.75 349 GLY A C 1
ATOM 2564 O O . GLY A 1 349 ? -13.488 12.147 15.839 1.00 96.75 349 GLY A O 1
ATOM 2565 N N . VAL A 1 350 ? -15.290 13.129 16.736 1.00 96.31 350 VAL A N 1
ATOM 2566 C CA . VAL A 1 350 ? -15.837 13.631 15.466 1.00 96.31 350 VAL A CA 1
ATOM 2567 C C . VAL A 1 350 ? -15.942 15.152 15.491 1.00 96.31 350 VAL A C 1
ATOM 2569 O O . VAL A 1 350 ? -16.491 15.725 16.423 1.00 96.31 350 VAL A O 1
ATOM 2572 N N . ALA A 1 351 ? -15.469 15.803 14.434 1.00 96.25 351 ALA A N 1
ATOM 2573 C CA . ALA A 1 351 ? -15.678 17.214 14.143 1.00 96.25 351 ALA A CA 1
ATOM 2574 C C . ALA A 1 351 ? -16.188 17.358 12.696 1.00 96.25 351 ALA A C 1
ATOM 2576 O O . ALA A 1 351 ? -15.399 17.413 11.751 1.00 96.25 351 ALA A O 1
ATOM 2577 N N . GLY A 1 352 ? -17.509 17.377 12.501 1.00 95.75 352 GLY A N 1
ATOM 2578 C CA . GLY A 1 352 ? -18.142 17.410 11.177 1.00 95.75 352 GLY A CA 1
ATOM 2579 C C . GLY A 1 352 ? -19.305 16.428 11.030 1.00 95.75 352 GLY A C 1
ATOM 2580 O O . GLY A 1 352 ? -20.145 16.345 11.918 1.00 95.75 352 GLY A O 1
ATOM 2581 N N . HIS A 1 353 ? -19.362 15.737 9.889 1.00 95.88 353 HIS A N 1
ATOM 2582 C CA . HIS A 1 353 ? -20.386 14.760 9.511 1.00 95.88 353 HIS A CA 1
ATOM 2583 C C . HIS A 1 353 ? -19.734 13.376 9.395 1.00 95.88 353 HIS A C 1
ATOM 2585 O O . HIS A 1 353 ? -19.041 13.115 8.421 1.00 95.88 353 HIS A O 1
ATOM 2591 N N . ALA A 1 354 ? -19.901 12.472 10.356 1.00 96.75 354 ALA A N 1
ATOM 2592 C CA . ALA A 1 354 ? -19.219 11.174 10.293 1.00 96.75 354 ALA A CA 1
ATOM 2593 C C . ALA A 1 354 ? -20.161 9.988 10.458 1.00 96.75 354 ALA A C 1
ATOM 2595 O O . ALA A 1 354 ? -21.081 10.022 11.274 1.00 96.75 354 ALA A O 1
ATOM 2596 N N . HIS A 1 355 ? -19.871 8.915 9.721 1.00 97.12 355 HIS A N 1
ATOM 2597 C CA . HIS A 1 355 ? -20.458 7.595 9.945 1.00 97.12 355 HIS A CA 1
ATOM 2598 C C . HIS A 1 355 ? -19.378 6.650 10.464 1.00 97.12 355 HIS A C 1
ATOM 2600 O O . HIS A 1 355 ? -18.374 6.411 9.794 1.00 97.12 355 HIS A O 1
ATOM 2606 N N . VAL A 1 356 ? -19.547 6.157 11.684 1.00 96.88 356 VAL A N 1
ATOM 2607 C CA . VAL A 1 356 ? -18.561 5.314 12.362 1.00 96.88 356 VAL A CA 1
ATOM 2608 C C . VAL A 1 356 ? -19.249 4.030 12.797 1.00 96.88 356 VAL A C 1
ATOM 2610 O O . VAL A 1 356 ? -20.226 4.080 13.532 1.00 96.88 356 VAL A O 1
ATOM 2613 N N . VAL A 1 357 ? -18.745 2.880 12.358 1.00 95.06 357 VAL A N 1
ATOM 2614 C CA . VAL A 1 357 ? -19.217 1.560 12.795 1.00 95.06 357 VAL A CA 1
ATOM 2615 C C . VAL A 1 357 ? -18.079 0.850 13.509 1.00 95.06 357 VAL A C 1
ATOM 2617 O O . VAL A 1 357 ? -17.032 0.623 12.899 1.00 95.06 357 VAL A O 1
ATOM 2620 N N . VAL A 1 358 ? -18.273 0.507 14.779 1.00 94.25 358 VAL A N 1
ATOM 2621 C CA . VAL A 1 358 ? -17.243 -0.076 15.656 1.00 94.25 358 VAL A CA 1
ATOM 2622 C C . VAL A 1 358 ? -17.828 -1.162 16.548 1.00 94.25 358 VAL A C 1
ATOM 2624 O O . VAL A 1 358 ? -19.012 -1.117 16.863 1.00 94.25 358 VAL A O 1
ATOM 2627 N N . ASP A 1 359 ? -16.989 -2.106 16.971 1.00 91.00 359 ASP A N 1
ATOM 2628 C CA . ASP A 1 359 ? -17.312 -3.141 17.959 1.00 91.00 359 ASP A CA 1
ATOM 2629 C C . ASP A 1 359 ? -16.368 -2.985 19.167 1.00 91.00 359 ASP A C 1
ATOM 2631 O O . ASP A 1 359 ? -15.150 -3.093 19.039 1.00 91.00 359 ASP A O 1
ATOM 2635 N N . ALA A 1 360 ? -16.925 -2.649 20.327 1.00 91.50 360 ALA A N 1
ATOM 2636 C CA . ALA A 1 360 ? -16.244 -2.158 21.534 1.00 91.50 360 ALA A CA 1
ATOM 2637 C C . ALA A 1 360 ? -16.724 -2.921 22.781 1.00 91.50 360 ALA A C 1
ATOM 2639 O O . ALA A 1 360 ? -17.782 -2.628 23.327 1.00 91.50 360 ALA A O 1
ATOM 2640 N N . THR A 1 361 ? -15.962 -3.903 23.247 1.00 90.94 361 THR A N 1
ATOM 2641 C CA . THR A 1 361 ? -16.424 -4.894 24.224 1.00 90.94 361 THR A CA 1
ATOM 2642 C C . THR A 1 361 ? -16.479 -4.395 25.665 1.00 90.94 361 THR A C 1
ATOM 2644 O O . THR A 1 361 ? -17.229 -4.964 26.452 1.00 90.94 361 THR A O 1
ATOM 2647 N N . GLU A 1 362 ? -15.685 -3.386 26.033 1.00 90.69 362 GLU A N 1
ATOM 2648 C CA . GLU A 1 362 ? -15.602 -2.894 27.417 1.00 90.69 362 GLU A CA 1
ATOM 2649 C C . GLU A 1 362 ? -16.018 -1.423 27.526 1.00 90.69 362 GLU A C 1
ATOM 2651 O O . GLU A 1 362 ? -16.892 -1.091 28.323 1.00 90.69 362 GLU A O 1
ATOM 2656 N N . GLU A 1 363 ? -15.432 -0.539 26.714 1.00 91.44 363 GLU A N 1
ATOM 2657 C CA . GLU A 1 363 ? -15.625 0.909 26.833 1.00 91.44 363 GLU A CA 1
ATOM 2658 C C . GLU A 1 363 ? -15.791 1.578 25.465 1.00 91.44 363 GLU A C 1
ATOM 2660 O O . GLU A 1 363 ? -14.993 1.367 24.545 1.00 91.44 363 GLU A O 1
ATOM 2665 N N . LEU A 1 364 ? -16.803 2.445 25.350 1.00 93.31 364 LEU A N 1
ATOM 2666 C CA . LEU A 1 364 ? -17.019 3.298 24.184 1.00 93.31 364 LEU A CA 1
ATOM 2667 C C . LEU A 1 364 ? -17.184 4.760 24.613 1.00 93.31 364 LEU A C 1
ATOM 2669 O O . LEU A 1 364 ? -18.225 5.169 25.128 1.00 93.31 364 LEU A O 1
ATOM 2673 N N . LYS A 1 365 ? -16.164 5.569 24.326 1.00 93.69 365 LYS A N 1
ATOM 2674 C CA . LYS A 1 365 ? -16.160 7.020 24.533 1.00 93.69 365 LYS A CA 1
ATOM 2675 C C . LYS A 1 365 ? -16.433 7.732 23.217 1.00 93.69 365 LYS A C 1
ATOM 2677 O O . LYS A 1 365 ? -15.704 7.538 22.246 1.00 93.69 365 LYS A O 1
ATOM 2682 N N . VAL A 1 366 ? -17.457 8.585 23.181 1.00 94.38 366 VAL A N 1
ATOM 2683 C CA . VAL A 1 366 ? -17.813 9.355 21.980 1.00 94.38 366 VAL A CA 1
ATOM 2684 C C . VAL A 1 366 ? -17.873 10.842 22.304 1.00 94.38 366 VAL A C 1
ATOM 2686 O O . VAL A 1 366 ? -18.667 11.284 23.133 1.00 94.38 366 VAL A O 1
ATOM 2689 N N . VAL A 1 367 ? -17.057 11.619 21.594 1.00 94.31 367 VAL A N 1
ATOM 2690 C CA . VAL A 1 367 ? -17.059 13.082 21.606 1.00 94.31 367 VAL A CA 1
ATOM 2691 C C . VAL A 1 367 ? -17.324 13.562 20.188 1.00 94.31 367 VAL A C 1
ATOM 2693 O O . VAL A 1 367 ? -16.571 13.251 19.266 1.00 94.31 367 VAL A O 1
ATOM 2696 N N . SER A 1 368 ? -18.388 14.336 19.996 1.00 92.88 368 SER A N 1
ATOM 2697 C CA . SER A 1 368 ? -18.759 14.841 18.676 1.00 92.88 368 SER A CA 1
ATOM 2698 C C . SER A 1 368 ? -19.090 16.327 18.697 1.00 92.88 368 SER A C 1
ATOM 2700 O O . SER A 1 368 ? -19.862 16.792 19.531 1.00 92.88 368 SER A O 1
ATOM 2702 N N . ILE A 1 369 ? -18.555 17.048 17.717 1.00 93.19 369 ILE A N 1
ATOM 2703 C CA . ILE A 1 369 ? -18.887 18.426 17.366 1.00 93.19 369 ILE A CA 1
ATOM 2704 C C . ILE A 1 369 ? -19.438 18.386 15.933 1.00 93.19 369 ILE A C 1
ATOM 2706 O O . ILE A 1 369 ? -18.676 18.276 14.974 1.00 93.19 369 ILE A O 1
ATOM 2710 N N . GLY A 1 370 ? -20.761 18.425 15.774 1.00 92.69 370 GLY A N 1
ATOM 2711 C CA . GLY A 1 370 ? -21.442 18.257 14.483 1.00 92.69 370 GLY A CA 1
ATOM 2712 C C . GLY A 1 370 ? -22.397 17.062 14.481 1.00 92.69 370 GLY A C 1
ATOM 2713 O O . GLY A 1 370 ? -22.953 16.718 15.520 1.00 92.69 370 GLY A O 1
ATOM 2714 N N . THR A 1 371 ? -22.598 16.433 13.322 1.00 91.94 371 THR A N 1
ATOM 2715 C CA . THR A 1 371 ? -23.470 15.261 13.168 1.00 91.94 371 THR A CA 1
ATOM 2716 C C . THR A 1 371 ? -22.629 13.986 13.092 1.00 91.94 371 THR A C 1
ATOM 2718 O O . THR A 1 371 ? -21.877 13.745 12.151 1.00 91.94 371 THR A O 1
ATOM 2721 N N . ALA A 1 372 ? -22.735 13.135 14.107 1.00 93.25 372 ALA A N 1
ATOM 2722 C CA . ALA A 1 372 ? -22.048 11.850 14.134 1.00 93.25 372 ALA A CA 1
ATOM 2723 C C . ALA A 1 372 ? -23.074 10.725 14.261 1.00 93.25 372 ALA A C 1
ATOM 2725 O O . ALA A 1 372 ? -23.882 10.720 15.185 1.00 93.25 372 ALA A O 1
ATOM 2726 N N . CYS A 1 373 ? -23.024 9.762 13.345 1.00 94.19 373 CYS A N 1
ATOM 2727 C CA . CYS A 1 373 ? -23.736 8.500 13.467 1.00 94.19 373 CYS A CA 1
ATOM 2728 C C . CYS A 1 373 ? -22.718 7.433 13.867 1.00 94.19 373 CYS A C 1
ATOM 2730 O O . CYS A 1 373 ? -21.897 7.021 13.046 1.00 94.19 373 CYS A O 1
ATOM 2732 N N . VAL A 1 374 ? -22.752 7.026 15.136 1.00 93.81 374 VAL A N 1
ATOM 2733 C CA . VAL A 1 374 ? -21.939 5.919 15.648 1.00 93.81 374 VAL A CA 1
ATOM 2734 C C . VAL A 1 374 ? -22.842 4.699 15.786 1.00 93.81 374 VAL A C 1
ATOM 2736 O O . VAL A 1 374 ? -23.798 4.723 16.555 1.00 93.81 374 VAL A O 1
ATOM 2739 N N . GLN A 1 375 ? -22.561 3.659 15.007 1.00 93.00 375 GLN A N 1
ATOM 2740 C CA . GLN A 1 375 ? -23.260 2.381 15.044 1.00 93.00 375 GLN A CA 1
ATOM 2741 C C . GLN A 1 375 ? -22.403 1.342 15.750 1.00 93.00 375 GLN A C 1
ATOM 2743 O O . GLN A 1 375 ? -21.189 1.263 15.544 1.00 93.00 375 GLN A O 1
ATOM 2748 N N . TYR A 1 376 ? -23.070 0.522 16.546 1.00 86.81 376 TYR A N 1
ATOM 2749 C CA . TYR A 1 376 ? -22.454 -0.510 17.350 1.00 86.81 376 TYR A CA 1
ATOM 2750 C C . TYR A 1 376 ? -23.291 -1.793 17.221 1.00 86.81 376 TYR A C 1
ATOM 2752 O O . TYR A 1 376 ? -24.481 -1.751 17.529 1.00 86.81 376 TYR A O 1
ATOM 2760 N N . PRO A 1 377 ? -22.737 -2.903 16.697 1.00 83.62 377 PRO A N 1
ATOM 2761 C CA . PRO A 1 377 ? -23.531 -4.063 16.291 1.00 83.62 377 PRO A CA 1
ATOM 2762 C C . PRO A 1 377 ? -23.911 -5.024 17.432 1.00 83.62 377 PRO A C 1
ATOM 2764 O O . PRO A 1 377 ? -24.768 -5.878 17.216 1.00 83.62 377 PRO A O 1
ATOM 2767 N N . ARG A 1 378 ? -23.283 -4.937 18.613 1.00 75.69 378 ARG A N 1
ATOM 2768 C CA . ARG A 1 378 ? -23.581 -5.800 19.777 1.00 75.69 378 ARG A CA 1
ATOM 2769 C C . ARG A 1 378 ? -24.427 -5.065 20.828 1.00 75.69 378 ARG A C 1
ATOM 2771 O O . ARG A 1 378 ? -24.798 -3.911 20.640 1.00 75.69 378 ARG A O 1
ATOM 2778 N N . GLU A 1 379 ? -24.731 -5.722 21.945 1.00 73.50 379 GLU A N 1
ATOM 2779 C CA . GLU A 1 379 ? -25.303 -5.048 23.119 1.00 73.50 379 GLU A CA 1
ATOM 2780 C C . GLU A 1 379 ? -24.351 -3.959 23.633 1.00 73.50 379 GLU A C 1
ATOM 2782 O O . GLU A 1 379 ? -23.130 -4.139 23.625 1.00 73.50 379 GLU A O 1
ATOM 2787 N N . ALA A 1 380 ? -24.907 -2.814 24.034 1.00 63.34 380 ALA A N 1
ATOM 2788 C CA . ALA A 1 380 ? -24.119 -1.649 24.417 1.00 63.34 380 ALA A CA 1
ATOM 2789 C C . ALA A 1 380 ? -23.207 -1.958 25.627 1.00 63.34 380 ALA A C 1
ATOM 2791 O O . ALA A 1 380 ? -23.682 -2.552 26.598 1.00 63.34 380 ALA A O 1
ATOM 2792 N N . PRO A 1 381 ? -21.924 -1.544 25.603 1.00 73.69 381 PRO A N 1
ATOM 2793 C CA . PRO A 1 381 ? -21.027 -1.705 26.745 1.00 73.69 381 PRO A CA 1
ATOM 2794 C C . PRO A 1 381 ? -21.524 -0.917 27.967 1.00 73.69 381 PRO A C 1
ATOM 2796 O O . PRO A 1 381 ? -22.241 0.078 27.839 1.00 73.69 381 PRO A O 1
ATOM 2799 N N . SER A 1 382 ? -21.121 -1.353 29.162 1.00 59.00 382 SER A N 1
ATOM 2800 C CA . SER A 1 382 ? -21.639 -0.888 30.460 1.00 59.00 382 SER A CA 1
ATOM 2801 C C . SER A 1 382 ? -21.393 0.595 30.772 1.00 59.00 382 SER A C 1
ATOM 2803 O O . SER A 1 382 ? -22.018 1.126 31.688 1.00 59.00 382 SER A O 1
ATOM 2805 N N . VAL A 1 383 ? -20.529 1.283 30.015 1.00 55.28 383 VAL A N 1
ATOM 2806 C CA . VAL A 1 383 ? -20.229 2.712 30.183 1.00 55.28 383 VAL A CA 1
ATOM 2807 C C . VAL A 1 383 ? -20.217 3.410 28.819 1.00 55.28 383 VAL A C 1
ATOM 2809 O O . VAL A 1 383 ? -19.207 3.440 28.118 1.00 55.28 383 VAL A O 1
ATOM 2812 N N . ALA A 1 384 ? -21.354 3.995 28.439 1.00 54.50 384 ALA A N 1
ATOM 2813 C CA . ALA A 1 384 ? -21.470 4.895 27.292 1.00 54.50 384 ALA A CA 1
ATOM 2814 C C . ALA A 1 384 ? -21.565 6.348 27.788 1.00 54.50 384 ALA A C 1
ATOM 2816 O O . ALA A 1 384 ? -22.650 6.925 27.880 1.00 54.50 384 ALA A O 1
ATOM 2817 N N . ALA A 1 385 ? -20.433 6.957 28.144 1.00 52.72 385 ALA A N 1
ATOM 2818 C CA . ALA A 1 385 ? -20.409 8.360 28.553 1.00 52.72 385 ALA A CA 1
ATOM 2819 C C . ALA A 1 385 ? -20.584 9.278 27.323 1.00 52.72 385 ALA A C 1
ATOM 2821 O O . ALA A 1 385 ? -19.686 9.410 26.489 1.00 52.72 385 ALA A O 1
ATOM 2822 N N . ARG A 1 386 ? -21.756 9.920 27.191 1.00 53.81 386 ARG A N 1
ATOM 2823 C CA . ARG A 1 386 ? -22.020 10.961 26.178 1.00 53.81 386 ARG A CA 1
ATOM 2824 C C . ARG A 1 386 ? -21.585 12.337 26.691 1.00 53.81 386 ARG A C 1
ATOM 2826 O O . ARG A 1 386 ? -22.158 12.857 27.647 1.00 53.81 386 ARG A O 1
ATOM 2833 N N . GLY A 1 387 ? -20.644 12.981 26.000 1.00 46.44 387 GLY A N 1
ATOM 2834 C CA . GLY A 1 387 ? -20.282 14.385 26.224 1.00 46.44 387 GLY A CA 1
ATOM 2835 C C . GLY A 1 387 ? -20.553 15.263 24.996 1.00 46.44 387 GLY A C 1
ATOM 2836 O O . GLY A 1 387 ? -19.671 15.398 24.155 1.00 46.44 387 GLY A O 1
ATOM 2837 N N . GLY A 1 388 ? -21.740 15.882 24.878 1.00 38.38 388 GLY A N 1
ATOM 2838 C CA . GLY A 1 388 ? -22.034 16.886 23.830 1.00 38.38 388 GLY A CA 1
ATOM 2839 C C . GLY A 1 388 ? -23.529 17.177 23.586 1.00 38.38 388 GLY A C 1
ATOM 2840 O O . GLY A 1 388 ? -24.360 16.293 23.761 1.00 38.38 388 GLY A O 1
ATOM 2841 N N . TRP A 1 389 ? -23.870 18.422 23.214 1.00 36.97 389 TRP A N 1
ATOM 2842 C CA . TRP A 1 389 ? -25.225 19.019 23.196 1.00 36.97 389 TRP A CA 1
ATOM 2843 C C . TRP A 1 389 ? -26.067 18.709 21.917 1.00 36.97 389 TRP A C 1
ATOM 2845 O O . TRP A 1 389 ? -25.680 19.153 20.842 1.00 36.97 389 TRP A O 1
ATOM 2855 N N . HIS A 1 390 ? -27.241 18.052 22.100 1.00 42.19 390 HIS A N 1
ATOM 2856 C CA . HIS A 1 390 ? -28.463 17.854 21.242 1.00 42.19 390 HIS 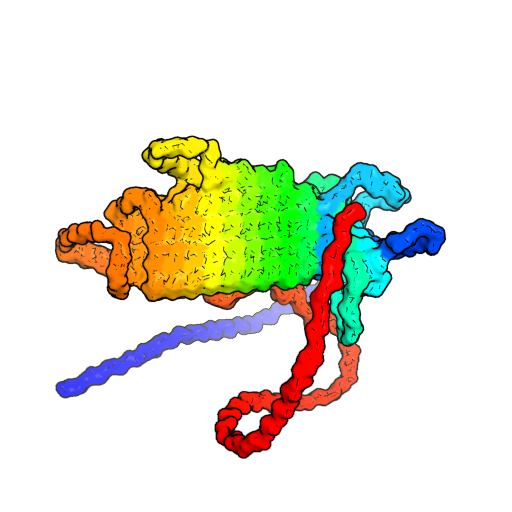A CA 1
ATOM 2857 C C . HIS A 1 390 ? -28.316 17.240 19.810 1.00 42.19 390 HIS A C 1
ATOM 2859 O O . HIS A 1 390 ? -27.255 17.345 19.219 1.00 42.19 390 HIS A O 1
ATOM 2865 N N . SER A 1 391 ? -29.283 16.578 19.124 1.00 34.41 391 SER A N 1
ATOM 2866 C CA . SER A 1 391 ? -30.738 16.279 19.234 1.00 34.41 391 SER A CA 1
ATOM 2867 C C . SER A 1 391 ? -31.099 14.980 18.445 1.00 34.41 391 SER A C 1
ATOM 2869 O O . SER A 1 391 ? -30.655 14.839 17.310 1.00 34.41 391 SER A O 1
ATOM 2871 N N . SER A 1 392 ? -31.957 14.125 19.040 1.00 37.75 392 SER A N 1
ATOM 2872 C CA . SER A 1 392 ? -32.854 13.043 18.521 1.00 37.75 392 SER A CA 1
ATOM 2873 C C . SER A 1 392 ? -32.343 11.812 17.717 1.00 37.75 392 SER A C 1
ATOM 2875 O O . SER A 1 392 ? -32.068 11.928 16.529 1.00 37.75 392 SER A O 1
ATOM 2877 N N . GLU A 1 393 ? -32.374 10.652 18.414 1.00 36.22 393 GLU A N 1
ATOM 2878 C CA . GLU A 1 393 ? -32.712 9.229 18.084 1.00 36.22 393 GLU A CA 1
ATOM 2879 C C . GLU A 1 393 ? -32.237 8.485 16.803 1.00 36.22 393 GLU A C 1
ATOM 2881 O O . GLU A 1 393 ? -32.097 9.108 15.755 1.00 36.22 393 GLU A O 1
ATOM 2886 N N . PRO A 1 394 ? -32.011 7.134 16.853 1.00 42.66 394 PRO A N 1
ATOM 2887 C CA . PRO A 1 394 ? -32.621 6.146 17.766 1.00 42.66 394 PRO A CA 1
ATOM 2888 C C . PRO A 1 394 ? -31.653 5.247 18.571 1.00 42.66 394 PRO A C 1
ATOM 2890 O O . PRO A 1 394 ? -30.776 4.579 18.029 1.00 42.66 394 PRO A O 1
ATOM 2893 N N . HIS A 1 395 ? -31.855 5.259 19.890 1.00 34.84 395 HIS A N 1
ATOM 2894 C CA . HIS A 1 395 ? -31.960 4.145 20.849 1.00 34.84 395 HIS A CA 1
ATOM 2895 C C . HIS A 1 395 ? -31.835 4.770 22.245 1.00 34.84 395 HIS A C 1
ATOM 2897 O O . HIS A 1 395 ? -30.802 5.340 22.605 1.00 34.84 395 HIS A O 1
ATOM 2903 N N . GLU A 1 396 ? -32.945 4.740 22.978 1.00 33.97 396 GLU A N 1
ATOM 2904 C CA . GLU A 1 396 ? -33.121 5.317 24.306 1.00 33.97 396 GLU A CA 1
ATOM 2905 C C . GLU A 1 396 ? -32.434 4.411 25.341 1.00 33.97 396 GLU A C 1
ATOM 2907 O O . GLU A 1 396 ? -32.858 3.281 25.576 1.00 33.97 396 GLU A O 1
ATOM 2912 N N . VAL A 1 397 ? -31.324 4.881 25.917 1.00 38.78 397 VAL A N 1
ATOM 2913 C CA . VAL A 1 397 ? -30.663 4.233 27.058 1.00 38.78 397 VAL A CA 1
ATOM 2914 C C . VAL A 1 397 ? -31.011 5.041 28.301 1.00 38.78 397 VAL A C 1
ATOM 2916 O O . VAL A 1 397 ? -30.728 6.239 28.368 1.00 38.78 397 VAL A O 1
ATOM 2919 N N . ALA A 1 398 ? -31.649 4.378 29.264 1.00 27.72 398 ALA A N 1
ATOM 2920 C CA . ALA A 1 398 ? -32.057 4.952 30.536 1.00 27.72 398 ALA A CA 1
ATOM 2921 C C . ALA A 1 398 ? -30.846 5.500 31.310 1.00 27.72 398 ALA A C 1
ATOM 2923 O O . ALA A 1 398 ? -29.904 4.774 31.623 1.00 27.72 398 ALA A O 1
ATOM 2924 N N . THR A 1 399 ? -30.880 6.790 31.638 1.00 28.97 399 THR A N 1
ATOM 2925 C CA . THR A 1 399 ? -29.896 7.432 32.514 1.00 28.97 399 THR A CA 1
ATOM 2926 C C . THR A 1 399 ? -30.193 7.084 33.971 1.00 28.97 399 THR A C 1
ATOM 2928 O O . THR A 1 399 ? -31.226 7.488 34.504 1.00 28.97 399 THR A O 1
ATOM 2931 N 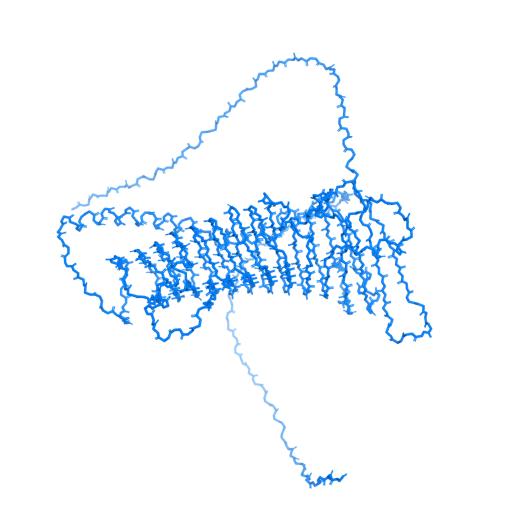N . VAL A 1 400 ? -29.283 6.357 34.621 1.00 30.67 400 VAL A N 1
ATOM 2932 C CA . VAL A 1 400 ? -29.283 6.148 36.077 1.00 30.67 400 VAL A CA 1
ATOM 2933 C C . VAL A 1 400 ? -28.842 7.450 36.754 1.00 30.67 400 VAL A C 1
ATOM 2935 O O . VAL A 1 400 ? -27.839 8.047 36.366 1.00 30.67 400 VAL A O 1
ATOM 2938 N N . ALA A 1 401 ? -29.608 7.921 37.740 1.00 29.94 401 ALA A N 1
ATOM 2939 C CA . ALA A 1 401 ? -29.262 9.107 38.518 1.00 29.94 401 ALA A CA 1
ATOM 2940 C C . ALA A 1 401 ? -28.108 8.785 39.483 1.00 29.94 401 ALA A C 1
ATOM 2942 O O . ALA A 1 401 ? -28.284 8.010 40.421 1.00 29.94 401 ALA A O 1
ATOM 2943 N N . LEU A 1 402 ? -26.939 9.376 39.233 1.00 37.19 402 LEU A N 1
ATOM 2944 C CA . LEU A 1 402 ? -25.758 9.297 40.097 1.00 37.19 402 LEU A CA 1
ATOM 2945 C C . LEU A 1 402 ? -25.879 10.244 41.295 1.00 37.19 402 LEU A C 1
ATOM 2947 O O . LEU A 1 402 ? -26.510 11.302 41.210 1.00 37.19 402 LEU A O 1
ATOM 2951 N N . THR A 1 403 ? -25.249 9.869 42.407 1.00 61.31 403 THR A N 1
ATOM 2952 C CA . THR A 1 403 ? -25.200 10.686 43.627 1.00 61.31 403 THR A CA 1
ATOM 2953 C C . THR A 1 403 ? -24.253 11.884 43.463 1.00 61.31 403 THR A C 1
ATOM 2955 O O . THR A 1 403 ? -23.312 11.845 42.672 1.00 61.31 403 THR A O 1
ATOM 2958 N N . ASP A 1 404 ? -24.457 12.971 44.218 1.00 59.03 404 ASP A N 1
ATOM 2959 C CA . ASP A 1 404 ? -23.665 14.212 44.076 1.00 59.03 404 ASP A CA 1
ATOM 2960 C C . ASP A 1 404 ? -22.151 14.015 44.313 1.00 59.03 404 ASP A C 1
ATOM 2962 O O . ASP A 1 404 ? -21.323 14.739 43.755 1.00 59.03 404 ASP A O 1
ATOM 2966 N N . ALA A 1 405 ? -21.770 13.002 45.098 1.00 59.28 405 ALA A N 1
ATOM 2967 C CA . ALA A 1 405 ? -20.372 12.645 45.326 1.00 59.28 405 ALA A CA 1
ATOM 2968 C C . ALA A 1 405 ? -19.736 12.008 44.080 1.00 59.28 405 ALA A C 1
ATOM 2970 O O . ALA A 1 405 ? -18.645 12.417 43.675 1.00 59.28 405 ALA A O 1
ATOM 2971 N N . GLU A 1 406 ? -20.443 11.074 43.442 1.00 62.66 406 GLU A N 1
ATOM 2972 C CA . GLU A 1 406 ? -20.030 10.439 42.185 1.00 62.66 406 GLU A CA 1
ATOM 2973 C C . GLU A 1 406 ? -19.983 11.466 41.056 1.00 62.66 406 GLU A C 1
ATOM 2975 O O . GLU A 1 406 ? -19.016 11.506 40.305 1.00 62.66 406 GLU A O 1
ATOM 2980 N N . LYS A 1 407 ? -20.942 12.395 41.030 1.00 62.06 407 LYS A N 1
ATOM 2981 C CA . LYS A 1 407 ? -20.992 13.497 40.066 1.00 62.06 407 LYS A CA 1
ATOM 2982 C C . LYS A 1 407 ? -19.763 14.408 40.147 1.00 62.06 407 LYS A C 1
ATOM 2984 O O . LYS A 1 407 ? -19.235 14.810 39.119 1.00 62.06 407 LYS A O 1
ATOM 2989 N N . SER A 1 408 ? -19.264 14.693 41.354 1.00 64.88 408 SER A N 1
ATOM 2990 C CA . SER A 1 408 ? -18.067 15.529 41.554 1.00 64.88 408 SER A CA 1
ATOM 2991 C C . SER A 1 408 ? -16.743 14.813 41.244 1.00 64.88 408 SER A C 1
ATOM 2993 O O . SER A 1 408 ? -15.745 15.460 40.908 1.00 64.88 408 SER A O 1
ATOM 2995 N N . ALA A 1 409 ? -16.716 13.482 41.372 1.00 69.25 409 ALA A N 1
ATOM 2996 C CA . ALA A 1 409 ? -15.583 12.652 40.975 1.00 69.25 409 ALA A CA 1
ATOM 2997 C C . ALA A 1 409 ? -15.561 12.471 39.452 1.00 69.25 409 ALA A C 1
ATOM 2999 O O . ALA A 1 409 ? -14.514 12.658 38.835 1.00 69.25 409 ALA A O 1
ATOM 3000 N N . GLU A 1 410 ? -16.728 12.232 38.849 1.00 63.25 410 GLU A N 1
ATOM 3001 C CA . GLU A 1 410 ? -16.915 12.241 37.403 1.00 63.25 410 GLU A CA 1
ATOM 3002 C C . GLU A 1 410 ? -16.594 13.602 36.801 1.00 63.25 410 GLU A C 1
ATOM 3004 O O . GLU A 1 410 ? -15.994 13.642 35.742 1.00 63.25 410 GLU A O 1
ATOM 3009 N N . GLU A 1 411 ? -16.925 14.724 37.444 1.00 66.94 411 GLU A N 1
ATOM 3010 C CA . GLU A 1 411 ? -16.622 16.056 36.907 1.00 66.94 411 GLU A CA 1
ATOM 3011 C C . GLU A 1 411 ? -15.112 16.339 36.886 1.00 66.94 411 GLU A C 1
ATOM 3013 O O . GLU A 1 411 ? -14.596 16.835 35.887 1.00 66.94 411 GLU A O 1
ATOM 3018 N N . ARG A 1 412 ? -14.371 15.915 37.920 1.00 74.75 412 ARG A N 1
ATOM 3019 C CA . ARG A 1 412 ? -12.898 15.990 37.931 1.00 74.75 412 ARG A CA 1
ATOM 3020 C C . ARG A 1 412 ? -12.255 15.027 36.937 1.00 74.75 412 ARG A C 1
ATOM 3022 O O . ARG A 1 412 ? -11.278 15.384 36.281 1.00 74.75 412 ARG A O 1
ATOM 3029 N N . GLN A 1 413 ? -12.804 13.821 36.803 1.00 57.56 413 GLN A N 1
ATOM 3030 C CA . GLN A 1 413 ? -12.358 12.860 35.800 1.00 57.56 413 GLN A CA 1
ATOM 3031 C C . GLN A 1 413 ? -12.672 13.365 34.385 1.00 57.56 413 GLN A C 1
ATOM 3033 O O . GLN A 1 413 ? -11.831 13.266 33.503 1.00 57.56 413 GLN A O 1
ATOM 3038 N N . ARG A 1 414 ? -13.815 14.025 34.191 1.00 52.62 414 ARG A N 1
ATOM 3039 C CA . ARG A 1 414 ? -14.252 14.652 32.941 1.00 52.62 414 ARG A CA 1
ATOM 3040 C C . ARG A 1 414 ? -13.415 15.873 32.580 1.00 52.62 414 ARG A C 1
ATOM 3042 O O . ARG A 1 414 ? -13.162 16.073 31.399 1.00 52.62 414 ARG A O 1
ATOM 3049 N N . GLU A 1 415 ? -12.954 16.673 33.542 1.00 61.84 415 GLU A N 1
ATOM 3050 C CA . GLU A 1 415 ? -11.989 17.752 33.284 1.00 61.84 415 GLU A CA 1
ATOM 3051 C C . GLU A 1 415 ? -10.627 17.201 32.845 1.00 61.84 415 GLU A C 1
ATOM 3053 O O . GLU A 1 415 ? -10.073 17.682 31.855 1.00 61.84 415 GLU A O 1
ATOM 3058 N N . ALA A 1 416 ? -10.130 16.145 33.497 1.00 64.25 416 ALA A N 1
ATOM 3059 C CA . ALA A 1 416 ? -8.903 15.464 33.081 1.00 64.25 416 ALA A CA 1
ATOM 3060 C C . ALA A 1 416 ? -9.051 14.795 31.696 1.00 64.25 416 ALA A C 1
ATOM 3062 O O . ALA A 1 416 ? -8.158 14.893 30.857 1.00 64.25 416 ALA A O 1
ATOM 3063 N N . GLU A 1 417 ? -10.204 14.184 31.413 1.00 47.41 417 GLU A N 1
ATOM 3064 C CA . GLU A 1 417 ? -10.525 13.558 30.125 1.00 47.41 417 GLU A CA 1
ATOM 3065 C C . GLU A 1 417 ? -10.760 14.590 29.012 1.00 47.41 417 GLU A C 1
ATOM 3067 O O . GLU A 1 417 ? -10.407 14.345 27.860 1.00 47.41 417 GLU A O 1
ATOM 3072 N N . LEU A 1 418 ? -11.310 15.769 29.323 1.00 49.00 418 LEU A N 1
ATOM 3073 C CA . LEU A 1 418 ? -11.392 16.895 28.389 1.00 49.00 418 LEU A CA 1
ATOM 3074 C C . LEU A 1 418 ? -10.012 17.485 28.116 1.00 49.00 418 LEU A C 1
ATOM 3076 O O . LEU A 1 418 ? -9.753 17.899 26.987 1.00 49.00 418 LEU A O 1
ATOM 3080 N N . GLU A 1 419 ? -9.118 17.508 29.104 1.00 58.12 419 GLU A N 1
ATOM 3081 C CA . GLU A 1 419 ? -7.729 17.911 28.908 1.00 58.12 419 GLU A CA 1
ATOM 3082 C C . GLU A 1 419 ? -6.966 16.893 28.048 1.00 58.12 419 GLU A C 1
ATOM 3084 O O . GLU A 1 419 ? -6.244 17.302 27.137 1.00 58.12 419 GLU A O 1
ATOM 3089 N N . GLU A 1 420 ? -7.191 15.590 28.238 1.00 49.91 420 GLU A N 1
ATOM 3090 C CA . GLU A 1 420 ? -6.618 14.521 27.412 1.00 49.91 420 GLU A CA 1
ATOM 3091 C C . GLU A 1 420 ? -7.210 14.503 25.996 1.00 49.91 420 GLU A C 1
ATOM 3093 O O . GLU A 1 420 ? -6.468 14.413 25.019 1.00 49.91 420 GLU A O 1
ATOM 3098 N N . ALA A 1 421 ? -8.524 14.680 25.842 1.00 43.69 421 ALA A N 1
ATOM 3099 C CA . ALA A 1 421 ? -9.172 14.821 24.542 1.00 43.69 421 ALA A CA 1
ATOM 3100 C C . ALA A 1 421 ? -8.712 16.105 23.839 1.00 43.69 421 ALA A C 1
ATOM 3102 O O . ALA A 1 421 ? -8.433 16.090 22.643 1.00 43.69 421 ALA A O 1
ATOM 3103 N N . ALA A 1 422 ? -8.566 17.221 24.556 1.00 48.31 422 ALA A N 1
ATOM 3104 C CA . ALA A 1 422 ? -7.999 18.447 24.007 1.00 48.31 422 ALA A CA 1
ATOM 3105 C C . ALA A 1 422 ? -6.521 18.266 23.644 1.00 48.31 422 ALA A C 1
ATOM 3107 O O . ALA A 1 422 ? -6.093 18.772 22.610 1.00 48.31 422 ALA A O 1
ATOM 3108 N N . ALA A 1 423 ? -5.742 17.524 24.433 1.00 56.28 423 ALA A N 1
ATOM 3109 C CA . ALA A 1 423 ? -4.382 17.131 24.086 1.00 56.28 423 ALA A CA 1
ATOM 3110 C C . ALA A 1 423 ? -4.367 16.222 22.847 1.00 56.28 423 ALA A C 1
ATOM 3112 O O . ALA A 1 423 ? -3.535 16.430 21.971 1.00 56.28 423 ALA A O 1
ATOM 3113 N N . PHE A 1 424 ? -5.331 15.307 22.700 1.00 45.28 424 PHE A N 1
ATOM 3114 C CA . PHE A 1 424 ? -5.553 14.496 21.503 1.00 45.28 424 PHE A CA 1
ATOM 3115 C C . PHE A 1 424 ? -5.886 15.368 20.290 1.00 45.28 424 PHE A C 1
ATOM 3117 O O . PHE A 1 424 ? -5.252 15.201 19.255 1.00 45.28 424 PHE A O 1
ATOM 3124 N N . TRP A 1 425 ? -6.785 16.351 20.408 1.00 44.31 425 TRP A N 1
ATOM 3125 C CA . TRP A 1 425 ? -7.102 17.314 19.344 1.00 44.31 425 TRP A CA 1
ATOM 3126 C C . TRP A 1 425 ? -5.907 18.213 18.995 1.00 44.31 425 TRP A C 1
ATOM 3128 O O . TRP A 1 425 ? -5.692 18.515 17.823 1.00 44.31 425 TRP A O 1
ATOM 3138 N N . ARG A 1 426 ? -5.085 18.590 19.983 1.00 48.03 426 ARG A N 1
ATOM 3139 C CA . ARG A 1 426 ? -3.813 19.313 19.782 1.00 48.03 426 ARG A CA 1
ATOM 3140 C C . ARG A 1 426 ? -2.719 18.423 19.171 1.00 48.03 426 ARG A C 1
ATOM 3142 O O . ARG A 1 426 ? -1.831 18.945 18.505 1.00 48.03 426 ARG A O 1
ATOM 3149 N N . ALA A 1 427 ? -2.787 17.108 19.384 1.00 42.38 427 ALA A N 1
ATOM 3150 C CA . ALA A 1 427 ? -1.849 16.096 18.888 1.00 42.38 427 ALA A CA 1
ATOM 3151 C C . ALA A 1 427 ? -2.352 15.341 17.642 1.00 42.38 427 ALA A C 1
ATOM 3153 O O . ALA A 1 427 ? -1.661 14.452 17.122 1.00 42.38 427 ALA A O 1
ATOM 3154 N N . LEU A 1 428 ? -3.551 15.659 17.138 1.00 38.12 428 LEU A N 1
ATOM 3155 C CA . LEU A 1 428 ? -3.989 15.195 15.832 1.00 38.12 428 LEU A CA 1
ATOM 3156 C C . LEU A 1 428 ? -2.990 15.736 14.812 1.00 38.12 428 LEU A C 1
ATOM 3158 O O . LEU A 1 428 ? -2.645 16.921 14.865 1.00 38.12 428 LEU A O 1
ATOM 3162 N N . PRO A 1 429 ? -2.504 14.895 13.884 1.00 36.12 429 PRO A N 1
ATOM 3163 C CA . PRO A 1 429 ? -1.711 15.404 12.794 1.00 36.12 429 PRO A CA 1
ATOM 3164 C C . PRO A 1 429 ? -2.577 16.436 12.077 1.00 36.12 429 PRO A C 1
ATOM 3166 O O . PRO A 1 429 ? -3.624 16.115 11.516 1.00 36.12 429 PRO A O 1
ATOM 3169 N N . THR A 1 430 ? -2.163 17.699 12.145 1.00 45.38 430 THR A N 1
ATOM 3170 C CA . THR A 1 430 ? -2.756 18.768 11.349 1.00 45.38 430 THR A CA 1
ATOM 3171 C C . THR A 1 430 ? -2.782 18.324 9.885 1.00 45.38 430 THR A C 1
ATOM 3173 O O . THR A 1 430 ? -2.032 17.434 9.477 1.00 45.38 430 THR A O 1
ATOM 3176 N N . ARG A 1 431 ? -3.588 18.972 9.036 1.00 38.91 431 ARG A N 1
ATOM 3177 C CA . ARG A 1 431 ? -3.468 18.805 7.575 1.00 38.91 431 ARG A CA 1
ATOM 3178 C C . ARG A 1 431 ? -1.997 18.846 7.131 1.00 38.91 431 ARG A C 1
ATOM 3180 O O . ARG A 1 431 ? -1.630 18.093 6.242 1.00 38.91 431 ARG A O 1
ATOM 3187 N N . ALA A 1 432 ? -1.166 19.654 7.800 1.00 36.97 432 ALA A N 1
ATOM 3188 C CA . ALA A 1 432 ? 0.277 19.695 7.608 1.00 36.97 432 ALA A CA 1
ATOM 3189 C C . ALA A 1 432 ? 0.987 18.390 7.987 1.00 36.97 432 ALA A C 1
ATOM 3191 O O . ALA A 1 432 ? 1.788 17.964 7.187 1.00 36.97 432 ALA A O 1
ATOM 3192 N N . ALA A 1 433 ? 0.677 17.715 9.097 1.00 39.50 433 ALA A N 1
ATOM 3193 C CA . ALA A 1 433 ? 1.293 16.438 9.481 1.00 39.50 433 ALA A CA 1
ATOM 3194 C C . ALA A 1 433 ? 0.736 15.211 8.730 1.00 39.50 433 ALA A C 1
ATOM 3196 O O . ALA A 1 433 ? 1.451 14.231 8.549 1.00 39.50 433 ALA A O 1
ATOM 3197 N N . ALA A 1 434 ? -0.509 15.248 8.242 1.00 39.56 434 ALA A N 1
ATOM 3198 C CA . ALA A 1 434 ? -1.006 14.246 7.294 1.00 39.56 434 ALA A CA 1
ATOM 3199 C C . ALA A 1 434 ? -0.394 14.456 5.898 1.00 39.56 434 ALA A C 1
ATOM 3201 O O . ALA A 1 434 ? 0.010 13.491 5.251 1.00 39.56 434 ALA A O 1
ATOM 3202 N N . LEU A 1 435 ? -0.239 15.717 5.473 1.00 41.72 435 LEU A N 1
ATOM 3203 C CA . LEU A 1 435 ? 0.592 16.077 4.327 1.00 41.72 435 LEU A CA 1
ATOM 3204 C C . LEU A 1 435 ? 2.058 15.744 4.582 1.00 41.72 435 LEU A C 1
ATOM 3206 O O . LEU A 1 435 ? 2.706 15.339 3.643 1.00 41.72 435 LEU A O 1
ATOM 3210 N N . GLU A 1 436 ? 2.575 15.846 5.806 1.00 41.59 436 GLU A N 1
ATOM 3211 C CA . GLU A 1 436 ? 3.960 15.539 6.162 1.00 41.59 436 GLU A CA 1
ATOM 3212 C C . GLU A 1 436 ? 4.184 14.036 6.198 1.00 41.59 436 GLU A C 1
ATOM 3214 O O . GLU A 1 436 ? 5.179 13.586 5.675 1.00 41.59 436 GLU A O 1
ATOM 3219 N N . ALA A 1 437 ? 3.247 13.228 6.693 1.00 39.28 437 ALA A N 1
ATOM 3220 C CA . ALA A 1 437 ? 3.279 11.777 6.531 1.00 39.28 437 ALA A CA 1
ATOM 3221 C C . ALA A 1 437 ? 3.188 11.407 5.043 1.00 39.28 437 ALA A C 1
ATOM 3223 O O . ALA A 1 437 ? 3.973 10.597 4.551 1.00 39.28 437 ALA A O 1
ATOM 3224 N N . ALA A 1 438 ? 2.312 12.077 4.289 1.00 39.34 438 ALA A N 1
ATOM 3225 C CA . ALA A 1 438 ? 2.256 11.939 2.842 1.00 39.34 438 ALA A CA 1
ATOM 3226 C C . ALA A 1 438 ? 3.515 12.485 2.141 1.00 39.34 438 ALA A C 1
ATOM 3228 O O . ALA A 1 438 ? 3.829 11.955 1.094 1.00 39.34 438 ALA A O 1
ATOM 3229 N N . HIS A 1 439 ? 4.262 13.456 2.683 1.00 40.00 439 HIS A N 1
ATOM 3230 C CA . HIS A 1 439 ? 5.533 14.045 2.192 1.00 40.00 439 HIS A CA 1
ATOM 3231 C C . HIS A 1 439 ? 6.785 13.338 2.750 1.00 40.00 439 HIS A C 1
ATOM 3233 O O . HIS A 1 439 ? 7.894 13.518 2.260 1.00 40.00 439 HIS A O 1
ATOM 3239 N N . GLN A 1 440 ? 6.642 12.537 3.798 1.00 39.19 440 GLN A N 1
ATOM 3240 C CA . GLN A 1 440 ? 7.666 11.645 4.329 1.00 39.19 440 GLN A CA 1
ATOM 3241 C C . GLN A 1 440 ? 7.599 10.308 3.584 1.00 39.19 440 GLN A C 1
ATOM 3243 O O . GLN A 1 440 ? 8.620 9.630 3.456 1.00 39.19 440 GLN A O 1
ATOM 3248 N N . VAL A 1 441 ? 6.419 9.947 3.058 1.00 40.19 441 VAL A N 1
ATOM 3249 C CA . VAL A 1 441 ? 6.233 8.825 2.127 1.00 40.19 441 VAL A CA 1
ATOM 3250 C C . VAL A 1 441 ? 6.351 9.267 0.657 1.00 40.19 441 VAL A C 1
ATOM 3252 O O . VAL A 1 441 ? 6.928 8.542 -0.151 1.00 40.19 441 VAL A O 1
ATOM 3255 N N . SER A 1 442 ? 5.903 10.473 0.288 1.00 38.12 442 SER A N 1
ATOM 3256 C CA . SER A 1 442 ? 6.191 11.093 -1.013 1.00 38.12 442 SER A CA 1
ATOM 3257 C C . SER A 1 442 ? 7.484 11.886 -0.913 1.00 38.12 442 SER A C 1
ATOM 3259 O O . SER A 1 442 ? 7.559 12.921 -0.279 1.00 38.12 442 SER A O 1
ATOM 3261 N N . PHE A 1 443 ? 8.525 11.364 -1.550 1.00 48.97 443 PHE A N 1
ATOM 3262 C CA . PHE A 1 443 ? 9.926 11.799 -1.545 1.00 48.97 443 PHE A CA 1
ATOM 3263 C C . PHE A 1 443 ? 10.229 13.259 -1.976 1.00 48.97 443 PHE A C 1
ATOM 3265 O O . PHE A 1 443 ? 11.335 13.532 -2.442 1.00 48.97 443 PHE A O 1
ATOM 3272 N N . ALA A 1 444 ? 9.300 14.208 -1.850 1.00 38.25 444 ALA A N 1
ATOM 3273 C CA . ALA A 1 444 ? 9.491 15.604 -2.233 1.00 38.25 444 ALA A CA 1
ATOM 3274 C C . ALA A 1 444 ? 10.528 16.338 -1.356 1.00 38.25 444 ALA A C 1
ATOM 3276 O O . ALA A 1 444 ? 11.150 17.278 -1.830 1.00 38.25 444 ALA A O 1
ATOM 3277 N N . GLY A 1 445 ? 10.774 15.896 -0.115 1.00 34.28 445 GLY A N 1
ATOM 3278 C CA . GLY A 1 445 ? 11.679 16.590 0.816 1.00 34.28 445 GLY A CA 1
ATOM 3279 C C . GLY A 1 445 ? 13.190 16.351 0.638 1.00 34.28 445 GLY A C 1
ATOM 3280 O O . GLY A 1 445 ? 13.978 17.077 1.229 1.00 34.28 445 GLY A O 1
ATOM 3281 N N . GLU A 1 446 ? 13.628 15.357 -0.148 1.00 39.25 446 GLU A N 1
ATOM 3282 C CA . GLU A 1 446 ? 15.071 15.049 -0.342 1.00 39.25 446 GLU A CA 1
ATOM 3283 C C . GLU A 1 446 ? 15.458 14.904 -1.832 1.00 39.25 446 GLU A C 1
ATOM 3285 O O . GLU A 1 446 ? 16.531 14.405 -2.168 1.00 39.25 446 GLU A O 1
ATOM 3290 N N . TRP A 1 447 ? 14.566 15.327 -2.734 1.00 40.97 447 TRP A N 1
ATOM 3291 C CA . TRP A 1 447 ? 14.828 15.584 -4.156 1.00 40.97 447 TRP A CA 1
ATOM 3292 C C . TRP A 1 447 ? 14.827 17.101 -4.400 1.00 40.97 447 TRP A C 1
ATOM 3294 O O . TRP A 1 447 ? 14.209 17.580 -5.342 1.00 40.97 447 TRP A O 1
ATOM 3304 N N . ASP A 1 448 ? 15.473 17.872 -3.524 1.00 37.88 448 ASP A N 1
ATOM 3305 C CA . ASP A 1 448 ? 15.688 19.294 -3.781 1.00 37.88 448 ASP A CA 1
ATOM 3306 C C . ASP A 1 448 ? 16.651 19.422 -4.978 1.00 37.88 448 ASP A C 1
ATOM 3308 O O . ASP A 1 448 ? 17.839 19.101 -4.894 1.00 37.88 448 ASP A O 1
ATOM 3312 N N . GLU A 1 449 ? 16.099 19.802 -6.131 1.00 44.41 449 GLU A N 1
ATOM 3313 C CA . GLU A 1 449 ? 16.776 19.981 -7.422 1.00 44.41 449 GLU A CA 1
ATOM 3314 C C . GLU A 1 449 ? 17.728 21.200 -7.435 1.00 44.41 449 GLU A C 1
ATOM 3316 O O . GLU A 1 449 ? 18.306 21.532 -8.467 1.00 44.41 449 GLU A O 1
ATOM 3321 N N . SER A 1 450 ? 17.955 21.864 -6.296 1.00 34.56 450 SER A N 1
ATOM 3322 C CA . SER A 1 450 ? 18.638 23.164 -6.223 1.00 34.56 450 SER A CA 1
ATOM 3323 C C . SER A 1 450 ? 20.171 23.147 -6.102 1.00 34.56 450 SER A C 1
ATOM 3325 O O . SER A 1 450 ? 20.772 24.192 -5.842 1.00 34.56 450 SER A O 1
ATOM 3327 N N . ARG A 1 451 ? 20.864 22.024 -6.338 1.00 37.28 451 ARG A N 1
ATOM 3328 C CA . ARG A 1 451 ? 22.343 22.022 -6.422 1.00 37.28 451 ARG A CA 1
ATOM 3329 C C . ARG A 1 451 ? 22.891 21.159 -7.553 1.00 37.28 451 ARG A C 1
ATOM 3331 O O . ARG A 1 451 ? 23.544 20.146 -7.322 1.00 37.28 451 ARG A O 1
ATOM 3338 N N . SER A 1 452 ? 22.715 21.620 -8.786 1.00 35.44 452 SER A N 1
ATOM 3339 C CA . SER A 1 452 ? 23.761 21.453 -9.796 1.00 35.44 452 SER A CA 1
ATOM 3340 C C . SER A 1 452 ? 24.537 22.763 -9.898 1.00 35.44 452 SER A C 1
ATOM 3342 O O . SER A 1 452 ? 24.038 23.745 -10.449 1.00 35.44 452 SER A O 1
ATOM 3344 N N . ASP A 1 453 ? 25.751 22.773 -9.350 1.00 34.88 453 ASP A N 1
ATOM 3345 C CA . ASP A 1 453 ? 26.755 23.810 -9.575 1.00 34.88 453 ASP A CA 1
ATOM 3346 C C . ASP A 1 453 ? 27.041 23.932 -11.081 1.00 34.88 453 ASP A C 1
ATOM 3348 O O . ASP A 1 453 ? 27.880 23.233 -11.648 1.00 34.88 453 ASP A O 1
ATOM 3352 N N . ARG A 1 454 ? 26.347 24.850 -11.750 1.00 33.75 454 ARG A N 1
ATOM 3353 C CA . ARG A 1 454 ? 26.847 25.507 -12.957 1.00 33.75 454 ARG A CA 1
ATOM 3354 C C . ARG A 1 454 ? 26.800 27.002 -12.707 1.00 33.75 454 ARG A C 1
ATOM 3356 O O . ARG A 1 454 ? 25.783 27.654 -12.915 1.00 33.75 454 ARG A O 1
ATOM 3363 N N . ARG A 1 455 ? 27.930 27.536 -12.241 1.00 29.34 455 ARG A N 1
ATOM 3364 C CA . ARG A 1 455 ? 28.208 28.970 -12.303 1.00 29.34 455 ARG A CA 1
ATOM 3365 C C . ARG A 1 455 ? 28.141 29.406 -13.765 1.00 29.34 455 ARG A C 1
ATOM 3367 O O . ARG A 1 455 ? 28.982 28.996 -14.556 1.00 29.34 455 ARG A O 1
ATOM 3374 N N . TRP A 1 456 ? 27.188 30.273 -14.077 1.00 28.19 456 TRP A N 1
ATOM 3375 C CA . TRP A 1 456 ? 27.294 31.231 -15.172 1.00 28.19 456 TRP A CA 1
ATOM 3376 C C . TRP A 1 456 ? 27.057 32.639 -14.603 1.00 28.19 456 TRP A C 1
ATOM 3378 O O . TRP A 1 456 ? 26.222 32.787 -13.707 1.00 28.19 456 TRP A O 1
ATOM 3388 N N . PRO A 1 457 ? 27.827 33.654 -15.035 1.00 27.95 457 PRO A N 1
ATOM 3389 C CA . PRO A 1 457 ? 27.769 35.000 -14.476 1.00 27.95 457 PRO A CA 1
ATOM 3390 C C . PRO A 1 457 ? 26.764 35.898 -15.219 1.00 27.95 457 PRO A C 1
ATOM 3392 O O . PRO A 1 457 ? 26.590 35.769 -16.427 1.00 27.95 457 PRO A O 1
ATOM 3395 N N . GLY A 1 458 ? 26.197 36.873 -14.498 1.00 26.22 458 GLY A N 1
ATOM 3396 C CA . GLY A 1 458 ? 25.494 38.049 -15.045 1.00 26.22 458 GLY A CA 1
ATOM 3397 C C . GLY A 1 458 ? 23.995 38.086 -14.712 1.00 26.22 458 GLY A C 1
ATOM 3398 O O . GLY A 1 458 ? 23.264 37.207 -15.135 1.00 26.22 458 GLY A O 1
ATOM 3399 N N . PHE A 1 459 ? 23.551 39.000 -13.827 1.00 25.98 459 PHE A N 1
ATOM 3400 C CA . PHE A 1 459 ? 22.890 40.293 -14.167 1.00 25.98 459 PHE A CA 1
ATOM 3401 C C . PHE A 1 459 ? 21.403 40.080 -14.587 1.00 25.98 459 PHE A C 1
ATOM 3403 O O . PHE A 1 459 ? 21.183 39.368 -15.550 1.00 25.98 459 PHE A O 1
ATOM 3410 N N . TRP A 1 460 ? 20.300 40.569 -13.979 1.00 29.48 460 TRP A N 1
ATOM 3411 C CA . TRP A 1 460 ? 19.871 41.714 -13.127 1.00 29.48 460 TRP A CA 1
ATOM 3412 C C . TRP A 1 460 ? 18.746 41.244 -12.162 1.00 29.48 460 TRP A C 1
ATOM 3414 O O . TRP A 1 460 ? 17.988 40.345 -12.505 1.00 29.48 460 TRP A O 1
ATOM 3424 N N . SER A 1 461 ? 18.729 41.604 -10.872 1.00 26.39 461 SER A N 1
ATOM 3425 C CA . SER A 1 461 ? 18.023 42.724 -10.199 1.00 26.39 461 SER A CA 1
ATOM 3426 C C . SER A 1 461 ? 16.488 42.871 -10.373 1.00 26.39 461 SER A C 1
ATOM 3428 O O . SER A 1 461 ? 15.966 43.232 -11.417 1.00 26.39 461 SER A O 1
ATOM 3430 N N . SER A 1 462 ? 15.822 42.767 -9.211 1.00 27.77 462 SER A N 1
ATOM 3431 C CA . SER A 1 462 ? 14.625 43.495 -8.739 1.00 27.77 462 SER A CA 1
ATOM 3432 C C . SER A 1 462 ? 13.238 43.232 -9.345 1.00 27.77 462 SER A C 1
ATOM 3434 O O . SER A 1 462 ? 13.031 43.286 -10.548 1.00 27.77 462 SER A O 1
ATOM 3436 N N . GLY A 1 463 ? 12.249 43.088 -8.451 1.00 26.36 463 GLY A N 1
ATOM 3437 C CA . GLY A 1 463 ? 10.839 43.299 -8.788 1.00 26.36 463 GLY A CA 1
ATOM 3438 C C . GLY A 1 463 ? 9.842 42.560 -7.899 1.00 26.36 463 GLY A C 1
ATOM 3439 O O . GLY A 1 463 ? 9.177 41.640 -8.356 1.00 26.36 463 GLY A O 1
ATOM 3440 N N . SER A 1 464 ? 9.699 42.965 -6.634 1.00 27.44 464 SER A N 1
ATOM 3441 C CA . SER A 1 464 ? 8.554 42.561 -5.811 1.00 27.44 464 SER A CA 1
ATOM 3442 C C . SER A 1 464 ? 7.274 43.214 -6.342 1.00 27.44 464 SER A C 1
ATOM 3444 O O . SER A 1 464 ? 7.205 44.443 -6.389 1.00 27.44 464 SER A O 1
ATOM 3446 N N . VAL A 1 465 ? 6.236 42.435 -6.647 1.00 27.62 465 VAL A N 1
ATOM 3447 C CA . VAL A 1 465 ? 4.887 42.974 -6.873 1.00 27.62 465 VAL A CA 1
ATOM 3448 C C . VAL A 1 465 ? 3.892 42.243 -5.978 1.00 27.62 465 VAL A C 1
ATOM 3450 O O . VAL A 1 465 ? 3.655 41.045 -6.106 1.00 27.62 465 VAL A O 1
ATOM 3453 N N . ARG A 1 466 ? 3.318 43.008 -5.042 1.00 29.09 466 ARG A N 1
ATOM 3454 C CA . ARG A 1 466 ? 2.123 42.654 -4.269 1.00 29.09 466 ARG A CA 1
ATOM 3455 C C . ARG A 1 466 ? 0.922 42.608 -5.210 1.00 29.09 466 ARG A C 1
ATOM 3457 O O . ARG A 1 466 ? 0.607 43.619 -5.831 1.00 29.09 466 ARG A O 1
ATOM 3464 N N . ALA A 1 467 ? 0.195 41.497 -5.227 1.00 27.58 467 ALA A N 1
ATOM 3465 C CA . ALA A 1 467 ? -1.153 41.463 -5.780 1.00 27.58 467 ALA A CA 1
ATOM 3466 C C . ALA A 1 467 ? -2.135 42.073 -4.763 1.00 27.58 467 ALA A C 1
ATOM 3468 O O . ALA A 1 467 ? -2.326 41.537 -3.671 1.00 27.58 467 ALA A O 1
ATOM 3469 N N . ARG A 1 468 ? -2.737 43.217 -5.110 1.00 27.59 468 ARG A N 1
ATOM 3470 C CA . ARG A 1 468 ? -3.968 43.715 -4.482 1.00 27.59 468 ARG A CA 1
ATOM 3471 C C . ARG A 1 468 ? -5.155 43.222 -5.303 1.00 27.59 468 ARG A C 1
ATOM 3473 O O . ARG A 1 468 ? -5.199 43.424 -6.510 1.00 27.59 468 ARG A O 1
ATOM 3480 N N . SER A 1 469 ? -6.120 42.626 -4.617 1.00 30.02 469 SER A N 1
ATOM 3481 C CA . SER A 1 469 ? -7.478 42.396 -5.095 1.00 30.02 469 SER A CA 1
ATOM 3482 C C . SER A 1 469 ? -8.218 43.728 -5.247 1.00 30.02 469 SER A C 1
ATOM 3484 O O . SER A 1 469 ? -8.277 44.501 -4.288 1.00 30.02 469 SER A O 1
ATOM 3486 N N . SER A 1 470 ? -8.842 43.970 -6.398 1.00 29.48 470 SER A N 1
ATOM 3487 C CA . SER A 1 470 ? -9.889 44.985 -6.536 1.00 29.48 470 SER A CA 1
ATOM 3488 C C . SER A 1 470 ? -11.134 44.362 -7.152 1.00 29.48 470 SER A C 1
ATOM 3490 O O . SER A 1 470 ? -11.127 43.900 -8.290 1.00 29.48 470 SER A O 1
ATOM 3492 N N . VAL A 1 471 ? -12.191 44.372 -6.346 1.00 34.91 471 VAL A N 1
ATOM 3493 C CA . VAL A 1 471 ? -13.588 44.195 -6.730 1.00 34.91 471 VAL A CA 1
ATOM 3494 C C . VAL A 1 471 ? -13.988 45.358 -7.639 1.00 34.91 471 VAL A C 1
ATOM 3496 O O . VAL A 1 471 ? -13.695 46.510 -7.326 1.00 34.91 471 VAL A O 1
ATOM 3499 N N . GLY A 1 472 ? -14.675 45.060 -8.739 1.00 28.89 472 GLY A N 1
ATOM 3500 C CA . GLY A 1 472 ? -15.266 46.051 -9.632 1.00 28.89 472 GLY A CA 1
ATOM 3501 C C . GLY A 1 472 ? -16.495 45.469 -10.317 1.00 28.89 472 GLY A C 1
ATOM 3502 O O . GLY A 1 472 ? -16.386 44.561 -11.132 1.00 28.89 472 GLY A O 1
ATOM 3503 N N . SER A 1 473 ? -17.657 45.973 -9.918 1.00 28.77 473 SER A N 1
ATOM 3504 C CA . SER A 1 473 ? -18.991 45.639 -10.413 1.00 28.77 473 SER A CA 1
ATOM 3505 C C . SER A 1 473 ? -19.479 46.709 -11.400 1.00 28.77 473 SER A C 1
ATOM 3507 O O . SER A 1 473 ? -19.051 47.856 -11.295 1.00 28.77 473 SER A O 1
ATOM 3509 N N . TRP A 1 474 ? -20.475 46.324 -12.211 1.00 30.47 474 TRP A N 1
ATOM 3510 C CA . TRP A 1 474 ? -21.429 47.117 -13.016 1.00 30.47 474 TRP A CA 1
ATOM 3511 C C . TRP A 1 474 ? -21.115 47.370 -14.500 1.00 30.47 474 TRP A C 1
ATOM 3513 O O . TRP A 1 474 ? -20.113 47.976 -14.856 1.00 30.47 474 TRP A O 1
ATOM 3523 N N . GLY A 1 475 ? -22.082 46.992 -15.351 1.00 26.81 475 GLY A N 1
ATOM 3524 C CA . GLY A 1 475 ? -22.228 47.482 -16.727 1.00 26.81 475 GLY A CA 1
ATOM 3525 C C . GLY A 1 475 ? -23.159 46.623 -17.592 1.00 26.81 475 GLY A C 1
ATOM 3526 O O . GLY A 1 475 ? -22.762 45.564 -18.055 1.00 26.81 475 GLY A O 1
ATOM 3527 N N . GLN A 1 476 ? -24.401 47.073 -17.775 1.00 30.41 476 GLN A N 1
ATOM 3528 C CA . GLN A 1 476 ? -25.516 46.431 -18.492 1.00 30.41 476 GLN A CA 1
ATOM 3529 C C . GLN A 1 476 ? -25.361 46.406 -20.038 1.00 30.41 476 GLN A C 1
ATOM 3531 O O . GLN A 1 476 ? -24.763 47.328 -20.574 1.00 30.41 476 GLN A O 1
ATOM 3536 N N . ALA A 1 477 ? -25.944 45.361 -20.676 1.00 33.62 477 ALA A N 1
ATOM 3537 C CA . ALA A 1 477 ? -26.709 45.207 -21.957 1.00 33.62 477 ALA A CA 1
ATOM 3538 C C . ALA A 1 477 ? -26.518 46.202 -23.152 1.00 33.62 477 ALA A C 1
ATOM 3540 O O . ALA A 1 477 ? -26.144 47.335 -22.885 1.00 33.62 477 ALA A O 1
ATOM 3541 N N . PRO A 1 478 ? -26.887 45.908 -24.445 1.00 47.56 478 PRO A N 1
ATOM 3542 C CA . PRO A 1 478 ? -27.930 44.967 -24.925 1.00 47.56 478 PRO A CA 1
ATOM 3543 C C . PRO A 1 478 ? -27.706 44.176 -26.264 1.00 47.56 478 PRO A C 1
ATOM 3545 O O . PRO A 1 478 ? -26.911 44.543 -27.116 1.00 47.56 478 PRO A O 1
ATOM 3548 N N . TRP A 1 479 ? -28.519 43.114 -26.439 1.00 32.53 479 TRP A N 1
ATOM 3549 C CA . TRP A 1 479 ? -29.193 42.579 -27.654 1.00 32.53 479 TRP A CA 1
ATOM 3550 C C . TRP A 1 479 ? -28.434 42.341 -28.985 1.00 32.53 479 TRP A C 1
ATOM 3552 O O . TRP A 1 479 ? -28.057 43.282 -29.666 1.00 32.53 479 TRP A O 1
ATOM 3562 N N . TYR A 1 480 ? -28.450 41.086 -29.473 1.00 29.73 480 TYR A N 1
ATOM 3563 C CA . TYR A 1 480 ? -28.961 40.734 -30.816 1.00 29.73 480 TYR A CA 1
ATOM 3564 C C . TYR A 1 480 ? -29.268 39.228 -30.910 1.00 29.73 480 TYR A C 1
ATOM 3566 O O . TYR A 1 480 ? -28.405 38.379 -30.699 1.00 29.73 480 TYR A O 1
ATOM 3574 N N . SER A 1 481 ? -30.516 38.906 -31.247 1.00 33.41 481 SER A N 1
ATOM 3575 C CA . SER A 1 481 ? -30.991 37.576 -31.621 1.00 33.41 481 SER A CA 1
ATOM 3576 C C . SER A 1 481 ? -30.946 37.425 -33.145 1.00 33.41 481 SER A C 1
ATOM 3578 O O . SER A 1 481 ? -31.317 38.346 -33.871 1.00 33.41 481 SER A O 1
ATOM 3580 N N . ARG A 1 482 ? -30.549 36.252 -33.653 1.00 32.59 482 ARG A N 1
ATOM 3581 C CA . ARG A 1 482 ? -30.981 35.768 -34.975 1.00 32.59 482 ARG A CA 1
ATOM 3582 C C . ARG A 1 482 ? -31.202 34.261 -34.950 1.00 32.59 482 ARG A C 1
ATOM 3584 O O . ARG A 1 482 ? -30.276 33.467 -34.843 1.00 32.59 482 ARG A O 1
ATOM 3591 N N . SER A 1 483 ? -32.474 33.917 -35.072 1.00 34.78 483 SER A N 1
ATOM 3592 C CA . SER A 1 483 ? -33.024 32.629 -35.470 1.00 34.78 483 SER A CA 1
ATOM 3593 C C . SER A 1 483 ? -32.788 32.359 -36.956 1.00 34.78 483 SER A C 1
ATOM 3595 O O . SER A 1 483 ? -32.995 33.270 -37.754 1.00 34.78 483 SER A O 1
ATOM 3597 N N . TRP A 1 484 ? -32.536 31.106 -37.334 1.00 36.44 484 TRP A N 1
ATOM 3598 C CA . TRP A 1 484 ? -33.000 30.547 -38.609 1.00 36.44 484 TRP A CA 1
ATOM 3599 C C . TRP A 1 484 ? -33.546 29.141 -38.359 1.00 36.44 484 TRP A C 1
ATOM 3601 O O . TRP A 1 484 ? -32.847 28.263 -37.860 1.00 36.44 484 TRP A O 1
ATOM 3611 N N . GLY A 1 485 ? -34.828 28.963 -38.671 1.00 31.98 485 GLY A N 1
ATOM 3612 C CA . GLY A 1 485 ? -35.495 27.673 -38.772 1.00 31.98 485 GLY A CA 1
ATOM 3613 C C . GLY A 1 485 ? -35.876 27.383 -40.224 1.00 31.98 485 GLY A C 1
ATOM 3614 O O . GLY A 1 485 ? -35.920 28.287 -41.053 1.00 31.98 485 GLY A O 1
ATOM 3615 N N . GLY A 1 486 ? -36.206 26.118 -40.495 1.00 29.38 486 GLY A N 1
ATOM 3616 C CA . GLY A 1 486 ? -36.782 25.639 -41.758 1.00 29.38 486 GLY A CA 1
ATOM 3617 C C . GLY A 1 486 ? -36.008 24.429 -42.286 1.00 29.38 486 GLY A C 1
ATOM 3618 O O . GLY A 1 486 ? -34.923 24.603 -42.812 1.00 29.38 486 GLY A O 1
ATOM 3619 N N . LYS A 1 487 ? -36.373 23.171 -42.011 1.00 34.69 487 LYS A N 1
ATOM 3620 C CA . LYS A 1 487 ? -37.580 22.372 -42.332 1.00 34.69 487 LYS A CA 1
ATOM 3621 C C . LYS A 1 487 ? -37.267 21.328 -43.419 1.00 34.69 487 LYS A C 1
ATOM 3623 O O . LYS A 1 487 ? -36.924 21.673 -44.538 1.00 34.69 487 LYS A O 1
ATOM 3628 N N . SER A 1 488 ? -37.537 20.076 -43.028 1.00 36.22 488 SER A N 1
ATOM 3629 C CA . SER A 1 488 ? -38.010 18.913 -43.802 1.00 36.22 488 SER A CA 1
ATOM 3630 C C . SER A 1 488 ? -37.160 18.366 -44.949 1.00 36.22 488 SER A C 1
ATOM 3632 O O . SER A 1 488 ? -36.933 19.081 -45.903 1.00 36.22 488 SER A O 1
ATOM 3634 N N . TRP A 1 489 ? -36.885 17.054 -44.930 1.00 32.81 489 TRP A N 1
ATOM 3635 C CA . TRP A 1 489 ? -37.491 16.073 -45.850 1.00 32.81 489 TRP A CA 1
ATOM 3636 C C . TRP A 1 489 ? -37.506 14.677 -45.196 1.00 32.81 489 TRP A C 1
ATOM 3638 O O . TRP A 1 489 ? -36.541 14.244 -44.572 1.00 32.81 489 TRP A O 1
ATOM 3648 N N . ARG A 1 490 ? -38.650 13.992 -45.306 1.00 37.81 490 ARG A N 1
ATOM 3649 C CA . ARG A 1 490 ? -38.864 12.582 -44.942 1.00 37.81 490 ARG A CA 1
ATOM 3650 C C . ARG A 1 490 ? -38.308 11.678 -46.047 1.00 37.81 490 ARG A C 1
ATOM 3652 O O . ARG A 1 490 ? -38.554 11.976 -47.211 1.00 37.81 490 ARG A O 1
ATOM 3659 N N . ARG A 1 491 ? -37.790 10.495 -45.693 1.00 33.81 491 ARG A N 1
ATOM 3660 C CA . ARG A 1 491 ? -38.220 9.202 -46.276 1.00 33.81 491 ARG A CA 1
ATOM 3661 C C . ARG A 1 491 ? -37.673 8.018 -45.467 1.00 33.81 491 ARG A C 1
ATOM 3663 O O . ARG A 1 491 ? -36.478 7.903 -45.239 1.00 33.81 491 ARG A O 1
ATOM 3670 N N . ARG A 1 492 ? -38.598 7.158 -45.030 1.00 42.19 492 ARG A N 1
ATOM 3671 C CA . ARG A 1 492 ? -38.375 5.785 -44.550 1.00 42.19 492 ARG A CA 1
ATOM 3672 C C . ARG A 1 492 ? -38.479 4.833 -45.743 1.00 42.19 492 ARG A C 1
ATOM 3674 O O . ARG A 1 492 ? -39.395 5.042 -46.533 1.00 42.19 492 ARG A O 1
ATOM 3681 N N . SER A 1 493 ? -37.662 3.776 -45.763 1.00 34.25 493 SER A N 1
ATOM 3682 C CA . SER A 1 493 ? -37.955 2.398 -46.237 1.00 34.25 493 SER A CA 1
ATOM 3683 C C . SER A 1 493 ? -36.637 1.668 -46.530 1.00 34.25 493 SER A C 1
ATOM 3685 O O . SER A 1 493 ? -35.803 2.288 -47.173 1.00 34.25 493 SER A O 1
ATOM 3687 N N . TRP A 1 494 ? -36.332 0.407 -46.211 1.00 38.03 494 TRP A N 1
ATOM 3688 C CA . TRP A 1 494 ? -36.899 -0.754 -45.490 1.00 38.03 494 TRP A CA 1
ATOM 3689 C C . TRP A 1 494 ? -35.681 -1.699 -45.211 1.00 38.03 494 TRP A C 1
ATOM 3691 O O . TRP A 1 494 ? -34.607 -1.448 -45.764 1.00 38.03 494 TRP A O 1
ATOM 3701 N N . PRO A 1 495 ? -35.785 -2.748 -44.370 1.00 60.09 495 PRO A N 1
ATOM 3702 C CA . PRO A 1 495 ? -34.669 -3.633 -44.016 1.00 60.09 495 PRO A CA 1
ATOM 3703 C C . PRO A 1 495 ? -34.527 -4.820 -44.983 1.00 60.09 495 PRO A C 1
ATOM 3705 O O . PRO A 1 495 ? -35.509 -5.229 -45.592 1.00 60.09 495 PRO A O 1
ATOM 3708 N N . ASN A 1 496 ? -33.343 -5.435 -45.039 1.00 43.47 496 ASN A N 1
ATOM 3709 C CA . ASN A 1 496 ? -33.190 -6.807 -45.526 1.00 43.47 496 ASN A CA 1
ATOM 3710 C C . ASN A 1 496 ? -32.278 -7.603 -44.585 1.00 43.47 496 ASN A C 1
ATOM 3712 O O . ASN A 1 496 ? -31.108 -7.272 -44.399 1.00 43.47 496 ASN A O 1
ATOM 3716 N N . ARG A 1 497 ? -32.858 -8.654 -43.998 1.00 45.69 497 ARG A N 1
ATOM 3717 C CA . ARG A 1 497 ? -32.179 -9.891 -43.614 1.00 45.69 497 ARG A CA 1
ATOM 3718 C C . ARG A 1 497 ? -32.631 -10.959 -44.608 1.00 45.69 497 ARG A C 1
ATOM 3720 O O . ARG A 1 497 ? -33.834 -11.185 -44.722 1.00 45.69 497 ARG A O 1
ATOM 3727 N N . ALA A 1 498 ? -31.666 -11.608 -45.238 1.00 51.56 498 ALA A N 1
ATOM 3728 C CA . ALA A 1 498 ? -31.593 -13.047 -45.454 1.00 51.56 498 ALA A CA 1
ATOM 3729 C C . ALA A 1 498 ? -30.103 -13.392 -45.398 1.00 51.56 498 ALA A C 1
ATOM 3731 O O . ALA A 1 498 ? -29.332 -12.627 -46.026 1.00 51.56 498 ALA A O 1
#

Sequence (498 aa):
MHHLLKIRAFAPTVATASKRSSRAALTPAAHRAFRSTVQQGAIRASQRYPRPESDPRRFFERSWTLSGQSQLERLKLRMPGVAFVSVADPQEEEEDGGVGNGDWIARIRVTSDSPEALASIAVETRRCHRAAVFFAPAWSHQVPARGNLLTEIVLPRGWGEAGGMLRSLATTGEGLVVVEDDVLAMHADPNAVVKLAAAHGSRLAVTATRDVDVSKLQIAAAALGRVDLRAPNVVVSGKLDVAGAGAGSVHVQSLGYLRSPQLSVAIAGDGRVCVHAAERLTVERMRSVIAGAGSISVSVADRGGSSKDPAAAASRLSAVVACKSHHIGVVGSGSVRCADVATQQVAVGVAGHAHVVVDATEELKVVSIGTACVQYPREAPSVAARGGWHSSEPHEVATVALTDAEKSAEERQREAELEEAAAFWRALPTRAAALEAAHQVSFAGEWDESRSDRRWPGFWSSGSVRARSSVGSWGQAPWYSRSWGGKSWRRRSWPNRA

Radius of gyration: 31.0 Å; chains: 1; bounding box: 90×70×92 Å

pLDDT: mean 71.38, std 26.24, range [23.3, 98.62]

Foldseek 3Di:
DDDDDDDDDDDDDDDDDDDDDDDDDDDDDDPPDPPPPQPQWDKDKDWDFDDDPDDPQGKTKIKIWTFDPAFAQAEEEADAAEEEEEADDPVNVVVVPCPDPDGTFKMKMKMKSFVVQVVQWDWDDDGRHYIYIHRNPPPDPDDDGDIHMYMYIYGYPCCLVVVREHQYYEYEDQHEYEYDEPRHPFARELAGRHFEEWEHNYEYEYAYAAEGRHQEYAYEYEANYEYEYEYQEYHHAEEYHYEYYAQTEYAAEHAAEYDYQEYEYEYAEAYEYEAEYAFAYEYAEYEYEYHYAYEYEYAYHDPPPPPVDVVVVVVRLPVRAEYAEYEYYYHERYEYHPQSHAYQEYAHEEEYHYEYEHEHAAYYHYDYDYHYHYHYDDPDHPDHDDDDDDDDDDDDDDDDDDDPVVVVVVVVVVVVVVVVVVVVVVVPQDSVNSVVSVCVSVVPPPPPVPDDDDDDDDDDDDDDDDDDDDDDDDDDDDDDDDDDDDDDDDDDDDDDDD

Secondary structure (DSSP, 8-state):
-----PPPPPPPP--------------------------PPPEEEEEEPPPTTS-SS--EEEEEEEE-SS---EEEEE-SSEEEEEEPPHHHHHHTTT--TT-EEEEEEEEES-HHHHHTEEEEE-STTEEEEEE---SS------S-EEEEEEE-TTTTTTT--B-EEEEESS-EEEE-TTSBTTSS-TT-EEEEEEETT-EEEEE-SS-EEEEEEEEEEEET-EEEEEES-EEEEEEEEEEEEET-EEEEEESSEEEEEEEEEEEEES-EEEEEESSEEEEEEEEEEEEES-EEEEEE---STT-S-HHHHHHHHHHHEEEEEEEEEEEES-EEEEEEEEEEEEEEEEEEEEEEEEEEEEEEEEEEEEEEEEE-SSSPPS---EES-----S---------HHHHHHHHHHHHHHHHHHHHHHHHS--HHHHHHHHHHHSGGGS----------------------------------------------------